Protein AF-A0A7H8TB05-F1 (afdb_monomer_lite)

Foldseek 3Di:
DPPDDQAQADEDADDPVQADDFFPLVLLVVCVVVVNPDDHGLCVQLFQQWKWKAQLNHNYIYIHGQPSSDDPPDPPSDVWDEDDLLCLLFDTRMYIEGQRESDPLHHDDDRVRSSVLSVVLSVLSSQLRVQWDDAPPDRTTGGDLQNSLSSVQSNCCSDSNNDHRPGRDLLEHEVVVVCVVVVPVDPPCLLQADPVVVSVVLSVQFVCFQDADPCVVVDDDPNSCVVSVHDPCNVPPVSRGYHNSRSVSSVSSCVVLVPFAEDEPVRVCVVVVVLAALPDDLVSLQCQLVVVQVVCVVVRHRYHNRHSVVSVVSSVVRVVVVVVVVVVVVVVVVVVVVVVVVLLVVLLVVLVVQCPDDPRRPDQLCRSCVVSVHHSVVSVVSCVVVVVVVVVVVVVVVD

Organism: Streptomyces chartreusis (NCBI:txid1969)

Radius of gyration: 39.1 Å; chains: 1; bounding box: 114×64×78 Å

Sequence (399 aa):
MTTREVPTVKVTEITEADVPPLPNVRANKEWIAANGAGPRPEGVDAGHYQHIVLNTRTGELAFHCSDYRRSNKEEGYYPGALYAPSHWQGVPEVMYWVIDSGVDERPYHDVAEGNAFAHEVAPLAQTLLDHLVPVPGTDDLDWSAVAASAGLDIGRACSRHRNSPEGRRPWLIDLGEVVAEFPQLVRSYVAALDDTALDGEAENLVRMGLRPLPEARGGWQPDLAQHFGISDKDAHRFHAGLIGTRAYLYQHRLDQAAGLPLVPAEQWLDQHPEAVTADTTDAELEAFPDTARAAAAAEGTVLLGATRQAAYERRTALRQQVLEELAALGTARADAEKTVKAARAGIYSRLYKAFAWEGRPELTDAELGRLAQMSRQAVNKLREPLDDAAAAEEETARA

Structure (mmCIF, N/CA/C/O backbone):
data_AF-A0A7H8TB05-F1
#
_entry.id   AF-A0A7H8TB05-F1
#
loop_
_atom_site.group_PDB
_atom_site.id
_atom_site.type_symbol
_atom_site.label_atom_id
_atom_site.label_alt_id
_atom_site.label_comp_id
_atom_site.label_asym_id
_atom_site.label_entity_id
_atom_site.label_seq_id
_atom_site.pdbx_PDB_ins_code
_atom_site.Cartn_x
_atom_site.Cartn_y
_atom_site.Cartn_z
_atom_site.occupancy
_atom_site.B_iso_or_equiv
_atom_site.auth_seq_id
_atom_site.auth_comp_id
_atom_site.auth_asym_id
_atom_site.auth_atom_id
_atom_site.pdbx_PDB_model_num
ATOM 1 N N . MET A 1 1 ? 2.792 -21.724 3.247 1.00 46.91 1 MET A N 1
ATOM 2 C CA . MET A 1 1 ? 3.263 -20.837 2.166 1.00 46.91 1 MET A CA 1
ATOM 3 C C . MET A 1 1 ? 2.969 -21.507 0.842 1.00 46.91 1 MET A C 1
ATOM 5 O O . MET A 1 1 ? 3.573 -22.526 0.535 1.00 46.91 1 MET A O 1
ATOM 9 N N . THR A 1 2 ? 1.996 -20.999 0.097 1.00 48.44 2 THR A N 1
ATOM 10 C CA . THR A 1 2 ? 1.861 -21.307 -1.326 1.00 48.44 2 THR A CA 1
ATOM 11 C C . THR A 1 2 ? 3.049 -20.662 -2.029 1.00 48.44 2 THR A C 1
ATOM 13 O O . THR A 1 2 ? 3.179 -19.442 -2.043 1.00 48.44 2 THR A O 1
ATOM 16 N N . THR A 1 3 ? 3.972 -21.470 -2.543 1.00 61.28 3 THR A N 1
ATOM 17 C CA . THR A 1 3 ? 5.031 -20.986 -3.432 1.00 61.28 3 THR A CA 1
ATOM 18 C C . THR A 1 3 ? 4.362 -20.424 -4.676 1.00 61.28 3 THR A C 1
ATOM 20 O O . THR A 1 3 ? 3.844 -21.183 -5.495 1.00 61.28 3 THR A O 1
ATOM 23 N N . ARG A 1 4 ? 4.308 -19.095 -4.776 1.00 74.38 4 ARG A N 1
ATOM 24 C CA . ARG A 1 4 ? 3.872 -18.411 -5.988 1.00 74.38 4 ARG A CA 1
ATOM 25 C C . ARG A 1 4 ? 4.854 -18.763 -7.102 1.00 74.38 4 ARG A C 1
ATOM 27 O O . ARG A 1 4 ? 6.060 -18.610 -6.929 1.00 74.38 4 ARG A O 1
ATOM 34 N N . GLU A 1 5 ? 4.334 -19.245 -8.222 1.00 85.69 5 GLU A N 1
ATOM 35 C CA . GLU A 1 5 ? 5.146 -19.487 -9.409 1.00 85.69 5 GLU A CA 1
ATOM 36 C C . GLU A 1 5 ? 5.602 -18.138 -9.980 1.00 85.69 5 GLU A C 1
ATOM 38 O O . GLU A 1 5 ? 4.790 -17.224 -10.163 1.00 85.69 5 GLU A O 1
ATOM 43 N N . VAL A 1 6 ? 6.909 -17.990 -10.200 1.00 91.44 6 VAL A N 1
ATOM 44 C CA . VAL A 1 6 ? 7.467 -16.789 -10.824 1.00 91.44 6 VAL A CA 1
ATOM 45 C C . VAL A 1 6 ? 7.038 -16.782 -12.294 1.00 91.44 6 VAL A C 1
ATOM 47 O O . VAL A 1 6 ? 7.314 -17.752 -13.005 1.00 91.44 6 VAL A O 1
ATOM 50 N N . PRO A 1 7 ? 6.364 -15.725 -12.779 1.00 94.81 7 PRO A N 1
ATOM 51 C CA . PRO A 1 7 ? 5.964 -15.660 -14.174 1.00 94.81 7 PRO A CA 1
ATOM 52 C C . PRO A 1 7 ? 7.187 -15.556 -15.097 1.00 94.81 7 PRO A C 1
ATOM 54 O O . PRO A 1 7 ? 8.121 -14.793 -14.851 1.00 94.81 7 PRO A O 1
ATOM 57 N N . THR A 1 8 ? 7.165 -16.305 -16.199 1.00 97.44 8 THR A N 1
ATOM 58 C CA . THR A 1 8 ? 8.121 -16.119 -17.298 1.00 97.44 8 THR A CA 1
ATOM 59 C C . THR A 1 8 ? 7.731 -14.891 -18.110 1.00 97.44 8 THR A C 1
ATOM 61 O O . THR A 1 8 ? 6.567 -14.751 -18.492 1.00 97.44 8 THR A O 1
ATOM 64 N N . VAL A 1 9 ? 8.705 -14.038 -18.418 1.00 98.25 9 VAL A N 1
ATOM 65 C CA . VAL A 1 9 ? 8.510 -12.863 -19.261 1.00 98.25 9 VAL A CA 1
ATOM 66 C C . VAL A 1 9 ? 8.053 -13.283 -20.648 1.00 98.25 9 VAL A C 1
ATOM 68 O O . VAL A 1 9 ? 8.671 -14.121 -21.308 1.00 98.25 9 VAL A O 1
ATOM 71 N N . LYS A 1 10 ? 6.971 -12.657 -21.103 1.00 98.19 10 LYS A N 1
ATOM 72 C CA . LYS A 1 10 ? 6.431 -12.807 -22.452 1.00 98.19 10 LYS A CA 1
ATOM 73 C C . LYS A 1 10 ? 6.346 -11.435 -23.086 1.00 98.19 10 LYS A C 1
ATOM 75 O O . LYS A 1 10 ? 5.663 -10.558 -22.564 1.00 98.19 10 LYS A O 1
ATOM 80 N N . VAL A 1 11 ? 7.038 -11.260 -24.207 1.00 98.19 11 VAL A N 1
ATOM 81 C CA . VAL A 1 11 ? 6.939 -10.024 -24.981 1.00 98.19 11 VAL A CA 1
ATOM 82 C C . VAL A 1 11 ? 5.633 -10.043 -25.767 1.00 98.19 11 VAL A C 1
ATOM 84 O O . VAL A 1 11 ? 5.427 -10.921 -26.607 1.00 98.19 11 VAL A O 1
ATOM 87 N N . THR A 1 12 ? 4.762 -9.083 -25.483 1.00 97.56 12 THR A N 1
ATOM 88 C CA . THR A 1 12 ? 3.530 -8.839 -26.230 1.00 97.56 12 THR A CA 1
ATOM 89 C C . THR A 1 12 ? 3.812 -7.755 -27.259 1.00 97.56 12 THR A C 1
ATOM 91 O O . THR A 1 12 ? 3.985 -6.586 -26.915 1.00 97.56 12 THR A O 1
ATOM 94 N N . GLU A 1 13 ? 3.898 -8.157 -28.523 1.00 97.19 13 GLU A N 1
ATOM 95 C CA . GLU A 1 13 ? 4.153 -7.239 -29.632 1.00 97.19 13 GLU A CA 1
ATOM 96 C C . GLU A 1 13 ? 2.919 -6.389 -29.938 1.00 97.19 13 GLU A C 1
ATOM 98 O O . GLU A 1 13 ? 1.793 -6.890 -29.951 1.00 97.19 13 GLU A O 1
ATOM 103 N N . ILE A 1 14 ? 3.147 -5.107 -30.215 1.00 96.19 14 ILE A N 1
ATOM 104 C CA . ILE A 1 14 ? 2.104 -4.179 -30.660 1.00 96.19 14 ILE A CA 1
ATOM 105 C C . ILE A 1 14 ? 2.152 -3.990 -32.177 1.00 96.19 14 ILE A C 1
ATOM 107 O O . ILE A 1 14 ? 3.132 -4.348 -32.838 1.00 96.19 14 ILE A O 1
ATOM 111 N N . THR A 1 15 ? 1.099 -3.402 -32.735 1.00 95.94 15 THR A N 1
ATOM 112 C CA . THR A 1 15 ? 0.966 -3.091 -34.160 1.00 95.94 15 THR A CA 1
ATOM 113 C C . THR A 1 15 ? 0.826 -1.586 -34.398 1.00 95.94 15 THR A C 1
ATOM 115 O O . THR A 1 15 ? 0.589 -0.808 -33.479 1.00 95.94 15 THR A O 1
ATOM 118 N N . GLU A 1 16 ? 0.913 -1.160 -35.661 1.00 93.50 16 GLU A N 1
ATOM 119 C CA . GLU A 1 16 ? 0.674 0.238 -36.068 1.00 93.50 16 GLU A CA 1
ATOM 120 C C . GLU A 1 16 ? -0.722 0.759 -35.682 1.00 93.50 16 GLU A C 1
ATOM 122 O O . GLU A 1 16 ? -0.930 1.965 -35.586 1.00 93.50 16 GLU A O 1
ATOM 127 N N . ALA A 1 17 ? -1.695 -0.130 -35.448 1.00 92.62 17 ALA A N 1
ATOM 128 C CA . ALA A 1 17 ? -3.029 0.262 -34.996 1.00 92.62 17 ALA A CA 1
ATOM 129 C C . ALA A 1 17 ? -3.063 0.685 -33.515 1.00 92.62 17 ALA A C 1
ATOM 131 O O . ALA A 1 17 ? -4.012 1.348 -33.096 1.00 92.62 17 ALA A O 1
ATOM 132 N N . ASP A 1 18 ? -2.041 0.312 -32.742 1.00 89.75 18 ASP A N 1
ATOM 133 C CA . ASP A 1 18 ? -1.990 0.476 -31.288 1.00 89.75 18 ASP A CA 1
ATOM 134 C C . ASP A 1 18 ? -1.230 1.740 -30.855 1.00 89.75 18 ASP A C 1
ATOM 136 O O . ASP A 1 18 ? -1.187 2.058 -29.665 1.00 89.75 18 ASP A O 1
ATOM 140 N N . VAL A 1 19 ? -0.622 2.472 -31.798 1.00 91.62 19 VAL A N 1
ATOM 141 C CA . VAL A 1 19 ? 0.237 3.628 -31.509 1.00 91.62 19 VAL A CA 1
ATOM 142 C C . VAL A 1 19 ? -0.256 4.914 -32.182 1.00 91.62 19 VAL A C 1
ATOM 144 O O . VAL A 1 19 ? -0.812 4.880 -33.282 1.00 91.62 19 VAL A O 1
ATOM 147 N N . PRO A 1 20 ? -0.052 6.090 -31.557 1.00 91.31 20 PRO A N 1
ATOM 148 C CA . PRO A 1 20 ? -0.198 7.363 -32.254 1.00 91.31 20 PRO A CA 1
ATOM 149 C C . PRO A 1 20 ? 0.853 7.489 -33.378 1.00 91.31 20 PRO A C 1
ATOM 151 O O . PRO A 1 20 ? 1.893 6.830 -33.332 1.00 91.31 20 PRO A O 1
ATOM 154 N N . PRO A 1 21 ? 0.627 8.365 -34.376 1.00 90.50 21 PRO A N 1
ATOM 155 C CA . PRO A 1 21 ? 1.611 8.615 -35.429 1.00 90.50 21 PRO A CA 1
ATOM 156 C C . PRO A 1 21 ? 2.937 9.126 -34.851 1.00 90.50 21 PRO A C 1
ATOM 158 O O . PRO A 1 21 ? 2.936 9.860 -33.871 1.00 90.50 21 PRO A O 1
ATOM 161 N N . LEU A 1 22 ? 4.072 8.805 -35.477 1.00 90.94 22 LEU A N 1
ATOM 162 C CA . LEU A 1 22 ? 5.374 9.282 -34.999 1.00 90.94 22 LEU A CA 1
ATOM 163 C C . LEU A 1 22 ? 5.474 10.823 -35.037 1.00 90.94 22 LEU A C 1
ATOM 165 O O . LEU A 1 22 ? 5.190 11.433 -36.076 1.00 90.94 22 LEU A O 1
ATOM 169 N N . PRO A 1 23 ? 5.953 11.476 -33.960 1.00 90.56 23 PRO A N 1
ATOM 170 C CA . PRO A 1 23 ? 6.196 12.913 -33.966 1.00 90.56 23 PRO A CA 1
ATOM 171 C C . PRO A 1 23 ? 7.240 13.326 -35.014 1.00 90.56 23 PRO A C 1
ATOM 173 O O . PRO A 1 23 ? 8.302 12.714 -35.147 1.00 90.56 23 PRO A O 1
ATOM 176 N N . ASN A 1 24 ? 6.994 14.438 -35.712 1.00 88.56 24 ASN A N 1
ATOM 177 C CA . ASN A 1 24 ? 7.957 14.992 -36.663 1.00 88.56 24 ASN A CA 1
ATOM 178 C C . ASN A 1 24 ? 9.080 15.751 -35.933 1.00 88.56 24 ASN A C 1
ATOM 180 O O . ASN A 1 24 ? 9.004 16.964 -35.724 1.00 88.56 24 ASN A O 1
ATOM 184 N N . VAL A 1 25 ? 10.145 15.028 -35.573 1.00 83.81 25 VAL A N 1
ATOM 185 C CA . VAL A 1 25 ? 11.307 15.557 -34.832 1.00 83.81 25 VAL A CA 1
ATOM 186 C C . VAL A 1 25 ? 11.922 16.779 -35.516 1.00 83.81 25 VAL A C 1
ATOM 188 O O . VAL A 1 25 ? 12.294 17.739 -34.841 1.00 83.81 25 VAL A O 1
ATOM 191 N N . ARG A 1 26 ? 12.005 16.783 -36.854 1.00 86.25 26 ARG A N 1
ATOM 192 C CA . ARG A 1 26 ? 12.591 17.904 -37.601 1.00 86.25 26 ARG A CA 1
ATOM 193 C C . ARG A 1 26 ? 11.740 19.163 -37.459 1.00 86.25 26 ARG A C 1
ATOM 195 O O . ARG A 1 26 ? 12.269 20.205 -37.087 1.00 86.25 26 ARG A O 1
ATOM 202 N N . ALA A 1 27 ? 10.431 19.045 -37.680 1.00 87.62 27 ALA A N 1
ATOM 203 C CA . ALA A 1 27 ? 9.497 20.159 -37.529 1.00 87.62 27 ALA A CA 1
ATOM 204 C C . ALA A 1 27 ? 9.470 20.688 -36.086 1.00 87.62 27 ALA A C 1
ATOM 206 O O . ALA A 1 27 ? 9.466 21.900 -35.875 1.00 87.62 27 ALA A O 1
ATOM 207 N N . ASN A 1 28 ? 9.520 19.795 -35.090 1.00 86.50 28 ASN A N 1
ATOM 208 C CA . ASN A 1 28 ? 9.602 20.175 -33.679 1.00 86.50 28 ASN A CA 1
ATOM 209 C C . ASN A 1 28 ? 10.861 21.007 -33.394 1.00 86.50 28 ASN A C 1
ATOM 211 O O . ASN A 1 28 ? 10.772 22.079 -32.799 1.00 86.50 28 ASN A O 1
ATOM 215 N N . LYS A 1 29 ? 12.033 20.539 -33.845 1.00 85.19 29 LYS A N 1
ATOM 216 C CA . LYS A 1 29 ? 13.310 21.246 -33.660 1.00 85.19 29 LYS A CA 1
ATOM 217 C C . LYS A 1 29 ? 13.334 22.590 -34.378 1.00 85.19 29 LYS A C 1
ATOM 219 O O . LYS A 1 29 ? 13.774 23.571 -33.789 1.00 85.19 29 LYS A O 1
ATOM 224 N N . GLU A 1 30 ? 12.842 22.643 -35.615 1.00 89.19 30 GLU A N 1
ATOM 225 C CA . GLU A 1 30 ? 12.723 23.882 -36.393 1.00 89.19 30 GLU A CA 1
ATOM 226 C C . GLU A 1 30 ? 11.835 24.909 -35.669 1.00 89.19 30 GLU A C 1
ATOM 228 O O . GLU A 1 30 ? 12.225 26.068 -35.530 1.00 89.19 30 GLU A O 1
ATOM 233 N N . TRP A 1 31 ? 10.686 24.485 -35.131 1.00 90.62 31 TRP A N 1
ATOM 234 C CA . TRP A 1 31 ? 9.773 25.357 -34.383 1.00 90.62 31 TRP A CA 1
ATOM 235 C C . TRP A 1 31 ? 10.376 25.854 -33.060 1.00 90.62 31 TRP A C 1
ATOM 237 O O . TRP A 1 31 ? 10.288 27.045 -32.752 1.00 90.62 31 TRP A O 1
ATOM 247 N N . ILE A 1 32 ? 11.045 24.976 -32.299 1.00 87.19 32 ILE A N 1
ATOM 248 C CA . ILE A 1 32 ? 11.750 25.350 -31.059 1.00 87.19 32 ILE A CA 1
ATOM 249 C C . ILE A 1 32 ? 12.880 26.343 -31.362 1.00 87.19 32 ILE A C 1
ATOM 251 O O . ILE A 1 32 ? 12.984 27.373 -30.699 1.00 87.19 32 ILE A O 1
ATOM 255 N N . ALA A 1 33 ? 13.697 26.081 -32.389 1.00 89.19 33 ALA A N 1
ATOM 256 C CA . ALA A 1 33 ? 14.783 26.971 -32.807 1.00 89.19 33 ALA A CA 1
ATOM 257 C C . ALA A 1 33 ? 14.272 28.344 -33.275 1.00 89.19 33 ALA A C 1
ATOM 259 O O . ALA A 1 33 ? 14.949 29.357 -33.100 1.00 89.19 33 ALA A O 1
ATOM 260 N N . ALA A 1 34 ? 13.055 28.393 -33.821 1.00 90.50 34 ALA A N 1
ATOM 261 C CA . ALA A 1 34 ? 12.365 29.624 -34.188 1.00 90.50 34 ALA A CA 1
ATOM 262 C C . ALA A 1 34 ? 11.679 30.334 -32.999 1.00 90.50 34 ALA A C 1
ATOM 264 O O . ALA A 1 34 ? 10.887 31.250 -33.220 1.00 90.50 34 ALA A O 1
ATOM 265 N N . ASN A 1 35 ? 11.945 29.934 -31.746 1.00 87.38 35 ASN A N 1
ATOM 266 C CA . ASN A 1 35 ? 11.284 30.441 -30.532 1.00 87.38 35 ASN A CA 1
ATOM 267 C C . ASN A 1 35 ? 9.748 30.371 -30.603 1.00 87.38 35 ASN A C 1
ATOM 269 O O . ASN A 1 35 ? 9.042 31.257 -30.120 1.00 87.38 35 ASN A O 1
ATOM 273 N N . GLY A 1 36 ? 9.231 29.326 -31.246 1.00 86.12 36 GLY A N 1
ATOM 274 C CA . GLY A 1 36 ? 7.803 29.109 -31.420 1.00 86.12 36 GLY A CA 1
ATOM 275 C C . GLY A 1 36 ? 7.131 29.993 -32.472 1.00 86.12 36 GLY A C 1
ATOM 276 O O . GLY A 1 36 ? 5.903 30.091 -32.495 1.00 86.12 36 GLY A O 1
ATOM 277 N N . ALA A 1 37 ? 7.901 30.643 -33.350 1.00 82.94 37 ALA A N 1
ATOM 278 C CA . ALA A 1 37 ? 7.339 31.400 -34.460 1.00 82.94 37 ALA A CA 1
ATOM 279 C C . ALA A 1 37 ? 6.672 30.463 -35.485 1.00 82.94 37 ALA A C 1
ATOM 281 O O . ALA A 1 37 ? 7.324 29.622 -36.101 1.00 82.94 37 ALA A O 1
ATOM 282 N N . GLY A 1 38 ? 5.367 30.651 -35.698 1.00 85.81 38 GLY A N 1
ATOM 283 C CA . GLY A 1 38 ? 4.572 29.902 -36.675 1.00 85.81 38 GLY A CA 1
ATOM 284 C C . GLY A 1 38 ? 3.681 28.813 -36.062 1.00 85.81 38 GLY A C 1
ATOM 285 O O . GLY A 1 38 ? 3.557 28.722 -34.837 1.00 85.81 38 GLY A O 1
ATOM 286 N N . PRO A 1 39 ? 3.013 28.004 -36.908 1.00 87.94 39 PRO A N 1
ATOM 287 C CA . PRO A 1 39 ? 2.132 26.935 -36.454 1.00 87.94 39 PRO A CA 1
ATOM 288 C C . PRO A 1 39 ? 2.901 25.931 -35.600 1.00 87.94 39 PRO A C 1
ATOM 290 O O . PRO A 1 39 ? 3.958 25.454 -36.008 1.00 87.94 39 PRO A O 1
ATOM 293 N N . ARG A 1 40 ? 2.359 25.608 -34.426 1.00 87.25 40 ARG A N 1
ATOM 294 C CA . ARG A 1 40 ? 2.943 24.618 -33.524 1.00 87.25 40 ARG A CA 1
ATOM 295 C C . ARG A 1 40 ? 2.776 23.210 -34.116 1.00 87.25 40 ARG A C 1
ATOM 297 O O . ARG A 1 40 ? 1.633 22.806 -34.328 1.00 87.25 40 ARG A O 1
ATOM 304 N N . PRO A 1 41 ? 3.861 22.456 -34.359 1.00 86.44 41 PRO A N 1
ATOM 305 C CA . PRO A 1 41 ? 3.758 21.051 -34.739 1.00 86.44 41 PRO A CA 1
ATOM 306 C C . PRO A 1 41 ? 3.088 20.219 -33.634 1.00 86.44 41 PRO A C 1
ATOM 308 O O . PRO A 1 41 ? 3.326 20.452 -32.449 1.00 86.44 41 PRO A O 1
ATOM 311 N N . GLU A 1 42 ? 2.294 19.215 -34.014 1.00 81.12 42 GLU A N 1
ATOM 312 C CA . GLU A 1 42 ? 1.533 18.372 -33.072 1.00 81.12 42 GLU A CA 1
ATOM 313 C C . GLU A 1 42 ? 2.420 17.613 -32.070 1.00 81.12 42 GLU A C 1
ATOM 315 O O . GLU A 1 42 ? 1.973 17.271 -30.982 1.00 81.12 42 GLU A O 1
ATOM 320 N N . GLY A 1 43 ? 3.686 17.367 -32.416 1.00 80.88 43 GLY A N 1
ATOM 321 C CA . GLY A 1 43 ? 4.606 16.545 -31.635 1.00 80.88 43 GLY A CA 1
ATOM 322 C C . GLY A 1 43 ? 5.522 17.296 -30.670 1.00 80.88 43 GLY A C 1
ATOM 323 O O . GLY A 1 43 ? 6.396 16.660 -30.090 1.00 80.88 43 GLY A O 1
ATOM 324 N N . VAL A 1 44 ? 5.405 18.622 -30.527 1.00 76.56 44 VAL A N 1
ATOM 325 C CA . VAL A 1 44 ? 6.365 19.436 -29.746 1.00 76.56 44 VAL A CA 1
ATOM 326 C C . VAL A 1 44 ? 6.456 19.010 -28.275 1.00 76.56 44 VAL A C 1
ATOM 328 O O . VAL A 1 44 ? 7.531 19.113 -27.693 1.00 76.56 44 VAL A O 1
ATOM 331 N N . ASP A 1 45 ? 5.369 18.479 -27.708 1.00 70.88 45 ASP A N 1
ATOM 332 C CA . ASP A 1 45 ? 5.320 17.977 -26.325 1.00 70.88 45 ASP A CA 1
ATOM 333 C C . ASP A 1 45 ? 5.317 16.446 -26.245 1.00 70.88 45 ASP A C 1
ATOM 335 O O . ASP A 1 45 ? 5.100 15.885 -25.175 1.00 70.88 45 ASP A O 1
ATOM 339 N N . ALA A 1 46 ? 5.606 15.745 -27.345 1.00 80.81 46 ALA A N 1
ATOM 340 C CA . ALA A 1 46 ? 5.696 14.286 -27.363 1.00 80.81 46 ALA A CA 1
ATOM 341 C C . ALA A 1 46 ? 6.955 13.758 -26.645 1.00 80.81 46 ALA A C 1
ATOM 343 O O . ALA A 1 46 ? 7.442 12.666 -26.926 1.00 80.81 46 ALA A O 1
ATOM 344 N N . GLY A 1 47 ? 7.547 14.528 -25.734 1.00 71.56 47 GLY A N 1
ATOM 345 C CA . GLY A 1 47 ? 8.578 14.008 -24.849 1.00 71.56 47 GLY A CA 1
ATOM 346 C C . GLY A 1 47 ? 7.979 12.906 -23.978 1.00 71.56 47 GLY A C 1
ATOM 347 O O . GLY A 1 47 ? 6.910 13.089 -23.402 1.00 71.56 47 GLY A O 1
ATOM 348 N N . HIS A 1 48 ? 8.677 11.774 -23.872 1.00 81.62 48 HIS A N 1
ATOM 349 C CA . HIS A 1 48 ? 8.350 10.703 -22.922 1.00 81.62 48 HIS A CA 1
ATOM 350 C C . HIS A 1 48 ? 7.028 9.948 -23.176 1.00 81.62 48 HIS A C 1
ATOM 352 O O . HIS A 1 48 ? 6.473 9.397 -22.235 1.00 81.62 48 HIS A O 1
ATOM 358 N N . TYR A 1 49 ? 6.505 9.904 -24.409 1.00 90.38 49 TYR A N 1
ATOM 359 C CA . TYR A 1 49 ? 5.296 9.110 -24.709 1.00 90.38 49 TYR A CA 1
ATOM 360 C C . TYR A 1 49 ? 5.578 7.619 -24.960 1.00 90.38 49 TYR A C 1
ATOM 362 O O . TYR A 1 49 ? 4.668 6.800 -24.846 1.00 90.38 49 TYR A O 1
ATOM 370 N N . GLN A 1 50 ? 6.820 7.273 -25.313 1.00 95.00 50 GLN A N 1
ATOM 371 C CA . GLN A 1 50 ? 7.253 5.898 -25.560 1.00 95.00 50 GLN A CA 1
ATOM 372 C C . GLN A 1 50 ? 7.739 5.252 -24.264 1.00 95.00 50 GLN A C 1
ATOM 374 O O . GLN A 1 50 ? 8.562 5.822 -23.541 1.00 95.00 50 GLN A O 1
ATOM 379 N N . HIS A 1 51 ? 7.263 4.042 -23.997 1.00 96.81 51 HIS A N 1
ATOM 380 C CA . HIS A 1 51 ? 7.467 3.332 -22.746 1.00 96.81 51 HIS A CA 1
ATOM 381 C C . HIS A 1 51 ? 7.804 1.857 -22.975 1.00 96.81 51 HIS A C 1
ATOM 383 O O . HIS A 1 51 ? 7.374 1.248 -23.954 1.00 96.81 51 HIS A O 1
ATOM 389 N N . ILE A 1 52 ? 8.518 1.272 -22.017 1.00 97.88 52 ILE A N 1
ATOM 390 C CA . ILE A 1 52 ? 8.480 -0.170 -21.755 1.00 97.88 52 ILE A CA 1
ATOM 391 C C . ILE A 1 52 ? 7.542 -0.397 -20.580 1.00 97.88 52 ILE A C 1
ATOM 393 O O . ILE A 1 52 ? 7.665 0.301 -19.577 1.00 97.88 52 ILE A O 1
ATOM 397 N N . VAL A 1 53 ? 6.629 -1.356 -20.691 1.00 98.12 53 VAL A N 1
ATOM 398 C CA . VAL A 1 53 ? 5.622 -1.670 -19.670 1.00 98.12 53 VAL A CA 1
ATOM 399 C C . VAL A 1 53 ? 5.745 -3.130 -19.280 1.00 98.12 53 VAL A C 1
ATOM 401 O O . VAL A 1 53 ? 5.793 -3.986 -20.156 1.00 98.12 53 VAL A O 1
ATOM 404 N N . LEU A 1 54 ? 5.782 -3.405 -17.979 1.00 98.44 54 LEU A N 1
ATOM 405 C CA . LEU A 1 54 ? 5.839 -4.745 -17.409 1.00 98.44 54 LEU A CA 1
ATOM 406 C C . LEU A 1 54 ? 4.671 -4.949 -16.444 1.00 98.44 54 LEU A C 1
ATOM 408 O O . LEU A 1 54 ? 4.517 -4.186 -15.488 1.00 98.44 54 LEU A O 1
ATOM 412 N N . ASN A 1 55 ? 3.896 -6.010 -16.656 1.00 97.81 55 ASN A N 1
ATOM 413 C CA . ASN A 1 55 ? 2.991 -6.540 -15.645 1.00 97.81 55 ASN A CA 1
ATOM 414 C C . ASN A 1 55 ? 3.752 -7.550 -14.771 1.00 97.81 55 ASN A C 1
ATOM 416 O O . ASN A 1 55 ? 4.130 -8.634 -15.219 1.00 97.81 55 ASN A O 1
ATOM 420 N N . THR A 1 56 ? 3.979 -7.203 -13.506 1.00 96.25 56 THR A N 1
ATOM 421 C CA . THR A 1 56 ? 4.760 -8.004 -12.552 1.00 96.25 56 THR A CA 1
ATOM 422 C C . THR A 1 56 ? 4.033 -9.262 -12.083 1.00 96.25 56 THR A C 1
ATOM 424 O O . THR A 1 56 ? 4.646 -10.169 -11.519 1.00 96.25 56 THR A O 1
ATOM 427 N N . ARG A 1 57 ? 2.721 -9.348 -12.327 1.00 94.75 57 ARG A N 1
ATOM 428 C CA . ARG A 1 57 ? 1.888 -10.493 -11.957 1.00 94.75 57 ARG A CA 1
ATOM 429 C C . ARG A 1 57 ? 1.819 -11.533 -13.068 1.00 94.75 57 ARG A C 1
ATOM 431 O O . ARG A 1 57 ? 1.858 -12.720 -12.749 1.00 94.75 57 ARG A O 1
ATOM 438 N N . THR A 1 58 ? 1.731 -11.100 -14.326 1.00 96.50 58 THR A N 1
ATOM 439 C CA . THR A 1 58 ? 1.582 -11.979 -15.502 1.00 96.50 58 THR A CA 1
ATOM 440 C C . THR A 1 58 ? 2.891 -12.229 -16.253 1.00 96.50 58 THR A C 1
ATOM 442 O O . THR A 1 58 ? 2.993 -13.224 -16.968 1.00 96.50 58 THR A O 1
ATOM 445 N N . GLY A 1 59 ? 3.894 -11.360 -16.087 1.00 97.56 59 GLY A N 1
ATOM 446 C CA . GLY A 1 59 ? 5.142 -11.380 -16.854 1.00 97.56 59 GLY A CA 1
ATOM 447 C C . GLY A 1 59 ? 5.021 -10.767 -18.252 1.00 97.56 59 GLY A C 1
ATOM 448 O O . GLY A 1 59 ? 5.955 -10.860 -19.045 1.00 97.56 59 GLY A O 1
ATOM 449 N N . GLU A 1 60 ? 3.890 -10.148 -18.588 1.00 98.38 60 GLU A N 1
ATOM 450 C CA . GLU A 1 60 ? 3.710 -9.497 -19.887 1.00 98.38 60 GLU A CA 1
ATOM 451 C C . GLU A 1 60 ? 4.563 -8.228 -19.973 1.00 98.38 60 GLU A C 1
ATOM 453 O O . GLU A 1 60 ? 4.438 -7.322 -19.147 1.00 98.38 60 GLU A O 1
ATOM 458 N N . LEU A 1 61 ? 5.431 -8.176 -20.982 1.00 98.56 61 LEU A N 1
ATOM 459 C CA . LEU A 1 61 ? 6.306 -7.051 -21.294 1.00 98.56 61 LEU A CA 1
ATOM 460 C C . LEU A 1 61 ? 5.927 -6.499 -22.667 1.00 98.56 61 LEU A C 1
ATOM 462 O O . LEU A 1 61 ? 5.862 -7.253 -23.632 1.00 98.56 61 LEU A O 1
ATOM 466 N N . ALA A 1 62 ? 5.718 -5.195 -22.785 1.00 98.06 62 ALA A N 1
ATOM 467 C CA . ALA A 1 62 ? 5.359 -4.580 -24.057 1.00 98.06 62 ALA A CA 1
ATOM 468 C C . ALA A 1 62 ? 6.058 -3.238 -24.258 1.00 98.06 62 ALA A C 1
ATOM 470 O O . ALA A 1 62 ? 6.327 -2.493 -23.310 1.00 98.06 62 ALA A O 1
ATOM 471 N N . PHE A 1 63 ? 6.304 -2.914 -25.524 1.00 97.94 63 PHE A N 1
ATOM 472 C CA . PHE A 1 63 ? 6.479 -1.533 -25.944 1.00 97.94 63 PHE A CA 1
ATOM 473 C C . PHE A 1 63 ? 5.110 -0.847 -25.937 1.00 97.94 63 PHE A C 1
ATOM 475 O O . PHE A 1 63 ? 4.108 -1.446 -26.321 1.00 97.94 63 PHE A O 1
ATOM 482 N N . HIS A 1 64 ? 5.044 0.393 -25.463 1.00 96.50 64 HIS A N 1
ATOM 483 C CA . HIS A 1 64 ? 3.794 1.139 -25.359 1.00 96.50 64 HIS A CA 1
ATOM 484 C C . HIS A 1 64 ? 4.005 2.602 -25.728 1.00 96.50 64 HIS A C 1
ATOM 486 O O . HIS A 1 64 ? 4.976 3.224 -25.301 1.00 96.50 64 HIS A O 1
ATOM 492 N N . CYS A 1 65 ? 3.052 3.174 -26.457 1.00 94.81 65 CYS A N 1
ATOM 493 C CA . CYS A 1 65 ? 3.052 4.582 -26.824 1.00 94.81 65 CYS A CA 1
ATOM 494 C C . CYS A 1 65 ? 1.781 5.253 -26.302 1.00 94.81 65 CYS A C 1
ATOM 496 O O . CYS A 1 65 ? 0.693 5.017 -26.825 1.00 94.81 65 CYS A O 1
ATOM 498 N N . SER A 1 66 ? 1.919 6.133 -25.312 1.00 92.94 66 SER A N 1
ATOM 499 C CA . SER A 1 66 ? 0.819 6.995 -24.876 1.00 92.94 66 SER A CA 1
ATOM 500 C C . SER A 1 66 ? 0.448 7.968 -25.997 1.00 92.94 66 SER A C 1
ATOM 502 O O . SER A 1 66 ? 1.322 8.478 -26.697 1.00 92.94 66 SER A O 1
ATOM 504 N N . ASP A 1 67 ? -0.836 8.276 -26.173 1.00 91.25 67 ASP A N 1
ATOM 505 C CA . ASP A 1 67 ? -1.244 9.256 -27.182 1.00 91.25 67 ASP A CA 1
ATOM 506 C C . ASP A 1 67 ? -0.839 10.676 -26.757 1.00 91.25 67 ASP A C 1
ATOM 508 O O . ASP A 1 67 ? -1.567 11.348 -26.027 1.00 91.25 67 ASP A O 1
ATOM 512 N N . TYR A 1 68 ? 0.314 11.148 -27.240 1.00 88.94 68 TYR A N 1
ATOM 513 C CA . TYR A 1 68 ? 0.871 12.466 -26.911 1.00 88.94 68 TYR A CA 1
ATOM 514 C C . TYR A 1 68 ? -0.010 13.647 -27.349 1.00 88.94 68 TYR A C 1
ATOM 516 O O . TYR A 1 68 ? 0.261 14.788 -26.976 1.00 88.94 68 TYR A O 1
ATOM 524 N N . ARG A 1 69 ? -1.050 13.407 -28.160 1.00 87.94 69 ARG A N 1
ATOM 525 C CA . ARG A 1 69 ? -2.031 14.433 -28.544 1.00 87.94 69 ARG A CA 1
ATOM 526 C C . ARG A 1 69 ? -3.034 14.706 -27.420 1.00 87.94 69 ARG A C 1
ATOM 528 O O . ARG A 1 69 ? -3.741 15.711 -27.466 1.00 87.94 69 ARG A O 1
ATOM 535 N N . ARG A 1 70 ? -3.111 13.817 -26.426 1.00 87.75 70 ARG A N 1
ATOM 536 C CA . ARG A 1 70 ? -3.931 13.953 -25.217 1.00 87.75 70 ARG A CA 1
ATOM 537 C C . ARG A 1 70 ? -3.129 14.593 -24.093 1.00 87.75 70 ARG A C 1
ATOM 539 O O . ARG A 1 70 ? -1.899 14.565 -24.088 1.00 87.75 70 ARG A O 1
ATOM 546 N N . SER A 1 71 ? -3.817 15.169 -23.110 1.00 83.94 71 SER A N 1
ATOM 547 C CA . SER A 1 71 ? -3.121 15.713 -21.947 1.00 83.94 71 SER A CA 1
ATOM 548 C C . SER A 1 71 ? -2.538 14.585 -21.096 1.00 83.94 71 SER A C 1
ATOM 550 O O . SER A 1 71 ? -3.246 13.657 -20.717 1.00 83.94 71 SER A O 1
ATOM 552 N N . ASN A 1 72 ? -1.274 14.717 -20.686 1.00 83.94 72 ASN A N 1
ATOM 553 C CA . ASN A 1 72 ? -0.630 13.778 -19.761 1.00 83.94 72 ASN A CA 1
ATOM 554 C C . ASN A 1 72 ? -1.190 13.797 -18.324 1.00 83.94 72 ASN A C 1
ATOM 556 O O . ASN A 1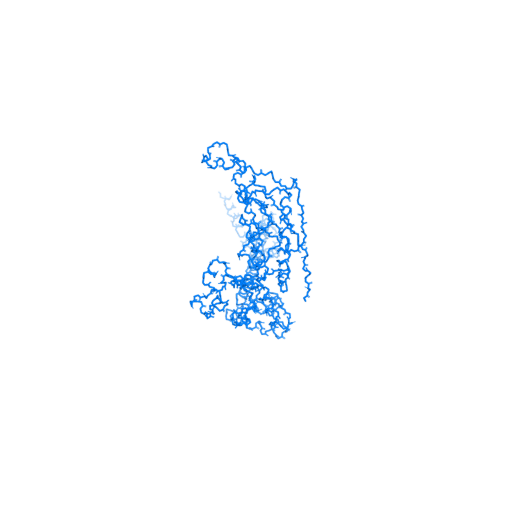 72 ? -0.715 13.057 -17.465 1.00 83.94 72 ASN A O 1
ATOM 560 N N . LYS A 1 73 ? -2.172 14.667 -18.058 1.00 85.38 73 LYS A N 1
ATOM 561 C CA . LYS A 1 73 ? -2.941 14.720 -16.809 1.00 85.38 73 LYS A CA 1
ATOM 562 C C . LYS A 1 73 ? -4.239 13.919 -16.881 1.00 85.38 73 LYS A C 1
ATOM 564 O O . LYS A 1 73 ? -4.913 13.792 -15.863 1.00 85.38 73 LYS A O 1
ATOM 569 N N . GLU A 1 74 ? -4.627 13.455 -18.066 1.00 85.75 74 GLU A N 1
ATOM 570 C CA . GLU A 1 74 ? -5.812 12.618 -18.221 1.00 85.75 74 GLU A CA 1
ATOM 571 C C . GLU A 1 74 ? -5.577 11.239 -17.602 1.00 85.75 74 GLU A C 1
ATOM 573 O O . GLU A 1 74 ? -4.494 10.657 -17.707 1.00 85.75 74 GLU A O 1
ATOM 578 N N . GLU A 1 75 ? -6.619 10.711 -16.963 1.00 86.38 75 GLU A N 1
ATOM 579 C CA . GLU A 1 75 ? -6.619 9.353 -16.434 1.00 86.38 75 GLU A CA 1
ATOM 580 C C . GLU A 1 75 ? -6.338 8.342 -17.557 1.00 86.38 75 GLU A C 1
ATOM 582 O O . GLU A 1 75 ? -6.849 8.462 -18.676 1.00 86.38 75 GLU A O 1
ATOM 587 N N . GLY A 1 76 ? -5.477 7.366 -17.263 1.00 83.50 76 GLY A N 1
ATOM 588 C CA . GLY A 1 76 ? -5.057 6.348 -18.225 1.00 83.50 76 GLY A CA 1
ATOM 589 C C . GLY A 1 76 ? -4.062 6.825 -19.286 1.00 83.50 76 GLY A C 1
ATOM 590 O O . GLY A 1 76 ? -3.791 6.072 -20.216 1.00 83.50 76 GLY A O 1
ATOM 591 N N . TYR A 1 77 ? -3.505 8.043 -19.186 1.00 86.81 77 TYR A N 1
ATOM 592 C CA . TYR A 1 77 ? -2.420 8.459 -20.085 1.00 86.81 77 TYR A CA 1
ATOM 593 C C . TYR A 1 77 ? -1.174 7.580 -19.913 1.00 86.81 77 TYR A C 1
ATOM 595 O O . TYR A 1 77 ? -0.580 7.144 -20.899 1.00 86.81 77 TYR A O 1
ATOM 603 N N . TYR A 1 78 ? -0.779 7.321 -18.664 1.00 90.12 78 TYR A N 1
ATOM 604 C CA . TYR A 1 78 ? 0.322 6.416 -18.352 1.00 90.12 78 TYR A CA 1
ATOM 605 C C . TYR A 1 78 ? -0.206 4.998 -18.107 1.00 90.12 78 TYR A C 1
ATOM 607 O O . TYR A 1 78 ? -1.240 4.841 -17.455 1.00 90.12 78 TYR A O 1
ATOM 615 N N . PRO A 1 79 ? 0.511 3.966 -18.576 1.00 90.44 79 PRO A N 1
ATOM 616 C CA . PRO A 1 79 ? 0.032 2.583 -18.555 1.00 90.44 79 PRO A CA 1
ATOM 617 C C . PRO A 1 79 ? 0.108 1.913 -17.171 1.00 90.44 79 PRO A C 1
ATOM 619 O O . PRO A 1 79 ? -0.312 0.771 -17.027 1.00 90.44 79 PRO A O 1
ATOM 622 N N . GLY A 1 80 ? 0.660 2.584 -16.156 1.00 92.94 80 GLY A N 1
ATOM 623 C CA . GLY A 1 80 ? 0.841 2.032 -14.814 1.00 92.94 80 GLY A CA 1
ATOM 624 C C . GLY A 1 80 ? 1.612 2.984 -13.904 1.00 92.94 80 GLY A C 1
ATOM 625 O O . GLY A 1 80 ? 1.542 4.201 -14.071 1.00 92.94 80 GLY A O 1
ATOM 626 N N . ALA A 1 81 ? 2.380 2.437 -12.962 1.00 93.69 81 ALA A N 1
ATOM 627 C CA . ALA A 1 81 ? 3.277 3.212 -12.108 1.00 93.69 81 ALA A CA 1
ATOM 628 C C . ALA A 1 81 ? 4.661 3.382 -12.758 1.00 93.69 81 ALA A C 1
ATOM 630 O O . ALA A 1 81 ? 5.272 2.415 -13.211 1.00 93.69 81 ALA A O 1
ATOM 631 N N . LEU A 1 82 ? 5.190 4.605 -12.786 1.00 93.31 82 LEU A N 1
ATOM 632 C CA . LEU A 1 82 ? 6.548 4.862 -13.279 1.00 93.31 82 LEU A CA 1
ATOM 633 C C . LEU A 1 82 ? 7.556 4.085 -12.429 1.00 93.31 82 LEU A C 1
ATOM 635 O O . LEU A 1 82 ? 7.483 4.156 -11.216 1.00 93.31 82 LEU A O 1
ATOM 639 N N . TYR A 1 83 ? 8.546 3.400 -12.982 1.00 92.12 83 TYR A N 1
ATOM 640 C CA . TYR A 1 83 ? 9.609 2.837 -12.150 1.00 92.12 83 TYR A CA 1
ATOM 641 C C . TYR A 1 83 ? 10.467 3.960 -11.538 1.00 92.12 83 TYR A C 1
ATOM 643 O O . TYR A 1 83 ? 11.092 4.739 -12.260 1.00 92.12 83 TYR A O 1
ATOM 651 N N . ALA A 1 84 ? 10.513 4.046 -10.204 1.00 84.81 84 ALA A N 1
ATOM 652 C CA . ALA A 1 84 ? 11.272 5.064 -9.479 1.00 84.81 84 ALA A CA 1
ATOM 653 C C . ALA A 1 84 ? 11.684 4.570 -8.078 1.00 84.81 84 ALA A C 1
ATOM 655 O O . ALA A 1 84 ? 10.955 3.774 -7.487 1.00 84.81 84 ALA A O 1
ATOM 656 N N . PRO A 1 85 ? 12.791 5.084 -7.500 1.00 73.69 85 PRO A N 1
ATOM 657 C CA . PRO A 1 85 ? 13.218 4.745 -6.137 1.00 73.69 85 PRO A CA 1
ATOM 658 C C . PRO A 1 85 ? 12.164 4.985 -5.046 1.00 73.69 85 PRO A C 1
ATOM 660 O O . PRO A 1 85 ? 12.168 4.318 -4.018 1.00 73.69 85 PRO A O 1
ATOM 663 N N . SER A 1 86 ? 11.220 5.908 -5.263 1.00 65.88 86 SER A N 1
ATOM 664 C CA . SER A 1 86 ? 10.089 6.129 -4.352 1.00 65.88 86 SER A CA 1
ATOM 665 C C . SER A 1 86 ? 9.146 4.927 -4.237 1.00 65.88 86 SER A C 1
ATOM 667 O O . SER A 1 86 ? 8.376 4.863 -3.286 1.00 65.88 86 SER A O 1
ATOM 669 N N . HIS A 1 87 ? 9.199 3.976 -5.174 1.00 66.12 87 HIS A N 1
ATOM 670 C CA . HIS A 1 87 ? 8.345 2.786 -5.192 1.00 66.12 87 HIS A CA 1
ATOM 671 C C . HIS A 1 87 ? 8.941 1.587 -4.466 1.00 66.12 87 HIS A C 1
ATOM 673 O O . HIS A 1 87 ? 8.351 0.517 -4.490 1.00 66.12 87 HIS A O 1
ATOM 679 N N . TRP A 1 88 ? 10.065 1.730 -3.767 1.00 78.75 88 TRP A N 1
ATOM 680 C CA . TRP A 1 88 ? 10.626 0.621 -2.988 1.00 78.75 88 TRP A CA 1
ATOM 681 C C . TRP A 1 88 ? 9.789 0.210 -1.764 1.00 78.75 88 TRP A C 1
ATOM 683 O O . TRP A 1 88 ? 10.181 -0.690 -1.038 1.00 78.75 88 TRP A O 1
ATOM 693 N N . GLN A 1 89 ? 8.632 0.842 -1.555 1.00 79.00 89 GLN A N 1
ATOM 694 C CA . GLN A 1 89 ? 7.647 0.500 -0.523 1.00 79.00 89 GLN A CA 1
ATOM 695 C C . GLN A 1 89 ? 6.801 -0.734 -0.888 1.00 79.00 89 GLN A C 1
ATOM 697 O O . GLN A 1 89 ? 6.269 -1.405 -0.008 1.00 79.00 89 GLN A O 1
ATOM 702 N N . GLY A 1 90 ? 6.659 -1.025 -2.183 1.00 87.75 90 GLY A N 1
ATOM 703 C CA . GLY A 1 90 ? 5.908 -2.169 -2.690 1.00 87.75 90 GLY A CA 1
ATOM 704 C C . GLY A 1 90 ? 5.985 -2.246 -4.210 1.00 87.75 90 GLY A C 1
ATOM 705 O O . GLY A 1 90 ? 6.257 -1.250 -4.879 1.00 87.75 90 GLY A O 1
ATOM 706 N N . VAL A 1 91 ? 5.779 -3.431 -4.774 1.00 94.00 91 VAL A N 1
ATOM 707 C CA . VAL A 1 91 ? 5.904 -3.637 -6.221 1.00 94.00 91 VAL A CA 1
ATOM 708 C C . VAL A 1 91 ? 4.552 -3.389 -6.900 1.00 94.00 91 VAL A C 1
ATOM 710 O O . VAL A 1 91 ? 3.603 -4.130 -6.634 1.00 94.00 91 VAL A O 1
ATOM 713 N N . PRO A 1 92 ? 4.434 -2.393 -7.799 1.00 94.12 92 PRO A N 1
ATOM 714 C CA . PRO A 1 92 ? 3.212 -2.191 -8.570 1.00 94.12 92 PRO A CA 1
ATOM 715 C C . PRO A 1 92 ? 2.906 -3.390 -9.472 1.00 94.12 92 PRO A C 1
ATOM 717 O O . PRO A 1 92 ? 3.816 -4.002 -10.037 1.00 94.12 92 PRO A O 1
ATOM 720 N N . GLU A 1 93 ? 1.619 -3.682 -9.668 1.00 95.19 93 GLU A N 1
ATOM 721 C CA . GLU A 1 93 ? 1.185 -4.713 -10.618 1.00 95.19 93 GLU A CA 1
ATOM 722 C C . GLU A 1 93 ? 1.608 -4.371 -12.050 1.00 95.19 93 GLU A C 1
ATOM 724 O O . GLU A 1 93 ? 2.199 -5.208 -12.722 1.00 95.19 93 GLU A O 1
ATOM 729 N N . VAL A 1 94 ? 1.363 -3.137 -12.497 1.00 96.62 94 VAL A N 1
ATOM 730 C CA . VAL A 1 94 ? 1.828 -2.646 -13.798 1.00 96.62 94 VAL A CA 1
ATOM 731 C C . VAL A 1 94 ? 2.801 -1.503 -13.581 1.00 96.62 94 VAL A C 1
ATOM 733 O O . VAL A 1 94 ? 2.469 -0.494 -12.951 1.00 96.62 94 VAL A O 1
ATOM 736 N N . MET A 1 95 ? 4.005 -1.653 -14.122 1.00 95.94 95 MET A N 1
ATOM 737 C CA . MET A 1 95 ? 5.054 -0.644 -14.059 1.00 95.94 95 MET A CA 1
ATOM 738 C C . MET A 1 95 ? 5.580 -0.287 -15.435 1.00 95.94 95 MET A C 1
ATOM 740 O O . MET A 1 95 ? 5.514 -1.095 -16.359 1.00 95.94 95 MET A O 1
ATOM 744 N N . TYR A 1 96 ? 6.120 0.919 -15.568 1.00 96.81 96 TYR A N 1
ATOM 745 C CA . TYR A 1 96 ? 6.677 1.365 -16.833 1.00 96.81 96 TYR A CA 1
ATOM 746 C C . TYR A 1 96 ? 7.967 2.170 -16.692 1.00 96.81 96 TYR A C 1
ATOM 748 O O . TYR A 1 96 ? 8.210 2.842 -15.691 1.00 96.81 96 TYR A O 1
ATOM 756 N N . TRP A 1 97 ? 8.773 2.143 -17.748 1.00 96.75 97 TRP A N 1
ATOM 757 C CA . TRP A 1 97 ? 9.960 2.969 -17.927 1.00 96.75 97 TRP A CA 1
ATOM 758 C C . TRP A 1 97 ? 9.758 3.879 -19.124 1.00 96.75 97 TRP A C 1
ATOM 760 O O . TRP A 1 97 ? 9.329 3.435 -20.185 1.00 96.75 97 TRP A O 1
ATOM 770 N N . VAL A 1 98 ? 10.101 5.151 -18.959 1.00 95.62 98 VAL A N 1
ATOM 771 C CA . VAL A 1 98 ? 10.126 6.117 -20.056 1.00 95.62 98 VAL A CA 1
ATOM 772 C C . VAL A 1 98 ? 11.341 5.861 -20.931 1.00 95.62 98 VAL A C 1
ATOM 774 O O . VAL A 1 98 ? 12.472 5.883 -20.445 1.00 95.62 98 VAL A O 1
ATOM 777 N N . ILE A 1 99 ? 11.110 5.681 -22.229 1.00 95.44 99 ILE A N 1
ATOM 778 C CA . ILE A 1 99 ? 12.168 5.651 -23.231 1.00 95.44 99 ILE A CA 1
ATOM 779 C C . ILE A 1 99 ? 12.515 7.095 -23.583 1.00 95.44 99 ILE A C 1
ATOM 781 O O . ILE A 1 99 ? 11.714 7.829 -24.165 1.00 95.44 99 ILE A O 1
ATOM 785 N N . ASP A 1 100 ? 13.737 7.488 -23.246 1.00 93.19 100 ASP A N 1
ATOM 786 C CA . ASP A 1 100 ? 14.304 8.812 -23.489 1.00 93.19 100 ASP A CA 1
ATOM 787 C C . ASP A 1 100 ? 14.671 8.967 -24.975 1.00 93.19 100 ASP A C 1
ATOM 789 O O . ASP A 1 100 ? 15.831 8.888 -25.382 1.00 93.19 100 ASP A O 1
ATOM 793 N N . SER A 1 101 ? 13.626 9.077 -25.791 1.00 89.62 101 SER A N 1
ATOM 794 C CA . SER A 1 101 ? 13.622 9.109 -27.253 1.00 89.62 101 SER A CA 1
ATOM 795 C C . SER A 1 101 ? 13.100 10.452 -27.779 1.00 89.62 101 SER A C 1
ATOM 797 O O . SER A 1 101 ? 12.559 11.265 -27.028 1.00 89.62 101 SER A O 1
ATOM 799 N N . GLY A 1 102 ? 13.275 10.703 -29.079 1.00 86.19 102 GLY A N 1
ATOM 800 C CA . GLY A 1 102 ? 12.920 11.978 -29.719 1.00 86.19 102 GLY A CA 1
ATOM 801 C C . GLY A 1 102 ? 14.068 12.988 -29.779 1.00 86.19 102 GLY A C 1
ATOM 802 O O . GLY A 1 102 ? 13.849 14.173 -30.041 1.00 86.19 102 GLY A O 1
ATOM 803 N N . VAL A 1 103 ? 15.297 12.524 -29.551 1.00 85.38 103 VAL A N 1
ATOM 804 C CA . VAL A 1 103 ? 16.542 13.309 -29.595 1.00 85.38 103 VAL A CA 1
ATOM 805 C C . VAL A 1 103 ? 17.502 12.732 -30.638 1.00 85.38 103 VAL A C 1
ATOM 807 O O . VAL A 1 103 ? 17.237 11.670 -31.194 1.00 85.38 103 VAL A O 1
ATOM 810 N N . ASP A 1 104 ? 18.599 13.426 -30.961 1.00 85.19 104 ASP A N 1
ATOM 811 C CA . ASP A 1 104 ? 19.514 12.952 -32.020 1.00 85.19 104 ASP A CA 1
ATOM 812 C C . ASP A 1 104 ? 20.215 11.644 -31.636 1.00 85.19 104 ASP A C 1
ATOM 814 O O . ASP A 1 104 ? 20.407 10.769 -32.475 1.00 85.19 104 ASP A O 1
ATOM 818 N N . GLU A 1 105 ? 20.552 11.485 -30.357 1.00 89.62 105 GLU A N 1
ATOM 819 C CA . GLU A 1 105 ? 21.192 10.282 -29.820 1.00 89.62 105 GLU A CA 1
ATOM 820 C C . GLU A 1 105 ? 20.248 9.072 -29.812 1.00 89.62 105 GLU A C 1
ATOM 822 O O . GLU A 1 105 ? 20.692 7.923 -29.858 1.00 89.62 105 GLU A O 1
ATOM 827 N N . ARG A 1 106 ? 18.938 9.332 -29.748 1.00 90.00 106 ARG A N 1
ATOM 828 C CA . ARG A 1 106 ? 17.888 8.317 -29.729 1.00 90.00 106 ARG A CA 1
ATOM 829 C C . ARG A 1 106 ? 16.614 8.865 -30.377 1.00 90.00 106 ARG A C 1
ATOM 831 O O . ARG A 1 106 ? 15.794 9.482 -29.688 1.00 90.00 106 ARG A O 1
ATOM 838 N N . PRO A 1 107 ? 16.436 8.653 -31.691 1.00 90.38 107 PRO A N 1
ATOM 839 C CA . PRO A 1 107 ? 15.179 8.944 -32.369 1.00 90.38 107 PRO A CA 1
ATOM 840 C C . PRO A 1 107 ? 14.006 8.187 -31.735 1.00 90.38 107 PRO A C 1
ATOM 842 O O . PRO A 1 107 ? 14.206 7.253 -30.956 1.00 90.38 107 PRO A O 1
ATOM 845 N N . TYR A 1 108 ? 12.780 8.610 -32.045 1.00 93.19 108 TYR A N 1
ATOM 846 C CA . TYR A 1 108 ? 11.603 7.808 -31.713 1.00 93.19 108 TYR A CA 1
ATOM 847 C C . TYR A 1 108 ? 11.662 6.478 -32.451 1.00 93.19 108 TYR A C 1
ATOM 849 O O . TYR A 1 108 ? 12.001 6.464 -33.632 1.00 93.19 108 TYR A O 1
ATOM 857 N N . HIS A 1 109 ? 11.310 5.406 -31.750 1.00 94.06 109 HIS A N 1
ATOM 858 C CA . HIS A 1 109 ? 11.195 4.083 -32.355 1.00 94.06 109 HIS A CA 1
ATOM 859 C C . HIS A 1 109 ? 9.896 3.978 -33.138 1.00 94.06 109 HIS A C 1
ATOM 861 O O . HIS A 1 109 ? 8.855 4.400 -32.628 1.00 94.06 109 HIS A O 1
ATOM 867 N N . ASP A 1 110 ? 9.935 3.387 -34.325 1.00 95.00 110 ASP A N 1
ATOM 868 C CA . ASP A 1 110 ? 8.724 2.834 -34.932 1.00 95.00 110 ASP A CA 1
ATOM 869 C C . ASP A 1 110 ? 8.245 1.569 -34.184 1.00 95.00 110 ASP A C 1
ATOM 871 O O . ASP A 1 110 ? 8.831 1.148 -33.180 1.00 95.00 110 ASP A O 1
ATOM 875 N N . VAL A 1 111 ? 7.143 0.962 -34.632 1.00 96.38 111 VAL A N 1
ATOM 876 C CA . VAL A 1 111 ? 6.580 -0.234 -33.983 1.00 96.38 111 VAL A CA 1
ATOM 877 C C . VAL A 1 111 ? 7.546 -1.419 -34.016 1.00 96.38 111 VAL A C 1
ATOM 879 O O . VAL A 1 111 ? 7.673 -2.139 -33.023 1.00 96.38 111 VAL A O 1
ATOM 882 N N . ALA A 1 112 ? 8.241 -1.633 -35.134 1.00 97.25 112 ALA A N 1
ATOM 883 C CA . ALA A 1 112 ? 9.161 -2.754 -35.281 1.00 97.25 112 ALA A CA 1
ATOM 884 C C . ALA A 1 112 ? 10.396 -2.573 -34.385 1.00 97.25 112 ALA A C 1
ATOM 886 O O . ALA A 1 112 ? 10.803 -3.510 -33.695 1.00 97.25 112 ALA A O 1
ATOM 887 N N . GLU A 1 113 ? 10.952 -1.363 -34.347 1.00 97.19 113 GLU A N 1
ATOM 888 C CA . GLU A 1 113 ? 12.054 -0.976 -33.467 1.00 97.19 113 GLU A CA 1
ATOM 889 C C . GLU A 1 113 ? 11.656 -1.067 -31.988 1.00 97.19 113 GLU A C 1
ATOM 891 O O . GLU A 1 113 ? 12.424 -1.573 -31.167 1.00 97.19 113 GLU A O 1
ATOM 896 N N . GLY A 1 114 ? 10.439 -0.640 -31.647 1.00 97.12 114 GLY A N 1
ATOM 897 C CA . GLY A 1 114 ? 9.895 -0.716 -30.295 1.00 97.12 114 GLY A CA 1
ATOM 898 C C . GLY A 1 114 ? 9.709 -2.155 -29.813 1.00 97.12 114 GLY A C 1
ATOM 899 O O . GLY A 1 114 ? 10.175 -2.505 -28.726 1.00 97.12 114 GLY A O 1
ATOM 900 N N . ASN A 1 115 ? 9.110 -3.020 -30.638 1.00 98.38 115 ASN A N 1
ATOM 901 C CA . ASN A 1 115 ? 8.979 -4.451 -30.341 1.00 98.38 115 ASN A CA 1
ATOM 902 C C . ASN A 1 115 ? 10.357 -5.122 -30.206 1.00 98.38 115 ASN A C 1
ATOM 904 O O . ASN A 1 115 ? 10.590 -5.868 -29.253 1.00 98.38 115 ASN A O 1
ATOM 908 N N . ALA A 1 116 ? 11.304 -4.818 -31.100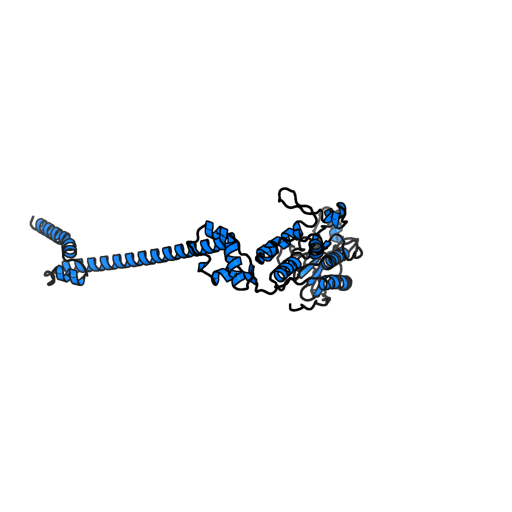 1.00 98.38 116 ALA A N 1
ATOM 909 C CA . ALA A 1 116 ? 12.673 -5.325 -31.002 1.00 98.38 116 ALA A CA 1
ATOM 910 C C . ALA A 1 116 ? 13.362 -4.876 -29.701 1.00 98.38 116 ALA A C 1
ATOM 912 O O . ALA A 1 116 ? 14.034 -5.677 -29.049 1.00 98.38 116 ALA A O 1
ATOM 913 N N . PHE A 1 117 ? 13.149 -3.627 -29.282 1.00 97.69 117 PHE A N 1
ATOM 914 C CA . PHE A 1 117 ? 13.664 -3.114 -28.015 1.00 97.69 117 PHE A CA 1
ATOM 915 C C . PHE A 1 117 ? 13.021 -3.804 -26.798 1.00 97.69 117 PHE A C 1
ATOM 917 O O . PHE A 1 117 ? 13.715 -4.096 -25.826 1.00 97.69 117 PHE A O 1
ATOM 924 N N . ALA A 1 118 ? 11.728 -4.142 -26.846 1.00 98.38 118 ALA A N 1
ATOM 925 C CA . ALA A 1 118 ? 11.087 -4.929 -25.790 1.00 98.38 118 ALA A CA 1
ATOM 926 C C . ALA A 1 118 ? 11.724 -6.328 -25.649 1.00 98.38 118 ALA A C 1
ATOM 928 O O . ALA A 1 118 ? 11.998 -6.762 -24.530 1.00 98.38 118 ALA A O 1
ATOM 929 N N . HIS A 1 119 ? 12.048 -6.997 -26.763 1.00 98.56 119 HIS A N 1
ATOM 930 C CA . HIS A 1 119 ? 12.805 -8.260 -26.752 1.00 98.56 119 HIS A CA 1
ATOM 931 C C . HIS A 1 119 ? 14.231 -8.098 -26.214 1.00 98.56 119 HIS A C 1
ATOM 933 O O . HIS A 1 119 ? 14.699 -8.955 -25.466 1.00 98.56 119 HIS A O 1
ATOM 939 N N . GLU A 1 120 ? 14.915 -6.997 -26.538 1.00 97.75 120 GLU A N 1
ATOM 940 C CA . GLU A 1 120 ? 16.249 -6.679 -26.001 1.00 97.75 120 GLU A CA 1
ATOM 941 C C . GLU A 1 120 ? 16.232 -6.539 -24.468 1.00 97.75 120 GLU A C 1
ATOM 943 O O . GLU A 1 120 ? 17.142 -7.006 -23.783 1.00 97.75 120 GLU A O 1
ATOM 948 N N . VAL A 1 121 ? 15.182 -5.922 -23.922 1.00 97.88 121 VAL A N 1
ATOM 949 C CA . VAL A 1 121 ? 15.021 -5.660 -22.483 1.00 97.88 121 VAL A CA 1
ATOM 950 C C . VAL A 1 121 ? 14.466 -6.870 -21.719 1.00 97.88 121 VAL A C 1
ATOM 952 O O . VAL A 1 121 ? 14.669 -6.971 -20.506 1.00 97.88 121 VAL A O 1
ATOM 955 N N . ALA A 1 122 ? 13.813 -7.818 -22.396 1.00 98.50 122 ALA A N 1
ATOM 956 C CA . ALA A 1 122 ? 13.164 -8.973 -21.775 1.00 98.50 122 ALA A CA 1
ATOM 957 C C . ALA A 1 122 ? 14.039 -9.764 -20.779 1.00 98.50 122 ALA A C 1
ATOM 959 O O . ALA A 1 122 ? 13.532 -10.098 -19.706 1.00 98.50 122 ALA A O 1
ATOM 960 N N . PRO A 1 123 ? 15.345 -10.010 -21.019 1.00 98.44 123 PRO A N 1
ATOM 961 C CA . PRO A 1 123 ? 16.202 -10.678 -20.035 1.00 98.44 123 PRO A CA 1
ATOM 962 C C . PRO A 1 123 ? 16.360 -9.897 -18.717 1.00 98.44 123 PRO A C 1
ATOM 964 O O . PRO A 1 123 ? 16.426 -10.495 -17.641 1.00 98.44 123 PRO A O 1
ATOM 967 N N . LEU A 1 124 ? 16.386 -8.560 -18.776 1.00 98.25 124 LEU A N 1
ATOM 968 C CA . LEU A 1 124 ? 16.446 -7.704 -17.585 1.00 98.25 124 LEU A CA 1
ATOM 969 C C . LEU A 1 124 ? 15.115 -7.726 -16.831 1.00 98.25 124 LEU A C 1
ATOM 971 O O . LEU A 1 124 ? 15.108 -7.812 -15.605 1.00 98.25 124 LEU A O 1
ATOM 975 N N . ALA A 1 125 ? 13.993 -7.706 -17.556 1.00 98.38 125 ALA A N 1
ATOM 976 C CA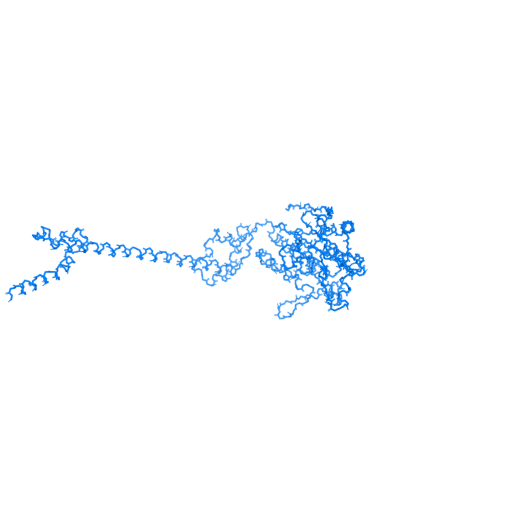 . ALA A 1 125 ? 12.670 -7.886 -16.963 1.00 98.38 125 ALA A CA 1
ATOM 977 C C . ALA A 1 125 ? 12.537 -9.263 -16.293 1.00 98.38 125 ALA A C 1
ATOM 979 O O . ALA A 1 125 ? 12.003 -9.345 -15.193 1.00 98.38 125 ALA A O 1
ATOM 980 N N . GLN A 1 126 ? 13.089 -10.325 -16.890 1.00 98.56 126 GLN A N 1
ATOM 981 C CA . GLN A 1 126 ? 13.081 -11.655 -16.278 1.00 98.56 126 GLN A CA 1
ATOM 982 C C . GLN A 1 126 ? 13.890 -11.658 -14.982 1.00 98.56 126 GLN A C 1
ATOM 984 O O . GLN A 1 126 ? 13.394 -12.110 -13.958 1.00 98.56 126 GLN A O 1
ATOM 989 N N . THR A 1 127 ? 15.080 -11.048 -14.999 1.00 98.31 127 THR A N 1
ATOM 990 C CA . THR A 1 127 ? 15.909 -10.890 -13.792 1.00 98.31 127 THR A CA 1
ATOM 991 C C . THR A 1 127 ? 15.167 -10.120 -12.701 1.00 98.31 127 THR A C 1
ATOM 993 O O . THR A 1 127 ? 15.289 -10.441 -11.524 1.00 98.31 127 THR A O 1
ATOM 996 N N . LEU A 1 128 ? 14.382 -9.103 -13.066 1.00 97.81 128 LEU A N 1
ATOM 997 C CA . LEU A 1 128 ? 13.542 -8.392 -12.110 1.00 97.81 128 LEU A CA 1
ATOM 998 C C . LEU A 1 128 ? 12.529 -9.347 -11.469 1.00 97.81 128 LEU A C 1
ATOM 1000 O O . LEU A 1 128 ? 12.502 -9.433 -10.245 1.00 97.81 128 LEU A O 1
ATOM 1004 N N . LEU A 1 129 ? 11.737 -10.071 -12.270 1.00 97.94 129 LEU A N 1
ATOM 1005 C CA . LEU A 1 129 ? 10.671 -10.955 -11.776 1.00 97.94 129 LEU A CA 1
ATOM 1006 C C . LEU A 1 129 ? 11.204 -12.125 -10.943 1.00 97.94 129 LEU A C 1
ATOM 1008 O O . LEU A 1 129 ? 10.633 -12.421 -9.896 1.00 97.94 129 LEU A O 1
ATOM 1012 N N . ASP A 1 130 ? 12.315 -12.731 -11.365 1.00 97.94 130 ASP A N 1
ATOM 1013 C CA . ASP A 1 130 ? 12.979 -13.847 -10.672 1.00 97.94 130 ASP A CA 1
ATOM 1014 C C . ASP A 1 130 ? 13.407 -13.494 -9.247 1.00 97.94 130 ASP A C 1
ATOM 1016 O O . ASP A 1 130 ? 13.548 -14.369 -8.393 1.00 97.94 130 ASP A O 1
ATOM 1020 N N . HIS A 1 131 ? 13.621 -12.205 -8.994 1.00 97.19 131 HIS A N 1
ATOM 1021 C CA . HIS A 1 131 ? 14.151 -11.696 -7.743 1.00 97.19 131 HIS A CA 1
ATOM 1022 C C . HIS A 1 131 ? 13.138 -10.867 -6.942 1.00 97.19 131 HIS A C 1
ATOM 1024 O O . HIS A 1 131 ? 13.509 -10.307 -5.907 1.00 97.19 131 HIS A O 1
ATOM 1030 N N . LEU A 1 132 ? 11.879 -10.769 -7.375 1.00 96.69 132 LEU A N 1
ATOM 1031 C CA . LEU A 1 132 ? 10.819 -10.230 -6.522 1.00 96.69 132 LEU A CA 1
ATOM 1032 C C . LEU A 1 132 ? 10.523 -11.205 -5.381 1.00 96.69 132 LEU A C 1
ATOM 1034 O O . LEU A 1 132 ? 10.522 -12.422 -5.564 1.00 96.69 132 LEU A O 1
ATOM 1038 N N . VAL A 1 133 ? 10.256 -10.666 -4.196 1.00 95.06 133 VAL A N 1
ATOM 1039 C CA . VAL A 1 133 ? 10.057 -11.458 -2.980 1.00 95.06 133 VAL A CA 1
ATOM 1040 C C . VAL A 1 133 ? 8.578 -11.419 -2.597 1.00 95.06 133 VAL A C 1
ATOM 1042 O O . VAL A 1 133 ? 8.015 -10.331 -2.505 1.00 95.06 133 VAL A O 1
ATOM 1045 N N . PRO A 1 134 ? 7.905 -12.559 -2.369 1.00 95.19 134 PRO A N 1
ATOM 1046 C CA . PRO A 1 134 ? 6.539 -12.545 -1.856 1.00 95.19 134 PRO A CA 1
ATOM 1047 C C . PRO A 1 134 ? 6.502 -11.975 -0.437 1.00 95.19 134 PRO A C 1
ATOM 1049 O O . PRO A 1 134 ? 7.338 -12.327 0.396 1.00 95.19 134 PRO A O 1
ATOM 1052 N N . VAL A 1 135 ? 5.507 -11.137 -0.149 1.00 95.38 135 VAL A N 1
ATOM 1053 C CA . VAL A 1 135 ? 5.242 -10.667 1.214 1.00 95.38 135 VAL A CA 1
ATOM 1054 C C . VAL A 1 135 ? 4.446 -11.753 1.951 1.00 95.38 135 VAL A C 1
ATOM 1056 O O . VAL A 1 135 ? 3.346 -12.107 1.523 1.00 95.38 135 VAL A O 1
ATOM 1059 N N . PRO A 1 136 ? 4.975 -12.339 3.039 1.00 93.44 136 PRO A N 1
ATOM 1060 C CA . PRO A 1 136 ? 4.288 -13.428 3.721 1.00 93.44 136 PRO A CA 1
ATOM 1061 C C . PRO A 1 136 ? 2.916 -13.019 4.267 1.00 93.44 136 PRO A C 1
ATOM 1063 O O . PRO A 1 136 ? 2.782 -11.996 4.927 1.00 93.44 136 PRO A O 1
ATOM 1066 N N . GLY A 1 137 ? 1.901 -13.855 4.036 1.00 88.50 137 GLY A N 1
ATOM 1067 C CA . GLY A 1 137 ? 0.536 -13.604 4.512 1.00 88.50 137 GLY A CA 1
ATOM 1068 C C . GLY A 1 137 ? -0.290 -12.663 3.630 1.00 88.50 137 GLY A C 1
ATOM 1069 O O . GLY A 1 137 ? -1.447 -12.420 3.958 1.00 88.50 137 GLY A O 1
ATOM 1070 N N . THR A 1 138 ? 0.256 -12.183 2.510 1.00 90.81 138 THR A N 1
ATOM 1071 C CA . THR A 1 138 ? -0.458 -11.346 1.537 1.00 90.81 138 THR A CA 1
ATOM 1072 C C . THR A 1 138 ? -0.251 -11.873 0.111 1.00 90.81 138 THR A C 1
ATOM 1074 O O . THR A 1 138 ? 0.540 -12.790 -0.121 1.00 90.81 138 THR A O 1
ATOM 1077 N N . ASP A 1 139 ? -0.959 -11.289 -0.857 1.00 90.75 139 ASP A N 1
ATOM 1078 C CA . ASP A 1 139 ? -0.729 -11.540 -2.285 1.00 90.75 139 ASP A CA 1
ATOM 1079 C C . ASP A 1 139 ? 0.306 -10.576 -2.890 1.00 90.75 139 ASP A C 1
ATOM 1081 O O . ASP A 1 139 ? 0.543 -10.586 -4.101 1.00 90.75 139 ASP A O 1
ATOM 1085 N N . ASP A 1 140 ? 0.939 -9.729 -2.077 1.00 93.25 140 ASP A N 1
ATOM 1086 C CA . ASP A 1 140 ? 1.847 -8.679 -2.529 1.00 93.25 140 ASP A CA 1
ATOM 1087 C C . ASP A 1 140 ? 3.273 -9.171 -2.782 1.00 93.25 140 ASP A C 1
ATOM 1089 O O . ASP A 1 140 ? 3.711 -10.230 -2.329 1.00 93.25 140 ASP A O 1
ATOM 1093 N N . LEU A 1 141 ? 3.993 -8.375 -3.570 1.00 94.50 141 LEU A N 1
ATOM 1094 C CA . LEU A 1 141 ? 5.413 -8.547 -3.838 1.00 94.50 141 LEU A CA 1
ATOM 1095 C C . LEU A 1 141 ? 6.172 -7.360 -3.253 1.00 94.50 141 LEU A C 1
ATOM 1097 O O . LEU A 1 141 ? 5.705 -6.218 -3.279 1.00 94.50 141 LEU A O 1
ATOM 1101 N N . ASP A 1 142 ? 7.367 -7.655 -2.774 1.00 95.56 142 ASP A N 1
ATOM 1102 C CA . ASP A 1 142 ? 8.359 -6.689 -2.360 1.00 95.56 142 ASP A CA 1
ATOM 1103 C C . ASP A 1 142 ? 9.615 -6.829 -3.220 1.00 95.56 142 ASP A C 1
ATOM 1105 O O . ASP A 1 142 ? 9.849 -7.813 -3.933 1.00 95.56 142 ASP A O 1
ATOM 1109 N N . TRP A 1 143 ? 10.421 -5.790 -3.165 1.00 95.50 143 TRP A N 1
ATOM 1110 C CA . TRP A 1 143 ? 11.669 -5.691 -3.877 1.00 95.50 143 TRP A CA 1
ATOM 1111 C C . TRP A 1 143 ? 12.754 -6.503 -3.174 1.00 95.50 143 TRP A C 1
ATOM 1113 O O . TRP A 1 143 ? 12.836 -6.523 -1.952 1.00 95.50 143 TRP A O 1
ATOM 1123 N N . SER A 1 144 ? 13.651 -7.095 -3.956 1.00 95.56 144 SER A N 1
ATOM 1124 C CA . SER A 1 144 ? 15.017 -7.351 -3.501 1.00 95.56 144 SER A CA 1
ATOM 1125 C C . SER A 1 144 ? 15.964 -6.343 -4.133 1.00 95.56 144 SER A C 1
ATOM 1127 O O . SER A 1 144 ? 15.656 -5.717 -5.157 1.00 95.56 144 SER A O 1
ATOM 1129 N N . ALA A 1 145 ? 17.167 -6.226 -3.590 1.00 94.38 145 ALA A N 1
ATOM 1130 C CA . ALA A 1 145 ? 18.192 -5.374 -4.157 1.00 94.38 145 ALA A CA 1
ATOM 1131 C C . ALA A 1 145 ? 18.625 -5.831 -5.566 1.00 94.38 145 ALA A C 1
ATOM 1133 O O . ALA A 1 145 ? 19.014 -4.990 -6.382 1.00 94.38 145 ALA A O 1
ATOM 1134 N N . VAL A 1 146 ? 18.514 -7.125 -5.904 1.00 96.38 146 VAL A N 1
ATOM 1135 C CA . VAL A 1 146 ? 18.727 -7.618 -7.281 1.00 96.38 146 VAL A CA 1
ATOM 1136 C C . VAL A 1 146 ? 17.596 -7.163 -8.203 1.00 96.38 146 VAL A C 1
ATOM 1138 O O . VAL A 1 146 ? 17.878 -6.603 -9.262 1.00 96.38 146 VAL A O 1
ATOM 1141 N N . ALA A 1 147 ? 16.334 -7.310 -7.792 1.00 96.62 147 ALA A N 1
ATOM 1142 C CA . ALA A 1 147 ? 15.191 -6.886 -8.602 1.00 96.62 147 ALA A CA 1
ATOM 1143 C C . ALA A 1 147 ? 15.178 -5.367 -8.844 1.00 96.62 147 ALA A C 1
ATOM 1145 O O . ALA A 1 147 ? 15.023 -4.909 -9.978 1.00 96.62 147 ALA A O 1
ATOM 1146 N N . ALA A 1 148 ? 15.430 -4.572 -7.801 1.00 94.94 148 ALA A N 1
ATOM 1147 C CA . ALA A 1 148 ? 15.559 -3.120 -7.917 1.00 94.94 148 ALA A CA 1
ATOM 1148 C C . ALA A 1 148 ? 16.760 -2.720 -8.799 1.00 94.94 148 ALA A C 1
ATOM 1150 O O . ALA A 1 148 ? 16.704 -1.754 -9.566 1.00 94.94 148 ALA A O 1
ATOM 1151 N N . SER A 1 149 ? 17.851 -3.488 -8.759 1.00 95.12 149 SER A N 1
ATOM 1152 C CA . SER A 1 149 ? 18.979 -3.283 -9.672 1.00 95.12 149 SER A CA 1
ATOM 1153 C C . SER A 1 149 ? 18.601 -3.552 -11.127 1.00 95.12 149 SER A C 1
ATOM 1155 O O . SER A 1 149 ? 18.882 -2.723 -11.991 1.00 95.12 149 SER A O 1
ATOM 1157 N N . ALA A 1 150 ? 17.904 -4.656 -11.400 1.00 96.88 150 ALA A N 1
ATOM 1158 C CA . ALA A 1 150 ? 17.421 -4.983 -12.738 1.00 96.88 150 ALA A CA 1
ATOM 1159 C C . ALA A 1 150 ? 16.472 -3.898 -13.278 1.00 96.88 150 ALA A C 1
ATOM 1161 O O . ALA A 1 150 ? 16.631 -3.453 -14.413 1.00 96.88 150 ALA A O 1
ATOM 1162 N N . GLY A 1 151 ? 15.567 -3.369 -12.446 1.00 95.62 151 GLY A N 1
ATOM 1163 C CA . GLY A 1 151 ? 14.713 -2.234 -12.817 1.00 95.62 151 GLY A CA 1
ATOM 1164 C C . GLY A 1 151 ? 15.501 -0.966 -13.171 1.00 95.62 151 GLY A C 1
ATOM 1165 O O . GLY A 1 151 ? 15.153 -0.250 -14.112 1.00 95.62 151 GLY A O 1
ATOM 1166 N N . LEU A 1 152 ? 16.613 -0.698 -12.481 1.00 94.56 152 LEU A N 1
ATOM 1167 C CA . LEU A 1 152 ? 17.523 0.390 -12.854 1.00 94.56 152 LEU A CA 1
ATOM 1168 C C . LEU A 1 152 ? 18.266 0.099 -14.169 1.00 94.56 152 LEU A C 1
ATOM 1170 O O . LEU A 1 152 ? 18.523 1.036 -14.924 1.00 94.56 152 LEU A O 1
ATOM 1174 N N . ASP A 1 153 ? 18.600 -1.158 -14.473 1.00 96.56 153 ASP A N 1
ATOM 1175 C CA . ASP A 1 153 ? 19.197 -1.543 -15.762 1.00 96.56 153 ASP A CA 1
ATOM 1176 C C . ASP A 1 153 ? 18.226 -1.373 -16.928 1.00 96.56 153 ASP A C 1
ATOM 1178 O O . ASP A 1 153 ? 18.632 -0.875 -17.977 1.00 96.56 153 ASP A O 1
ATOM 1182 N N . ILE A 1 154 ? 16.939 -1.668 -16.733 1.00 97.06 154 ILE A N 1
ATOM 1183 C CA . ILE A 1 154 ? 15.901 -1.344 -17.721 1.00 97.06 154 ILE A CA 1
ATOM 1184 C C . ILE A 1 154 ? 15.863 0.173 -17.960 1.00 97.06 154 ILE A C 1
ATOM 1186 O O . ILE A 1 154 ? 15.866 0.627 -19.105 1.00 97.06 154 ILE A O 1
ATOM 1190 N N . GLY A 1 155 ? 15.926 0.979 -16.895 1.00 95.38 155 GLY A N 1
ATOM 1191 C CA . GLY A 1 155 ? 16.017 2.439 -17.006 1.00 95.38 155 GLY A CA 1
ATOM 1192 C C . GLY A 1 155 ? 17.259 2.917 -17.772 1.00 95.38 155 GLY A C 1
ATOM 1193 O O . GLY A 1 155 ? 17.175 3.834 -18.590 1.00 95.38 155 GLY A O 1
ATOM 1194 N N . ARG A 1 156 ? 18.413 2.267 -17.576 1.00 94.44 156 ARG A N 1
ATOM 1195 C CA . ARG A 1 156 ? 19.644 2.543 -18.341 1.00 94.44 156 ARG A CA 1
ATOM 1196 C C . ARG A 1 156 ? 19.498 2.182 -19.815 1.00 94.44 156 ARG A C 1
ATOM 1198 O O . ARG A 1 156 ? 19.901 2.981 -20.662 1.00 94.44 156 ARG A O 1
ATOM 1205 N N . ALA A 1 157 ? 18.875 1.043 -20.113 1.00 96.00 157 ALA A N 1
ATOM 1206 C CA . ALA A 1 157 ? 18.549 0.631 -21.474 1.00 96.00 157 ALA A CA 1
ATOM 1207 C C . ALA A 1 157 ? 17.567 1.603 -22.143 1.00 96.00 157 ALA A C 1
ATOM 1209 O O . ALA A 1 157 ? 17.646 1.812 -23.351 1.00 96.00 157 ALA A O 1
ATOM 1210 N N . CYS A 1 158 ? 16.683 2.250 -21.377 1.00 95.50 158 CYS A N 1
ATOM 1211 C CA . CYS A 1 158 ? 15.741 3.268 -21.854 1.00 95.50 158 CYS A CA 1
ATOM 1212 C C . CYS A 1 158 ? 16.362 4.669 -22.035 1.00 95.50 158 CYS A C 1
ATOM 1214 O O . CYS A 1 158 ? 15.770 5.512 -22.704 1.00 95.50 158 CYS A O 1
ATOM 1216 N N . SER A 1 159 ? 17.561 4.926 -21.501 1.00 94.31 159 SER A N 1
ATOM 1217 C CA . SER A 1 159 ? 18.253 6.221 -21.613 1.00 94.31 159 SER A CA 1
ATOM 1218 C C . SER A 1 159 ? 18.722 6.527 -23.040 1.00 94.31 159 SER A C 1
ATOM 1220 O O . SER A 1 159 ? 19.149 5.623 -23.765 1.00 94.31 159 SER A O 1
ATOM 1222 N N . ARG A 1 160 ? 18.769 7.809 -23.436 1.00 91.44 160 ARG A N 1
ATOM 1223 C CA . ARG A 1 160 ? 19.340 8.234 -24.730 1.00 91.44 160 ARG A CA 1
ATOM 1224 C C . ARG A 1 160 ? 20.797 7.802 -24.936 1.00 91.44 160 ARG A C 1
ATOM 1226 O O . ARG A 1 160 ? 21.240 7.660 -26.068 1.00 91.44 160 ARG A O 1
ATOM 1233 N N . HIS A 1 161 ? 21.534 7.558 -23.850 1.00 91.12 161 HIS A N 1
ATOM 1234 C CA . HIS A 1 161 ? 22.947 7.169 -23.888 1.00 91.12 161 HIS A CA 1
ATOM 1235 C C . HIS A 1 161 ? 23.184 5.657 -24.007 1.00 91.12 161 HIS A C 1
ATOM 1237 O O . HIS A 1 161 ? 24.330 5.253 -24.181 1.00 91.12 161 HIS A O 1
ATOM 1243 N N . ARG A 1 162 ? 22.128 4.829 -23.918 1.00 80.06 162 ARG A N 1
ATOM 1244 C CA . ARG A 1 162 ? 22.200 3.355 -24.005 1.00 80.06 162 ARG A CA 1
ATOM 1245 C C . ARG A 1 162 ? 23.300 2.757 -23.118 1.00 80.06 162 ARG A C 1
ATOM 1247 O O . ARG A 1 162 ? 24.157 2.001 -23.569 1.00 80.06 162 ARG A O 1
ATOM 1254 N N . ASN A 1 163 ? 23.297 3.139 -21.845 1.00 88.69 163 ASN A N 1
ATOM 1255 C CA . ASN A 1 163 ? 24.311 2.674 -20.906 1.00 88.69 163 ASN A CA 1
ATOM 1256 C C . ASN A 1 163 ? 24.185 1.159 -20.693 1.00 88.69 163 ASN A C 1
ATOM 1258 O O . ASN A 1 163 ? 23.080 0.663 -20.475 1.00 88.69 163 ASN A O 1
ATOM 1262 N N . SER A 1 164 ? 25.314 0.445 -20.678 1.00 91.06 164 SER A N 1
ATOM 1263 C CA . SER A 1 164 ? 25.328 -0.990 -20.382 1.00 91.06 164 SER A CA 1
ATOM 1264 C C . SER A 1 164 ? 24.747 -1.293 -18.993 1.00 91.06 164 SER A C 1
ATOM 1266 O O . SER A 1 164 ? 24.889 -0.451 -18.086 1.00 91.06 164 SER A O 1
ATOM 1268 N N . PRO A 1 165 ? 24.143 -2.484 -18.805 1.00 94.19 165 PRO A N 1
ATOM 1269 C CA . PRO A 1 165 ? 23.711 -2.953 -17.496 1.00 94.19 165 PRO A CA 1
ATOM 1270 C C . PRO A 1 165 ? 24.863 -2.982 -16.485 1.00 94.19 165 PRO A C 1
ATOM 1272 O O . PRO A 1 165 ? 25.991 -3.335 -16.831 1.00 94.19 165 PRO A O 1
ATOM 1275 N N . GLU A 1 166 ? 24.577 -2.618 -15.239 1.00 92.94 166 GLU A N 1
ATOM 1276 C CA . GLU A 1 166 ? 25.526 -2.679 -14.118 1.00 92.94 166 GLU A CA 1
ATOM 1277 C C . GLU A 1 166 ? 25.330 -3.927 -13.245 1.00 92.94 166 GLU A C 1
ATOM 1279 O O . GLU A 1 166 ? 26.231 -4.279 -12.485 1.00 92.94 166 GLU A O 1
ATOM 1284 N N . GLY A 1 167 ? 24.189 -4.619 -13.348 1.00 93.25 167 GLY A N 1
ATOM 1285 C CA . GLY A 1 167 ? 23.869 -5.747 -12.473 1.00 93.25 167 GLY A CA 1
ATOM 1286 C C . GLY A 1 167 ? 23.606 -5.300 -11.031 1.00 93.25 167 GLY A C 1
ATOM 1287 O O . GLY A 1 167 ? 23.176 -4.179 -10.784 1.00 93.25 167 GLY A O 1
ATOM 1288 N N . ARG A 1 168 ? 23.824 -6.162 -10.035 1.00 93.06 168 ARG A N 1
ATOM 1289 C CA . ARG A 1 168 ? 23.537 -5.842 -8.623 1.00 93.06 168 ARG A CA 1
ATOM 1290 C C . ARG A 1 168 ? 24.294 -4.582 -8.161 1.00 93.06 168 ARG A C 1
ATOM 1292 O O . ARG A 1 168 ? 25.519 -4.588 -8.082 1.00 93.06 168 ARG A O 1
ATOM 1299 N N . ARG A 1 169 ? 23.565 -3.514 -7.805 1.00 90.19 169 ARG A N 1
ATOM 1300 C CA . ARG A 1 169 ? 24.143 -2.258 -7.289 1.00 90.19 169 ARG A CA 1
ATOM 1301 C C . ARG A 1 169 ? 24.515 -2.407 -5.821 1.00 90.19 169 ARG A C 1
ATOM 1303 O O . ARG A 1 169 ? 23.599 -2.654 -5.047 1.00 90.19 169 ARG A O 1
ATOM 1310 N N . PRO A 1 170 ? 25.763 -2.168 -5.391 1.00 87.94 170 PRO A N 1
ATOM 1311 C CA . PRO A 1 170 ? 26.164 -2.348 -3.992 1.00 87.94 170 PRO A CA 1
ATOM 1312 C C . PRO A 1 170 ? 25.481 -1.378 -3.012 1.00 87.94 170 PRO A C 1
ATOM 1314 O O . PRO A 1 170 ? 25.423 -1.656 -1.824 1.00 87.94 170 PRO A O 1
ATOM 1317 N N . TRP A 1 171 ? 24.928 -0.261 -3.495 1.00 86.31 171 TRP A N 1
ATOM 1318 C CA . TRP A 1 171 ? 24.230 0.737 -2.673 1.00 86.31 171 TRP A CA 1
ATOM 1319 C C . TRP A 1 171 ? 22.733 0.463 -2.453 1.00 86.31 171 TRP A C 1
ATOM 1321 O O . TRP A 1 171 ? 22.038 1.281 -1.852 1.00 86.31 171 TRP A O 1
ATOM 1331 N N . LEU A 1 172 ? 22.222 -0.660 -2.956 1.00 90.38 172 LEU A N 1
ATOM 1332 C CA . LEU A 1 172 ? 20.914 -1.194 -2.582 1.00 90.38 172 LEU A CA 1
ATOM 1333 C C . LEU A 1 172 ? 21.159 -2.353 -1.625 1.00 90.38 172 LEU A C 1
ATOM 1335 O O . LEU A 1 172 ? 21.969 -3.219 -1.940 1.00 90.38 172 LEU A O 1
ATOM 1339 N N . ILE A 1 173 ? 20.516 -2.376 -0.468 1.00 91.25 173 ILE A N 1
ATOM 1340 C CA . ILE A 1 173 ? 20.772 -3.407 0.543 1.00 91.25 173 ILE A CA 1
ATOM 1341 C C . ILE A 1 173 ? 19.442 -3.992 0.983 1.00 91.25 173 ILE A C 1
ATOM 1343 O O . ILE A 1 173 ? 18.504 -3.248 1.266 1.00 91.25 173 ILE A O 1
ATOM 1347 N N . ASP A 1 174 ? 19.356 -5.316 1.023 1.00 94.12 174 ASP A N 1
ATOM 1348 C CA . ASP A 1 174 ? 18.173 -6.001 1.526 1.00 94.12 174 ASP A CA 1
ATOM 1349 C C . ASP A 1 174 ? 18.109 -5.863 3.054 1.00 94.12 174 ASP A C 1
ATOM 1351 O O . ASP A 1 174 ? 19.113 -6.046 3.745 1.00 94.12 174 ASP A O 1
ATOM 1355 N N . LEU A 1 175 ? 16.930 -5.565 3.612 1.00 93.06 175 LEU A N 1
ATOM 1356 C CA . LEU A 1 175 ? 16.772 -5.369 5.058 1.00 93.06 175 LEU A CA 1
ATOM 1357 C C . LEU A 1 175 ? 17.281 -6.575 5.856 1.00 93.06 175 LEU A C 1
ATOM 1359 O O . LEU A 1 175 ? 17.910 -6.399 6.897 1.00 93.06 175 LEU A O 1
ATOM 1363 N N . GLY A 1 176 ? 17.073 -7.790 5.348 1.00 93.62 176 GLY A N 1
ATOM 1364 C CA . GLY A 1 176 ? 17.566 -9.008 5.990 1.00 93.62 176 GLY A CA 1
ATOM 1365 C C . GLY A 1 176 ? 19.088 -9.061 6.149 1.00 93.62 176 GLY A C 1
ATOM 1366 O O . GLY A 1 176 ? 19.558 -9.537 7.180 1.00 93.62 176 GLY A O 1
ATOM 1367 N N . GLU A 1 177 ? 19.852 -8.529 5.187 1.00 93.06 177 GLU A N 1
ATOM 1368 C CA . GLU A 1 177 ? 21.317 -8.435 5.282 1.00 93.06 177 GLU A CA 1
ATOM 1369 C C . GLU A 1 177 ? 21.715 -7.491 6.423 1.00 93.06 177 GLU A C 1
ATOM 1371 O O . GLU A 1 177 ? 22.570 -7.818 7.244 1.00 93.06 177 GLU A O 1
ATOM 1376 N N . VAL A 1 178 ? 21.025 -6.353 6.538 1.00 90.25 178 VAL A N 1
ATOM 1377 C CA . VAL A 1 178 ? 21.285 -5.374 7.599 1.00 90.25 178 VAL A CA 1
ATOM 1378 C C . VAL A 1 178 ? 20.925 -5.922 8.975 1.00 90.25 178 VAL A C 1
ATOM 1380 O O . VAL A 1 178 ? 21.701 -5.775 9.916 1.00 90.25 178 VAL A O 1
ATOM 1383 N N . VAL A 1 179 ? 19.762 -6.558 9.119 1.00 90.94 179 VAL A N 1
ATOM 1384 C CA . VAL A 1 179 ? 19.283 -7.043 10.423 1.00 90.94 179 VAL A CA 1
ATOM 1385 C C . VAL A 1 179 ? 20.092 -8.246 10.917 1.00 90.94 179 VAL A C 1
ATOM 1387 O O . VAL A 1 179 ? 20.225 -8.426 12.126 1.00 90.94 179 VAL A O 1
ATOM 1390 N N . ALA A 1 180 ? 20.700 -9.029 10.020 1.00 91.69 180 ALA A N 1
ATOM 1391 C CA . ALA A 1 180 ? 21.633 -10.088 10.407 1.00 91.69 180 ALA A CA 1
ATOM 1392 C C . ALA A 1 180 ? 22.851 -9.547 11.184 1.00 91.69 180 ALA A C 1
ATOM 1394 O O . ALA A 1 180 ? 23.332 -10.206 12.107 1.00 91.69 180 ALA A O 1
ATOM 1395 N N . GLU A 1 181 ? 23.322 -8.344 10.847 1.00 89.69 181 GLU A N 1
ATOM 1396 C CA . GLU A 1 181 ? 24.439 -7.676 11.531 1.00 89.69 181 GLU A CA 1
ATOM 1397 C C . GLU A 1 181 ? 23.974 -6.731 12.651 1.00 89.69 181 GLU A C 1
ATOM 1399 O O . GLU A 1 181 ? 24.644 -6.575 13.675 1.00 89.69 181 GLU A O 1
ATOM 1404 N N . PHE A 1 182 ? 22.798 -6.125 12.482 1.00 87.75 182 PHE A N 1
ATOM 1405 C CA . PHE A 1 182 ? 22.219 -5.130 13.379 1.00 87.75 182 PHE A CA 1
ATOM 1406 C C . PHE A 1 182 ? 20.788 -5.510 13.794 1.00 87.75 182 PHE A C 1
ATOM 1408 O O . PHE A 1 182 ? 19.834 -4.817 13.425 1.00 87.75 182 PHE A O 1
ATOM 1415 N N . PRO A 1 183 ? 20.601 -6.574 14.599 1.00 86.69 183 PRO A N 1
ATOM 1416 C CA . PRO A 1 183 ? 19.276 -7.089 14.954 1.00 86.69 183 PRO A CA 1
ATOM 1417 C C . PRO A 1 183 ? 18.382 -6.052 15.647 1.00 86.69 183 PRO A C 1
ATOM 1419 O O . PRO A 1 183 ? 17.171 -6.045 15.465 1.00 86.69 183 PRO A O 1
ATOM 1422 N N . GLN A 1 184 ? 18.975 -5.120 16.394 1.00 82.62 184 GLN A N 1
ATOM 1423 C CA . GLN A 1 184 ? 18.285 -4.015 17.066 1.00 82.62 184 GLN A CA 1
ATOM 1424 C C . GLN A 1 184 ? 17.638 -2.989 16.121 1.00 82.62 184 GLN A C 1
ATOM 1426 O O . GLN A 1 184 ? 16.893 -2.130 16.599 1.00 82.62 184 GLN A O 1
ATOM 1431 N N . LEU A 1 185 ? 17.938 -3.033 14.816 1.00 82.81 185 LEU A N 1
ATOM 1432 C CA . LEU A 1 185 ? 17.313 -2.150 13.830 1.00 82.81 185 LEU A CA 1
ATOM 1433 C C . LEU A 1 185 ? 15.806 -2.413 13.737 1.00 82.81 185 LEU A C 1
ATOM 1435 O O . LEU A 1 185 ? 15.027 -1.465 13.667 1.00 82.81 185 LEU A O 1
ATOM 1439 N N . VAL A 1 186 ? 15.402 -3.685 13.804 1.00 87.19 186 VAL A N 1
ATOM 1440 C CA . VAL A 1 186 ? 13.997 -4.094 13.870 1.00 87.19 186 VAL A CA 1
ATOM 1441 C C . VAL A 1 186 ? 13.674 -4.451 15.314 1.00 87.19 186 VAL A C 1
ATOM 1443 O O . VAL A 1 186 ? 14.130 -5.450 15.865 1.00 87.19 186 VAL A O 1
ATOM 1446 N N . ARG A 1 187 ? 12.904 -3.584 15.966 1.00 84.38 187 ARG A N 1
ATOM 1447 C CA . ARG A 1 187 ? 12.538 -3.751 17.375 1.00 84.38 187 ARG A CA 1
ATOM 1448 C C . ARG A 1 187 ? 11.459 -4.823 17.521 1.00 84.38 187 ARG A C 1
ATOM 1450 O O . ARG A 1 187 ? 10.574 -4.934 16.683 1.00 84.38 187 ARG A O 1
ATOM 1457 N N . SER A 1 188 ? 11.462 -5.539 18.644 1.00 80.44 188 SER A N 1
ATOM 1458 C CA . SER A 1 188 ? 10.516 -6.638 18.895 1.00 80.44 188 SER A CA 1
ATOM 1459 C C . SER A 1 188 ? 9.041 -6.234 18.826 1.00 80.44 188 SER A C 1
ATOM 1461 O O . SER A 1 188 ? 8.207 -7.045 18.435 1.00 80.44 188 SER A O 1
ATOM 1463 N N . TYR A 1 189 ? 8.698 -4.980 19.154 1.00 85.25 189 TYR A N 1
ATOM 1464 C CA . TYR A 1 189 ? 7.308 -4.515 19.072 1.00 85.25 189 TYR A CA 1
ATOM 1465 C C . TYR A 1 189 ? 6.763 -4.520 17.638 1.00 85.25 189 TYR A C 1
ATOM 1467 O O . TYR A 1 189 ? 5.548 -4.566 17.467 1.00 85.25 189 TYR A O 1
ATOM 1475 N N . VAL A 1 190 ? 7.637 -4.463 16.624 1.00 89.75 190 VAL A N 1
ATOM 1476 C CA . VAL A 1 190 ? 7.249 -4.389 15.210 1.00 89.75 190 VAL A CA 1
ATOM 1477 C C . VAL A 1 190 ? 6.424 -5.613 14.811 1.00 89.75 190 VAL A C 1
ATOM 1479 O O . VAL A 1 190 ? 5.429 -5.481 14.106 1.00 89.75 190 VAL A O 1
ATOM 1482 N N . ALA A 1 191 ? 6.746 -6.788 15.358 1.00 91.75 191 ALA A N 1
ATOM 1483 C CA . ALA A 1 191 ? 5.969 -8.004 15.136 1.00 91.75 191 ALA A CA 1
ATOM 1484 C C . ALA A 1 191 ? 4.518 -7.909 15.653 1.00 91.75 191 ALA A C 1
ATOM 1486 O O . ALA A 1 191 ? 3.637 -8.569 15.114 1.00 91.75 191 ALA A O 1
ATOM 1487 N N . ALA A 1 192 ? 4.246 -7.076 16.662 1.00 91.81 192 ALA A N 1
ATOM 1488 C CA . ALA A 1 192 ? 2.917 -6.918 17.255 1.00 91.81 192 ALA A CA 1
ATOM 1489 C C . ALA A 1 192 ? 2.078 -5.795 16.615 1.00 91.81 192 ALA A C 1
ATOM 1491 O O . ALA A 1 192 ? 0.960 -5.536 17.066 1.00 91.81 192 ALA A O 1
ATOM 1492 N N . LEU A 1 193 ? 2.600 -5.093 15.606 1.00 94.38 193 LEU A N 1
ATOM 1493 C CA . LEU A 1 193 ? 1.840 -4.092 14.853 1.00 94.38 193 LEU A CA 1
ATOM 1494 C C . LEU A 1 193 ? 0.725 -4.763 14.041 1.00 94.38 193 LEU A C 1
ATOM 1496 O O . LEU A 1 193 ? 0.851 -5.934 13.689 1.00 94.38 193 LEU A O 1
ATOM 1500 N N . ASP A 1 194 ? -0.343 -4.033 13.723 1.00 93.94 194 ASP A N 1
ATOM 1501 C CA . ASP A 1 194 ? -1.279 -4.433 12.662 1.00 93.94 194 ASP A CA 1
ATOM 1502 C C . ASP A 1 194 ? -0.664 -4.215 11.266 1.00 93.94 194 ASP A C 1
ATOM 1504 O O . ASP A 1 194 ? 0.458 -3.723 11.140 1.00 93.94 194 ASP A O 1
ATOM 1508 N N . ASP A 1 195 ? -1.359 -4.634 10.210 1.00 93.75 195 ASP A N 1
ATOM 1509 C CA . ASP A 1 195 ? -0.848 -4.565 8.833 1.00 93.75 195 ASP A CA 1
ATOM 1510 C C . ASP A 1 195 ? -0.600 -3.127 8.365 1.00 93.75 195 ASP A C 1
ATOM 1512 O O . ASP A 1 195 ? 0.426 -2.850 7.749 1.00 93.75 195 ASP A O 1
ATOM 1516 N N . THR A 1 196 ? -1.478 -2.186 8.729 1.00 93.25 196 THR A N 1
ATOM 1517 C CA . THR A 1 196 ? -1.340 -0.777 8.327 1.00 93.25 196 THR A CA 1
ATOM 1518 C C . THR A 1 196 ? -0.128 -0.131 8.994 1.00 93.25 196 THR A C 1
ATOM 1520 O O . THR A 1 196 ? 0.675 0.536 8.340 1.00 93.25 196 THR A O 1
ATOM 1523 N N . ALA A 1 197 ? 0.039 -0.341 10.299 1.00 93.25 197 ALA A N 1
ATOM 1524 C CA . ALA A 1 197 ? 1.181 0.166 11.044 1.00 93.25 197 ALA A CA 1
ATOM 1525 C C . ALA A 1 197 ? 2.491 -0.518 10.622 1.00 93.25 197 ALA A C 1
ATOM 1527 O O . ALA A 1 197 ? 3.538 0.132 10.611 1.00 93.25 197 ALA A O 1
ATOM 1528 N N . LEU A 1 198 ? 2.447 -1.801 10.247 1.00 94.31 198 LEU A N 1
ATOM 1529 C CA . LEU A 1 198 ? 3.618 -2.518 9.747 1.00 94.31 198 LEU A CA 1
ATOM 1530 C C . LEU A 1 198 ? 4.056 -2.020 8.367 1.00 94.31 198 LEU A C 1
ATOM 1532 O O . LEU A 1 198 ? 5.249 -1.807 8.158 1.00 94.31 198 LEU A O 1
ATOM 1536 N N . ASP A 1 199 ? 3.110 -1.773 7.460 1.00 94.19 199 ASP A N 1
ATOM 1537 C CA . ASP A 1 199 ? 3.383 -1.162 6.155 1.00 94.19 199 ASP A CA 1
ATOM 1538 C C . ASP A 1 199 ? 3.969 0.252 6.322 1.00 94.19 199 ASP A C 1
ATOM 1540 O O . ASP A 1 199 ? 4.951 0.604 5.664 1.00 94.19 199 ASP A O 1
ATOM 1544 N N . 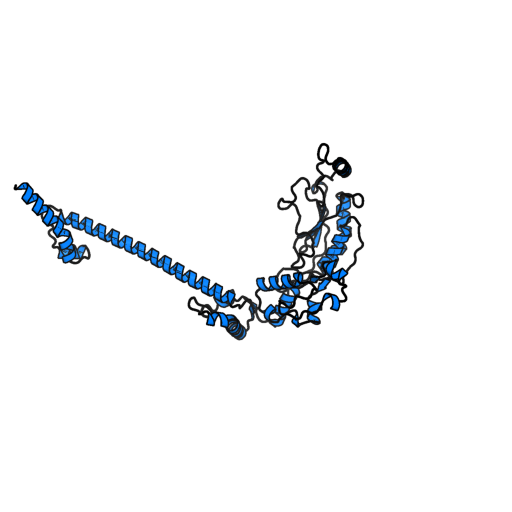GLY A 1 200 ? 3.446 1.036 7.272 1.00 91.94 200 GLY A N 1
ATOM 1545 C CA . GLY A 1 200 ? 3.999 2.347 7.622 1.00 91.94 200 GLY A CA 1
ATOM 1546 C C . GLY A 1 200 ? 5.436 2.283 8.157 1.00 91.94 200 GLY A C 1
ATOM 1547 O O . GLY A 1 200 ? 6.266 3.128 7.814 1.00 91.94 200 GLY A O 1
ATOM 1548 N N . GLU A 1 201 ? 5.768 1.267 8.958 1.00 90.75 201 GLU A N 1
ATOM 1549 C CA . GLU A 1 201 ? 7.138 1.057 9.443 1.00 90.75 201 GLU A CA 1
ATOM 1550 C C . GLU A 1 201 ? 8.076 0.577 8.323 1.00 90.75 201 GLU A C 1
ATOM 1552 O O . GLU A 1 201 ? 9.213 1.048 8.225 1.00 90.75 201 GLU A O 1
ATOM 1557 N N . ALA A 1 202 ? 7.597 -0.292 7.428 1.00 92.00 202 ALA A N 1
ATOM 1558 C CA . ALA A 1 202 ? 8.336 -0.710 6.238 1.00 92.00 202 ALA A CA 1
ATOM 1559 C C . ALA A 1 202 ? 8.683 0.496 5.346 1.00 92.00 202 ALA A C 1
ATOM 1561 O O . ALA A 1 202 ? 9.834 0.640 4.919 1.00 92.00 202 ALA A O 1
ATOM 1562 N N . GLU A 1 203 ? 7.722 1.395 5.116 1.00 89.12 203 GLU A N 1
ATOM 1563 C CA . GLU A 1 203 ? 7.928 2.653 4.394 1.00 89.12 203 GLU A CA 1
ATOM 1564 C C . GLU A 1 203 ? 8.929 3.570 5.111 1.00 89.12 203 GLU A C 1
ATOM 1566 O O . GLU A 1 203 ? 9.804 4.162 4.469 1.00 89.12 203 GLU A O 1
ATOM 1571 N N . ASN A 1 204 ? 8.823 3.696 6.435 1.00 85.81 204 ASN A N 1
ATOM 1572 C CA . ASN A 1 204 ? 9.739 4.504 7.232 1.00 85.81 204 ASN A CA 1
ATOM 1573 C C . ASN A 1 204 ? 11.188 4.007 7.081 1.00 85.81 204 ASN A C 1
ATOM 1575 O O . ASN A 1 204 ? 12.084 4.809 6.816 1.00 85.81 204 ASN A O 1
ATOM 1579 N N . LEU A 1 205 ? 11.415 2.691 7.139 1.00 86.62 205 LEU A N 1
ATOM 1580 C CA . LEU A 1 205 ? 12.728 2.076 6.908 1.00 86.62 205 LEU A CA 1
ATOM 1581 C C . LEU A 1 205 ? 13.279 2.376 5.504 1.00 86.62 205 LEU A C 1
ATOM 1583 O O . LEU A 1 205 ? 14.432 2.793 5.383 1.00 86.62 205 LEU A O 1
ATOM 1587 N N . VAL A 1 206 ? 12.455 2.262 4.457 1.00 86.44 206 VAL A N 1
ATOM 1588 C CA . VAL A 1 206 ? 12.850 2.621 3.078 1.00 86.44 206 VAL A CA 1
ATOM 1589 C C . VAL A 1 206 ? 13.242 4.099 2.983 1.00 86.44 206 VAL A C 1
ATOM 1591 O O . VAL A 1 206 ? 14.267 4.437 2.391 1.00 86.44 206 VAL A O 1
ATOM 1594 N N . ARG A 1 207 ? 12.449 5.000 3.582 1.00 80.56 207 ARG A N 1
ATOM 1595 C CA . ARG A 1 207 ? 12.670 6.458 3.530 1.00 80.56 207 ARG A CA 1
ATOM 1596 C C . ARG A 1 207 ? 13.895 6.913 4.315 1.00 80.56 207 ARG A C 1
ATOM 1598 O O . ARG A 1 207 ? 14.574 7.844 3.883 1.00 80.56 207 ARG A O 1
ATOM 1605 N N . MET A 1 208 ? 14.158 6.303 5.468 1.00 76.06 208 MET A N 1
ATOM 1606 C CA . MET A 1 208 ? 15.390 6.550 6.224 1.00 76.06 208 MET A CA 1
ATOM 1607 C C . MET A 1 208 ? 16.615 6.095 5.424 1.00 76.06 208 MET A C 1
ATOM 1609 O O . MET A 1 208 ? 17.662 6.749 5.462 1.00 76.06 208 MET A O 1
ATOM 1613 N N . GLY A 1 209 ? 16.454 5.025 4.639 1.00 77.69 209 GLY A N 1
ATOM 1614 C CA . GLY A 1 209 ? 17.493 4.477 3.784 1.00 77.69 209 GLY A CA 1
ATOM 1615 C C . GLY A 1 209 ? 18.684 4.012 4.615 1.00 77.69 209 GLY A C 1
ATOM 1616 O O . GLY A 1 209 ? 18.523 3.348 5.633 1.00 77.69 209 GLY A O 1
ATOM 1617 N N . LEU A 1 210 ? 19.888 4.384 4.183 1.00 74.69 210 LEU A N 1
ATOM 1618 C CA . LEU A 1 210 ? 21.144 3.983 4.830 1.00 74.69 210 LEU A CA 1
ATOM 1619 C C . LEU A 1 210 ? 21.741 5.069 5.741 1.00 74.69 210 LEU A C 1
ATOM 1621 O O . LEU A 1 210 ? 22.911 4.984 6.111 1.00 74.69 210 LEU A O 1
ATOM 1625 N N . ARG A 1 211 ? 20.982 6.129 6.049 1.00 68.12 211 ARG A N 1
ATOM 1626 C CA . ARG A 1 211 ? 21.501 7.298 6.774 1.00 68.12 211 ARG A CA 1
ATOM 1627 C C . ARG A 1 211 ? 21.323 7.152 8.286 1.00 68.12 211 ARG A C 1
ATOM 1629 O O . ARG A 1 211 ? 20.266 6.695 8.716 1.00 68.12 211 ARG A O 1
ATOM 1636 N N . PRO A 1 212 ? 22.275 7.647 9.095 1.00 60.06 212 PRO A N 1
ATOM 1637 C CA . PRO A 1 212 ? 22.068 7.763 10.531 1.00 60.06 212 PRO A CA 1
ATOM 1638 C C . PRO A 1 212 ? 20.942 8.765 10.833 1.00 60.06 212 PRO A C 1
ATOM 1640 O O . PRO A 1 212 ? 20.883 9.860 10.263 1.00 60.06 212 PRO A O 1
ATOM 1643 N N . LEU A 1 213 ? 20.038 8.405 11.745 1.00 55.53 213 LEU A N 1
ATOM 1644 C CA . LEU A 1 213 ? 19.033 9.334 12.260 1.00 55.53 213 LEU A CA 1
ATOM 1645 C C . LEU A 1 213 ? 19.669 10.393 13.181 1.00 55.53 213 LEU A C 1
ATOM 1647 O O . LEU A 1 213 ? 20.591 10.079 13.934 1.00 55.53 213 LEU A O 1
ATOM 1651 N N . PRO A 1 214 ? 19.139 11.631 13.209 1.00 51.75 214 PRO A N 1
ATOM 1652 C CA . PRO A 1 214 ? 19.540 12.620 14.203 1.00 51.75 214 PRO A CA 1
ATOM 1653 C C . PRO A 1 214 ? 19.280 12.120 15.632 1.00 51.75 214 PRO A C 1
ATOM 1655 O O . PRO A 1 214 ? 18.201 11.595 15.923 1.00 51.75 214 PRO A O 1
ATOM 1658 N N . GLU A 1 215 ? 20.223 12.380 16.543 1.00 46.50 215 GLU A N 1
ATOM 1659 C CA . GLU A 1 215 ? 20.183 11.994 17.968 1.00 46.50 215 GLU A CA 1
ATOM 1660 C C . GLU A 1 215 ? 18.871 12.378 18.684 1.00 46.50 215 GLU A C 1
ATOM 1662 O O . GLU A 1 215 ? 18.437 11.696 19.611 1.00 46.50 215 GLU A O 1
ATOM 1667 N N . ALA A 1 216 ? 18.178 13.420 18.208 1.00 40.59 216 ALA A N 1
ATOM 1668 C CA . ALA A 1 216 ? 16.891 13.890 18.727 1.00 40.59 216 ALA A CA 1
ATOM 1669 C C . ALA A 1 216 ? 15.745 12.854 18.659 1.00 40.59 216 ALA A C 1
ATOM 1671 O O . ALA A 1 216 ? 14.717 13.051 19.305 1.00 40.59 216 ALA A O 1
ATOM 1672 N N . ARG A 1 217 ? 15.898 11.754 17.903 1.00 48.03 217 ARG A N 1
ATOM 1673 C CA . ARG A 1 217 ? 14.943 10.626 17.874 1.00 48.03 217 ARG A CA 1
ATOM 1674 C C . ARG A 1 217 ? 15.342 9.444 18.771 1.00 48.03 217 ARG A C 1
ATOM 1676 O O . ARG A 1 217 ? 14.702 8.398 18.710 1.00 48.03 217 ARG A O 1
ATOM 1683 N N . GLY A 1 218 ? 16.362 9.601 19.621 1.00 44.31 218 GLY A N 1
ATOM 1684 C CA . GLY A 1 218 ? 16.661 8.666 20.713 1.00 44.31 218 GLY A CA 1
ATOM 1685 C C . GLY A 1 218 ? 17.106 7.264 20.281 1.00 44.31 218 GLY A C 1
ATOM 1686 O O . GLY A 1 218 ? 16.917 6.311 21.034 1.00 44.31 218 GLY A O 1
ATOM 1687 N N . GLY A 1 219 ? 17.671 7.107 19.082 1.00 49.28 219 GLY A N 1
ATOM 1688 C CA . GLY A 1 219 ? 18.165 5.823 18.583 1.00 49.28 219 GLY A CA 1
ATOM 1689 C C . GLY A 1 219 ? 19.618 5.910 18.138 1.00 49.28 219 GLY A C 1
ATOM 1690 O O . GLY A 1 219 ? 19.953 6.729 17.290 1.00 49.28 219 GLY A O 1
ATOM 1691 N N . TRP A 1 220 ? 20.466 5.037 18.685 1.00 49.19 220 TRP A N 1
ATOM 1692 C CA . TRP A 1 220 ? 21.736 4.673 18.063 1.00 49.19 220 TRP A CA 1
ATOM 1693 C C . TRP A 1 220 ? 21.409 3.934 16.760 1.00 49.19 220 TRP A C 1
ATOM 1695 O O . TRP A 1 220 ? 20.848 2.839 16.805 1.00 49.19 220 TRP A O 1
ATOM 1705 N N . GLN A 1 221 ? 21.696 4.545 15.611 1.00 60.97 221 GLN A N 1
ATOM 1706 C CA . GLN A 1 221 ? 21.759 3.829 14.341 1.00 60.97 221 GLN A CA 1
ATOM 1707 C C . GLN A 1 221 ? 23.204 3.855 13.840 1.00 60.97 221 GLN A C 1
ATOM 1709 O O . GLN A 1 221 ? 23.814 4.928 13.833 1.00 60.97 221 GLN A O 1
ATOM 1714 N N . PRO A 1 222 ? 23.764 2.697 13.452 1.00 61.47 222 PRO A N 1
ATOM 1715 C CA . PRO A 1 222 ? 25.058 2.655 12.789 1.00 61.47 222 PRO A CA 1
ATOM 1716 C C . PRO A 1 222 ? 24.980 3.435 11.472 1.00 61.47 222 PRO A C 1
ATOM 1718 O O . PRO A 1 222 ? 23.929 3.486 10.832 1.00 61.47 222 PRO A O 1
ATOM 1721 N N . ASP A 1 223 ? 26.095 4.031 11.057 1.00 77.19 223 ASP A N 1
ATOM 1722 C CA . ASP A 1 223 ? 26.226 4.546 9.696 1.00 77.19 223 ASP A CA 1
ATOM 1723 C C . ASP A 1 223 ? 26.266 3.349 8.735 1.00 77.19 223 ASP A C 1
ATOM 1725 O O . ASP A 1 223 ? 27.318 2.759 8.483 1.00 77.19 223 ASP A O 1
ATOM 1729 N N . LEU A 1 224 ? 25.082 2.929 8.279 1.00 79.19 224 LEU A N 1
ATOM 1730 C CA . LEU A 1 224 ? 24.918 1.755 7.428 1.00 79.19 224 LEU A CA 1
ATOM 1731 C C . LEU A 1 224 ? 25.657 1.940 6.104 1.00 79.19 224 LEU A C 1
ATOM 1733 O O . LEU A 1 224 ? 26.274 0.998 5.617 1.00 79.19 224 LEU A O 1
ATOM 1737 N N . ALA A 1 225 ? 25.648 3.151 5.541 1.00 80.88 225 ALA A N 1
ATOM 1738 C CA . ALA A 1 225 ? 26.383 3.434 4.317 1.00 80.88 225 ALA A CA 1
ATOM 1739 C C . ALA A 1 225 ? 27.883 3.167 4.508 1.00 80.88 225 ALA A C 1
ATOM 1741 O O . ALA A 1 225 ? 28.461 2.385 3.751 1.00 80.88 225 ALA A O 1
ATOM 1742 N N . GLN A 1 226 ? 28.494 3.725 5.558 1.00 82.62 226 GLN A N 1
ATOM 1743 C CA . GLN A 1 226 ? 29.907 3.484 5.853 1.00 82.62 226 GLN A CA 1
ATOM 1744 C C . GLN A 1 226 ? 30.196 2.005 6.141 1.00 82.62 226 GLN A C 1
ATOM 1746 O O . GLN A 1 226 ? 31.192 1.468 5.649 1.00 82.62 226 GLN A O 1
ATOM 1751 N N . HIS A 1 227 ? 29.336 1.346 6.921 1.00 84.06 227 HIS A N 1
ATOM 1752 C CA . HIS A 1 227 ? 29.497 -0.060 7.302 1.00 84.06 227 HIS A CA 1
ATOM 1753 C C . HIS A 1 227 ? 29.526 -0.987 6.085 1.00 84.06 227 HIS A C 1
ATOM 1755 O O . HIS A 1 227 ? 30.411 -1.832 5.966 1.00 84.06 227 HIS A O 1
ATOM 1761 N N . PHE A 1 228 ? 28.622 -0.764 5.133 1.00 84.94 228 PHE A N 1
ATOM 1762 C CA . PHE A 1 228 ? 28.564 -1.520 3.882 1.00 84.94 228 PHE A CA 1
ATOM 1763 C C . PHE A 1 228 ? 29.516 -0.983 2.797 1.00 84.94 228 PHE A C 1
ATOM 1765 O O . PHE A 1 228 ? 29.425 -1.373 1.633 1.00 84.94 228 PHE A O 1
ATOM 1772 N N . GLY A 1 229 ? 30.458 -0.104 3.161 1.00 85.19 229 GLY A N 1
ATOM 1773 C CA . GLY A 1 229 ? 31.495 0.404 2.260 1.00 85.19 229 GLY A CA 1
ATOM 1774 C C . GLY A 1 229 ? 30.974 1.321 1.150 1.00 85.19 229 GLY A C 1
ATOM 1775 O O . GLY A 1 229 ? 31.638 1.492 0.126 1.00 85.19 229 GLY A O 1
ATOM 1776 N N . ILE A 1 230 ? 29.793 1.912 1.329 1.00 83.88 230 ILE A N 1
ATOM 1777 C CA . ILE A 1 230 ? 29.177 2.841 0.384 1.00 83.88 230 ILE A CA 1
ATOM 1778 C C . ILE A 1 230 ? 29.747 4.230 0.648 1.00 83.88 230 ILE A C 1
ATOM 1780 O O . ILE A 1 230 ? 29.648 4.762 1.751 1.00 83.88 230 ILE A O 1
ATOM 1784 N N . SER A 1 231 ? 30.355 4.833 -0.374 1.00 76.62 231 SER A N 1
ATOM 1785 C CA . SER A 1 231 ? 30.898 6.184 -0.234 1.00 76.62 231 SER A CA 1
ATOM 1786 C C . SER A 1 231 ? 29.777 7.209 -0.032 1.00 76.62 231 SER A C 1
ATOM 1788 O O . SER A 1 231 ? 28.704 7.071 -0.620 1.00 76.62 231 SER A O 1
ATOM 1790 N N . ASP A 1 232 ? 30.035 8.295 0.707 1.00 69.69 232 ASP A N 1
ATOM 1791 C CA . ASP A 1 232 ? 29.070 9.399 0.876 1.00 69.69 232 ASP A CA 1
ATOM 1792 C C . ASP A 1 232 ? 28.542 9.912 -0.468 1.00 69.69 232 ASP A C 1
ATOM 1794 O O . ASP A 1 232 ? 27.360 10.214 -0.639 1.00 69.69 232 ASP A O 1
ATOM 1798 N N . LYS A 1 233 ? 29.428 9.976 -1.468 1.00 70.12 233 LYS A N 1
ATOM 1799 C CA . LYS A 1 233 ? 29.069 10.381 -2.824 1.00 70.12 233 LYS A CA 1
ATOM 1800 C C . LYS A 1 233 ? 28.028 9.440 -3.422 1.00 70.12 233 LYS A C 1
ATOM 1802 O O . LYS A 1 233 ? 27.078 9.922 -4.030 1.00 70.12 233 LYS A O 1
ATOM 1807 N N . ASP A 1 234 ? 28.188 8.135 -3.251 1.00 67.75 234 ASP A N 1
ATOM 1808 C CA . ASP A 1 234 ? 27.282 7.129 -3.801 1.00 67.75 234 ASP A CA 1
ATOM 1809 C C . ASP A 1 234 ? 25.973 7.069 -3.000 1.00 67.75 234 ASP A C 1
ATOM 1811 O O . ASP A 1 234 ? 24.891 7.010 -3.591 1.00 67.75 234 ASP A O 1
ATOM 1815 N N . ALA A 1 235 ? 26.060 7.234 -1.675 1.00 67.44 235 ALA A N 1
ATOM 1816 C CA . ALA A 1 235 ? 24.919 7.355 -0.772 1.00 67.44 235 ALA A CA 1
ATOM 1817 C C . ALA A 1 235 ? 24.011 8.546 -1.128 1.00 67.44 235 ALA A C 1
ATOM 1819 O O . ALA A 1 235 ? 22.782 8.450 -1.082 1.00 67.44 235 ALA A O 1
ATOM 1820 N N . HIS A 1 236 ? 24.606 9.674 -1.528 1.00 66.69 236 HIS A N 1
ATOM 1821 C CA . HIS A 1 236 ? 23.871 10.873 -1.931 1.00 66.69 236 HIS A CA 1
ATOM 1822 C C . HIS A 1 236 ? 23.439 10.878 -3.401 1.00 66.69 236 HIS A C 1
ATOM 1824 O O . HIS A 1 236 ? 22.398 11.453 -3.719 1.00 66.69 236 HIS A O 1
ATOM 1830 N N . ARG A 1 237 ? 24.217 10.271 -4.304 1.00 59.69 237 ARG A N 1
ATOM 1831 C CA . ARG A 1 237 ? 24.007 10.367 -5.758 1.00 59.69 237 ARG A CA 1
ATOM 1832 C C . ARG A 1 237 ? 23.056 9.316 -6.319 1.00 59.69 237 ARG A C 1
ATOM 1834 O O . ARG A 1 237 ? 22.381 9.607 -7.302 1.00 59.69 237 ARG A O 1
ATOM 1841 N N . PHE A 1 238 ? 23.018 8.115 -5.744 1.00 56.62 238 PHE A N 1
ATOM 1842 C CA . PHE A 1 238 ? 22.362 6.963 -6.379 1.00 56.62 238 PHE A CA 1
ATOM 1843 C C . PHE A 1 238 ? 21.077 6.499 -5.701 1.00 56.62 238 PHE A C 1
ATOM 1845 O O . PHE A 1 238 ? 20.606 5.402 -5.991 1.00 56.62 238 PHE A O 1
ATOM 1852 N N . HIS A 1 239 ? 20.502 7.328 -4.825 1.00 68.69 239 HIS A N 1
ATOM 1853 C CA . HIS A 1 239 ? 19.373 6.927 -3.986 1.00 68.69 239 HIS A CA 1
ATOM 1854 C C . HIS A 1 239 ? 19.698 5.645 -3.210 1.00 68.69 239 HIS A C 1
ATOM 1856 O O . HIS A 1 239 ? 18.918 4.705 -3.238 1.00 68.69 239 HIS A O 1
ATOM 1862 N N . ALA A 1 240 ? 20.870 5.565 -2.570 1.00 79.00 240 ALA A N 1
ATOM 1863 C CA . ALA A 1 240 ? 21.212 4.383 -1.786 1.00 79.00 240 ALA A CA 1
ATOM 1864 C C . ALA A 1 240 ? 20.094 4.069 -0.782 1.00 79.00 240 ALA A C 1
ATOM 1866 O O . ALA A 1 240 ? 19.572 4.977 -0.125 1.00 79.00 240 ALA A O 1
ATOM 1867 N N . GLY A 1 241 ? 19.691 2.804 -0.723 1.00 85.56 241 GLY A N 1
ATOM 1868 C CA . GLY A 1 241 ? 18.380 2.442 -0.208 1.00 85.56 241 GLY A CA 1
ATOM 1869 C C . GLY A 1 241 ? 18.352 1.084 0.459 1.00 85.56 241 GLY A C 1
ATOM 1870 O O . GLY A 1 241 ? 19.065 0.159 0.068 1.00 85.56 241 GLY A O 1
ATOM 1871 N N . LEU A 1 242 ? 17.490 1.002 1.464 1.00 88.81 242 LEU A N 1
ATOM 1872 C CA . LEU A 1 242 ? 17.117 -0.225 2.141 1.00 88.81 242 LEU A CA 1
ATOM 1873 C C . LEU A 1 242 ? 15.875 -0.788 1.448 1.00 88.81 242 LEU A C 1
ATOM 1875 O O . LEU A 1 242 ? 14.910 -0.054 1.239 1.00 88.81 242 LEU A O 1
ATOM 1879 N N . ILE A 1 243 ? 15.928 -2.055 1.055 1.00 92.50 243 ILE A N 1
ATOM 1880 C CA . ILE A 1 243 ? 14.958 -2.711 0.171 1.00 92.50 243 ILE A CA 1
ATOM 1881 C C . ILE A 1 243 ? 14.441 -3.992 0.841 1.00 92.50 243 ILE A C 1
ATOM 1883 O O . ILE A 1 243 ? 15.076 -4.512 1.759 1.00 92.50 243 ILE A O 1
ATOM 1887 N N . GLY A 1 244 ? 13.280 -4.499 0.423 1.00 94.06 244 GLY A N 1
ATOM 1888 C CA . GLY A 1 244 ? 12.724 -5.741 0.967 1.00 94.06 244 GLY A CA 1
ATOM 1889 C C . GLY A 1 244 ? 12.209 -5.592 2.397 1.00 94.06 244 GLY A C 1
ATOM 1890 O O . GLY A 1 244 ? 12.165 -6.567 3.151 1.00 94.06 244 GLY A O 1
ATOM 1891 N N . THR A 1 245 ? 11.894 -4.359 2.810 1.00 93.94 245 THR A N 1
ATOM 1892 C CA . THR A 1 245 ? 11.506 -4.057 4.188 1.00 93.94 245 THR A CA 1
ATOM 1893 C C . THR A 1 245 ? 10.170 -4.698 4.534 1.00 93.94 245 THR A C 1
ATOM 1895 O O . THR A 1 245 ? 10.033 -5.266 5.613 1.00 93.94 245 THR A O 1
ATOM 1898 N N . ARG A 1 246 ? 9.202 -4.685 3.616 1.00 95.19 246 ARG A N 1
ATOM 1899 C CA . ARG A 1 246 ? 7.860 -5.224 3.834 1.00 95.19 246 ARG A CA 1
ATOM 1900 C C . ARG A 1 246 ? 7.908 -6.745 3.933 1.00 95.19 246 ARG A C 1
ATOM 1902 O O . ARG A 1 246 ? 7.468 -7.301 4.935 1.00 95.19 246 ARG A O 1
ATOM 1909 N N . ALA A 1 247 ? 8.532 -7.426 2.972 1.00 95.69 247 ALA A N 1
ATOM 1910 C CA . ALA A 1 247 ? 8.676 -8.882 3.014 1.00 95.69 247 ALA A CA 1
ATOM 1911 C C . ALA A 1 247 ? 9.412 -9.347 4.280 1.00 95.69 247 ALA A C 1
ATOM 1913 O O . ALA A 1 247 ? 8.965 -10.288 4.941 1.00 95.69 247 ALA A O 1
ATOM 1914 N N . TYR A 1 248 ? 10.489 -8.655 4.667 1.00 96.19 248 TYR A N 1
ATOM 1915 C CA . TYR A 1 248 ? 11.228 -8.980 5.883 1.00 96.19 248 TYR A CA 1
ATOM 1916 C C . TYR A 1 248 ? 10.393 -8.770 7.151 1.00 96.19 248 TYR A C 1
ATOM 1918 O O . TYR A 1 248 ? 10.349 -9.657 7.999 1.00 96.19 248 TYR A O 1
ATOM 1926 N N . LEU A 1 249 ? 9.717 -7.626 7.300 1.00 95.88 249 LEU A N 1
ATOM 1927 C CA . LEU A 1 249 ? 8.937 -7.326 8.503 1.00 95.88 249 LEU A CA 1
ATOM 1928 C C . LEU A 1 249 ? 7.751 -8.287 8.688 1.00 95.88 249 LEU A C 1
ATOM 1930 O O . LEU A 1 249 ? 7.487 -8.726 9.810 1.00 95.88 249 LEU A O 1
ATOM 1934 N N . TYR A 1 250 ? 7.077 -8.672 7.602 1.00 96.19 250 TYR A N 1
ATOM 1935 C CA . TYR A 1 250 ? 6.007 -9.674 7.653 1.00 96.19 250 TYR A CA 1
ATOM 1936 C C . TYR A 1 250 ? 6.552 -11.071 7.976 1.00 96.19 250 TYR A C 1
ATOM 1938 O O . TYR A 1 250 ? 5.962 -11.779 8.794 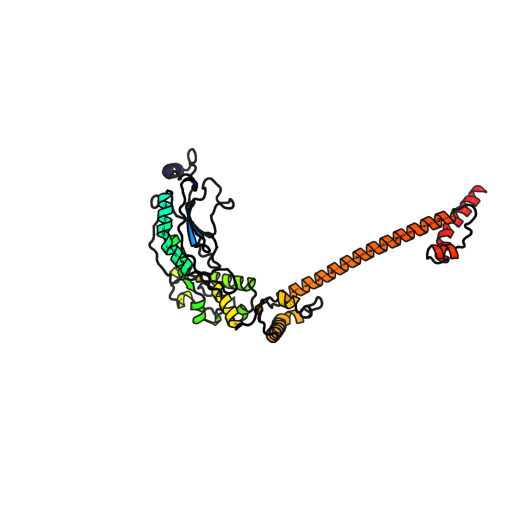1.00 96.19 250 TYR A O 1
ATOM 1946 N N . GLN A 1 251 ? 7.706 -11.458 7.417 1.00 95.69 251 GLN A N 1
ATOM 1947 C CA . GLN A 1 251 ? 8.365 -12.709 7.803 1.00 95.69 251 GLN A CA 1
ATOM 1948 C C . GLN A 1 251 ? 8.764 -12.694 9.282 1.00 95.69 251 GLN A C 1
ATOM 1950 O O . GLN A 1 251 ? 8.470 -13.639 10.008 1.00 95.69 251 GLN A O 1
ATOM 1955 N N . HIS A 1 252 ? 9.348 -11.591 9.754 1.00 95.25 252 HIS A N 1
ATOM 1956 C CA . HIS A 1 252 ? 9.735 -11.409 11.148 1.00 95.25 252 HIS A CA 1
ATOM 1957 C C . HIS A 1 252 ? 8.537 -11.562 12.094 1.00 95.25 252 HIS A C 1
ATOM 1959 O O . HIS A 1 252 ? 8.647 -12.241 13.114 1.00 95.25 252 HIS A O 1
ATOM 1965 N N . ARG A 1 253 ? 7.372 -10.997 11.744 1.00 95.38 253 ARG A N 1
ATOM 1966 C CA . ARG A 1 253 ? 6.124 -11.208 12.493 1.00 95.38 253 ARG A CA 1
ATOM 1967 C C . ARG A 1 253 ? 5.760 -12.691 12.581 1.00 95.38 253 ARG A C 1
ATOM 1969 O O . ARG A 1 253 ? 5.451 -13.168 13.671 1.00 95.38 253 ARG A O 1
ATOM 1976 N N . LEU A 1 254 ? 5.786 -13.417 11.464 1.00 94.62 254 LEU A N 1
ATOM 1977 C CA . LEU A 1 254 ? 5.456 -14.846 11.445 1.00 94.62 254 LEU A CA 1
ATOM 1978 C C . LEU A 1 254 ? 6.442 -15.679 12.271 1.00 94.62 254 LEU A C 1
ATOM 1980 O O . LEU A 1 254 ? 6.023 -16.575 13.003 1.00 94.62 254 LEU A O 1
ATOM 1984 N N . ASP A 1 255 ? 7.731 -15.353 12.194 1.00 94.00 255 ASP A N 1
ATOM 1985 C CA . ASP A 1 255 ? 8.775 -16.022 12.967 1.00 94.00 255 ASP A CA 1
ATOM 1986 C C . ASP A 1 255 ? 8.577 -15.792 14.472 1.00 94.00 255 ASP A C 1
ATOM 1988 O O . ASP A 1 255 ? 8.653 -16.737 15.258 1.00 94.00 255 ASP A O 1
ATOM 1992 N N . GLN A 1 256 ? 8.249 -14.558 14.881 1.00 93.12 256 GLN A N 1
ATOM 1993 C CA . GLN A 1 256 ? 7.922 -14.228 16.275 1.00 93.12 256 GLN A CA 1
ATOM 1994 C C . GLN A 1 256 ? 6.631 -14.898 16.753 1.00 93.12 256 GLN A C 1
ATOM 1996 O O . GLN A 1 256 ? 6.524 -15.259 17.924 1.00 93.12 256 GLN A O 1
ATOM 2001 N N . ALA A 1 257 ? 5.662 -15.096 15.859 1.00 93.06 257 ALA A N 1
ATOM 2002 C CA . ALA A 1 257 ? 4.436 -15.804 16.190 1.00 93.06 257 ALA A CA 1
ATOM 2003 C C . ALA A 1 257 ? 4.647 -17.309 16.389 1.00 93.06 257 ALA A C 1
ATOM 2005 O O . ALA A 1 257 ? 3.787 -17.964 16.973 1.00 93.06 257 ALA A O 1
ATOM 2006 N N . ALA A 1 258 ? 5.769 -17.870 15.921 1.00 94.06 258 ALA A N 1
ATOM 2007 C CA . ALA A 1 258 ? 6.133 -19.276 16.096 1.00 94.06 258 ALA A CA 1
ATOM 2008 C C . ALA A 1 258 ? 5.006 -20.261 15.704 1.00 94.06 258 ALA A C 1
ATOM 2010 O O . ALA A 1 258 ? 4.820 -21.306 16.328 1.00 94.06 258 ALA A O 1
ATOM 2011 N N . GLY A 1 259 ? 4.241 -19.917 14.660 1.00 92.69 259 GLY A N 1
ATOM 2012 C CA . GLY A 1 259 ? 3.118 -20.713 14.153 1.00 92.69 259 GLY A CA 1
ATOM 2013 C C . GLY A 1 259 ? 1.784 -20.516 14.882 1.00 92.69 259 GLY A C 1
ATOM 2014 O O . GLY A 1 259 ? 0.800 -21.149 14.496 1.00 92.69 259 GLY A O 1
ATOM 2015 N N . LEU A 1 260 ? 1.720 -19.650 15.897 1.00 94.19 260 LEU A N 1
ATOM 2016 C CA . LEU A 1 260 ? 0.459 -19.267 16.529 1.00 94.19 260 LEU A CA 1
ATOM 2017 C C . LEU A 1 260 ? -0.396 -18.414 15.574 1.00 94.19 260 LEU A C 1
ATOM 2019 O O . LEU A 1 260 ? 0.152 -17.635 14.786 1.00 94.19 260 LEU A O 1
ATOM 2023 N N . PRO A 1 261 ? -1.735 -18.521 15.642 1.00 95.00 261 PRO A N 1
ATOM 2024 C CA . PRO A 1 261 ? -2.628 -17.663 14.876 1.00 95.00 261 PRO A CA 1
ATOM 2025 C C . PRO A 1 261 ? -2.415 -16.185 15.208 1.00 95.00 261 PRO A C 1
ATOM 2027 O O . PRO A 1 261 ? -2.390 -15.793 16.376 1.00 95.00 261 PRO A O 1
ATOM 2030 N N . LEU A 1 262 ? -2.303 -15.371 14.161 1.00 95.12 262 LEU A N 1
ATOM 2031 C CA . LEU A 1 262 ? -2.285 -13.917 14.250 1.00 95.12 262 LEU A CA 1
ATOM 2032 C C . LEU A 1 262 ? -3.726 -13.399 14.241 1.00 95.12 262 LEU A C 1
ATOM 2034 O O . LEU A 1 262 ? -4.473 -13.707 13.313 1.00 95.12 262 LEU A O 1
ATOM 2038 N N . VAL A 1 263 ? -4.113 -12.615 15.247 1.00 96.06 263 VAL A N 1
ATOM 2039 C CA . VAL A 1 263 ? -5.471 -12.065 15.366 1.00 96.06 263 VAL A CA 1
ATOM 2040 C C . VAL A 1 263 ? -5.393 -10.542 15.510 1.00 96.06 263 VAL A C 1
ATOM 2042 O O . VAL A 1 263 ? -4.719 -10.061 16.422 1.00 96.06 263 VAL A O 1
ATOM 2045 N N . PRO A 1 264 ? -6.056 -9.755 14.643 1.00 95.75 264 PRO A N 1
ATOM 2046 C CA . PRO A 1 264 ? -6.180 -8.310 14.822 1.00 95.75 264 PRO A CA 1
ATOM 2047 C C . PRO A 1 264 ? -6.920 -7.948 16.116 1.00 95.75 264 PRO A C 1
ATOM 2049 O O . PRO A 1 264 ? -7.901 -8.596 16.482 1.00 95.75 264 PRO A O 1
ATOM 2052 N N . ALA A 1 265 ? -6.496 -6.872 16.782 1.00 94.88 265 ALA A N 1
ATOM 2053 C CA . ALA A 1 265 ? -7.089 -6.418 18.039 1.00 94.88 265 ALA A CA 1
ATOM 2054 C C . ALA A 1 265 ? -8.594 -6.147 17.934 1.00 94.88 265 ALA A C 1
ATOM 2056 O O . ALA A 1 265 ? -9.328 -6.489 18.854 1.00 94.88 265 ALA A O 1
ATOM 2057 N N . GLU A 1 266 ? -9.064 -5.586 16.818 1.00 93.75 266 GLU A N 1
ATOM 2058 C CA . GLU A 1 266 ? -10.493 -5.353 16.577 1.00 93.75 266 GLU A CA 1
ATOM 2059 C C . GLU A 1 266 ? -11.290 -6.665 16.580 1.00 93.75 266 GLU A C 1
ATOM 2061 O O . GLU A 1 266 ? -12.262 -6.799 17.320 1.00 93.75 266 GLU A O 1
ATOM 2066 N N . GLN A 1 267 ? -10.819 -7.670 15.836 1.00 95.12 267 GLN A N 1
ATOM 2067 C CA . GLN A 1 267 ? -11.460 -8.983 15.779 1.00 95.12 267 GLN A CA 1
ATOM 2068 C C . GLN A 1 267 ? -11.478 -9.668 17.152 1.00 95.12 267 GLN A C 1
ATOM 2070 O O . GLN A 1 267 ? -12.469 -10.298 17.522 1.00 95.12 267 GLN A O 1
ATOM 2075 N N . TRP A 1 268 ? -10.388 -9.557 17.911 1.00 96.31 268 TRP A N 1
ATOM 2076 C CA . TRP A 1 268 ? -10.317 -10.114 19.260 1.00 96.31 268 TRP A CA 1
ATOM 2077 C C . TRP A 1 268 ? -11.262 -9.387 20.230 1.00 96.31 268 TRP A C 1
ATOM 2079 O O . TRP A 1 268 ? -11.936 -10.041 21.022 1.00 96.31 268 TRP A O 1
ATOM 2089 N N . LEU A 1 269 ? -11.376 -8.057 20.132 1.00 95.50 269 LEU A N 1
ATOM 2090 C CA . LEU A 1 269 ? -12.301 -7.235 20.926 1.00 95.50 269 LEU A CA 1
ATOM 2091 C C . LEU A 1 269 ? -13.777 -7.525 20.624 1.00 95.50 269 LEU A C 1
ATOM 2093 O O . LEU A 1 269 ? -14.622 -7.366 21.503 1.00 95.50 269 LEU A O 1
ATOM 2097 N N . ASP A 1 270 ? -14.107 -7.949 19.406 1.00 94.25 270 ASP A N 1
ATOM 2098 C CA . ASP A 1 270 ? -15.463 -8.400 19.080 1.00 94.25 270 ASP A CA 1
ATOM 2099 C C . ASP A 1 270 ? -15.797 -9.757 19.716 1.00 94.25 270 ASP A C 1
ATOM 2101 O O . ASP A 1 270 ? -16.956 -10.019 20.039 1.00 94.25 270 ASP A O 1
ATOM 2105 N N . GLN A 1 271 ? -14.790 -10.606 19.937 1.00 95.50 271 GLN A N 1
ATOM 2106 C CA . GLN A 1 271 ? -14.937 -11.878 20.654 1.00 95.50 271 GLN A CA 1
ATOM 2107 C C . GLN A 1 271 ? -14.920 -11.696 22.179 1.00 95.50 271 GLN A C 1
ATOM 2109 O O . GLN A 1 271 ? -15.521 -12.503 22.886 1.00 95.50 271 GLN A O 1
ATOM 2114 N N . HIS A 1 272 ? -14.295 -10.616 22.658 1.00 95.81 272 HIS A N 1
ATOM 2115 C CA . HIS A 1 272 ? -14.132 -10.267 24.073 1.00 95.81 272 HIS A CA 1
ATOM 2116 C C . HIS A 1 272 ? -14.676 -8.858 24.363 1.00 95.81 272 HIS A C 1
ATOM 2118 O O . HIS A 1 272 ? -13.915 -7.946 24.713 1.00 95.81 272 HIS A O 1
ATOM 2124 N N . PRO A 1 273 ? -15.994 -8.630 24.203 1.00 94.25 273 PRO A N 1
ATOM 2125 C CA . PRO A 1 273 ? -16.594 -7.306 24.369 1.00 94.25 273 PRO A CA 1
ATOM 2126 C C . PRO A 1 273 ? -16.431 -6.735 25.787 1.00 94.25 273 PRO A C 1
ATOM 2128 O O . PRO A 1 273 ? -16.514 -5.524 25.978 1.00 94.25 273 PRO A O 1
ATOM 2131 N N . GLU A 1 274 ? -16.189 -7.575 26.792 1.00 94.44 274 GLU A N 1
ATOM 2132 C CA . GLU A 1 274 ? -15.911 -7.168 28.170 1.00 94.44 274 GLU A CA 1
ATOM 2133 C C . GLU A 1 274 ? -14.527 -6.536 28.363 1.00 94.44 274 GLU A C 1
ATOM 2135 O O . GLU A 1 274 ? -14.323 -5.825 29.349 1.00 94.44 274 GLU A O 1
ATOM 2140 N N . ALA A 1 275 ? -13.585 -6.756 27.439 1.00 95.06 275 ALA A N 1
ATOM 2141 C CA . ALA A 1 275 ? -12.228 -6.222 27.547 1.00 95.06 275 ALA A CA 1
ATOM 2142 C C . ALA A 1 275 ? -12.196 -4.688 27.447 1.00 95.06 275 ALA A C 1
ATOM 2144 O O . ALA A 1 275 ? -11.380 -4.036 28.102 1.00 95.06 275 ALA A O 1
ATOM 2145 N N . VAL A 1 276 ? -13.093 -4.102 26.646 1.00 96.69 276 VAL A N 1
ATOM 2146 C CA . VAL A 1 276 ? -13.286 -2.650 26.534 1.00 96.69 276 VAL A CA 1
ATOM 2147 C C . VAL A 1 276 ? -14.775 -2.347 26.411 1.00 96.69 276 VAL A C 1
ATOM 2149 O O . VAL A 1 276 ? -15.411 -2.693 25.420 1.00 96.69 276 VAL A O 1
ATOM 2152 N N . THR A 1 277 ? -15.311 -1.621 27.388 1.00 96.81 277 THR A N 1
ATOM 2153 C CA . THR A 1 277 ? -16.710 -1.181 27.449 1.00 96.81 277 THR A CA 1
ATOM 2154 C C . THR A 1 277 ? -16.806 0.347 27.385 1.00 96.81 277 THR A C 1
ATOM 2156 O O . THR A 1 277 ? -15.798 1.051 27.477 1.00 96.81 277 THR A O 1
ATOM 2159 N N . ALA A 1 278 ? -18.020 0.898 27.267 1.00 96.12 278 ALA A N 1
ATOM 2160 C CA . ALA A 1 278 ? -18.240 2.349 27.322 1.00 96.12 278 ALA A CA 1
ATOM 2161 C C . ALA A 1 278 ? -17.764 2.980 28.651 1.00 96.12 278 ALA A C 1
ATOM 2163 O O . ALA A 1 278 ? -17.366 4.153 28.679 1.00 96.12 278 ALA A O 1
ATOM 2164 N N . ASP A 1 279 ? -17.754 2.195 29.729 1.00 96.81 279 ASP A N 1
ATOM 2165 C CA . ASP A 1 279 ? -17.401 2.635 31.079 1.00 96.81 279 ASP A CA 1
ATOM 2166 C C . ASP A 1 279 ? -15.912 2.464 31.405 1.00 96.81 279 ASP A C 1
ATOM 2168 O O . ASP A 1 279 ? -15.450 2.982 32.421 1.00 96.81 279 ASP A O 1
ATOM 2172 N N . THR A 1 280 ? -15.137 1.812 30.528 1.00 96.94 280 THR A N 1
ATOM 2173 C CA . THR A 1 280 ? -13.698 1.605 30.725 1.00 96.94 280 THR A CA 1
ATOM 2174 C C . THR A 1 280 ? -12.975 2.938 30.942 1.00 96.94 280 THR A C 1
ATOM 2176 O O . THR A 1 280 ? -13.090 3.893 30.161 1.00 96.94 280 THR A O 1
ATOM 2179 N N . THR A 1 281 ? -12.222 3.020 32.030 1.00 96.56 281 THR A N 1
ATOM 2180 C CA . THR A 1 281 ? -11.490 4.208 32.474 1.00 96.56 281 THR A CA 1
ATOM 2181 C C . THR A 1 281 ? -10.218 4.424 31.660 1.00 96.56 281 THR A C 1
ATOM 2183 O O . THR A 1 281 ? -9.689 3.507 31.044 1.00 96.56 281 THR A O 1
ATOM 2186 N N . ASP A 1 282 ? -9.679 5.645 31.673 1.00 96.06 282 ASP A N 1
ATOM 2187 C CA . ASP A 1 282 ? -8.416 5.928 30.980 1.00 96.06 282 ASP A CA 1
ATOM 2188 C C . ASP A 1 282 ? -7.254 5.083 31.522 1.00 96.06 282 ASP A C 1
ATOM 2190 O O . ASP A 1 282 ? -6.446 4.603 30.737 1.00 96.06 282 ASP A O 1
ATOM 2194 N N . ALA A 1 283 ? -7.204 4.826 32.833 1.00 95.50 283 ALA A N 1
ATOM 2195 C CA . ALA A 1 283 ? -6.176 3.975 33.434 1.00 95.50 283 ALA A CA 1
ATOM 2196 C C . ALA A 1 283 ? -6.252 2.518 32.939 1.00 95.50 283 ALA A C 1
ATOM 2198 O O . ALA A 1 283 ? -5.220 1.893 32.705 1.00 95.50 283 ALA A O 1
ATOM 2199 N N . GLU A 1 284 ? -7.459 1.985 32.739 1.00 95.56 284 GLU A N 1
ATOM 2200 C CA . GLU A 1 284 ? -7.653 0.651 32.159 1.00 95.56 284 GLU A CA 1
ATOM 2201 C C . GLU A 1 284 ? -7.253 0.615 30.677 1.00 95.56 284 GLU A C 1
ATOM 2203 O O . GLU A 1 284 ? -6.648 -0.358 30.234 1.00 95.56 284 GLU A O 1
ATOM 2208 N N . LEU A 1 285 ? -7.500 1.691 29.920 1.00 95.81 285 LEU A N 1
ATOM 2209 C CA . LEU A 1 285 ? -7.058 1.796 28.523 1.00 95.81 285 LEU A CA 1
ATOM 2210 C C . LEU A 1 285 ? -5.535 1.904 28.376 1.00 95.81 285 LEU A C 1
ATOM 2212 O O . LEU A 1 285 ? -4.988 1.436 27.381 1.00 95.81 285 LEU A O 1
ATOM 2216 N N . GLU A 1 286 ? -4.842 2.512 29.341 1.00 95.62 286 GLU A N 1
ATOM 2217 C CA . GLU A 1 286 ? -3.370 2.527 29.372 1.00 95.62 286 GLU A CA 1
ATOM 2218 C C . GLU A 1 286 ? -2.802 1.121 29.584 1.00 95.62 286 GLU A C 1
ATOM 2220 O O . GLU A 1 286 ? -1.806 0.759 28.964 1.00 95.62 286 GLU A O 1
ATOM 2225 N N . ALA A 1 287 ? -3.450 0.317 30.432 1.00 94.94 287 ALA A N 1
ATOM 2226 C CA . ALA A 1 287 ? -3.043 -1.058 30.712 1.00 94.94 287 ALA A CA 1
ATOM 2227 C C . ALA A 1 287 ? -3.476 -2.060 29.623 1.00 94.94 287 ALA A C 1
ATOM 2229 O O . ALA A 1 287 ? -2.941 -3.168 29.571 1.00 94.94 287 ALA A O 1
ATOM 2230 N N . PHE A 1 288 ? -4.418 -1.678 28.753 1.00 96.06 288 PHE A N 1
ATOM 2231 C CA . PHE A 1 288 ? -5.021 -2.554 27.747 1.00 96.06 288 PHE A CA 1
ATOM 2232 C C . PHE A 1 288 ? -4.015 -3.323 26.875 1.00 96.06 288 PHE A C 1
ATOM 2234 O O . PHE A 1 288 ? -4.190 -4.531 26.728 1.00 96.06 288 PHE A O 1
ATOM 2241 N N . PRO A 1 289 ? -2.963 -2.705 26.295 1.00 94.75 289 PRO A N 1
ATOM 2242 C CA . PRO A 1 289 ? -2.028 -3.433 25.436 1.00 94.75 289 PRO A CA 1
ATOM 2243 C C . PRO A 1 289 ? -1.405 -4.647 26.123 1.00 94.75 289 PRO A C 1
ATOM 2245 O O . PRO A 1 289 ? -1.263 -5.700 25.506 1.00 94.75 289 PRO A O 1
ATOM 2248 N N . ASP A 1 290 ? -1.046 -4.507 27.398 1.00 94.38 290 ASP A N 1
ATOM 2249 C CA . ASP A 1 290 ? -0.380 -5.564 28.150 1.00 94.38 290 ASP A CA 1
ATOM 2250 C C . ASP A 1 290 ? -1.383 -6.624 28.614 1.00 94.38 290 ASP A C 1
ATOM 2252 O O . ASP A 1 290 ? -1.116 -7.821 28.486 1.00 94.38 290 ASP A O 1
ATOM 2256 N N . THR A 1 291 ? -2.562 -6.211 29.092 1.00 95.44 291 THR A N 1
ATOM 2257 C CA . THR A 1 291 ? -3.603 -7.145 29.548 1.00 95.44 291 THR A CA 1
ATOM 2258 C C . THR A 1 291 ? -4.203 -7.947 28.395 1.00 95.44 291 THR A C 1
ATOM 2260 O O . THR A 1 291 ? -4.330 -9.166 28.512 1.00 95.44 291 THR A O 1
ATOM 2263 N N . ALA A 1 292 ? -4.503 -7.306 27.264 1.00 96.06 292 ALA A N 1
ATOM 2264 C CA . ALA A 1 292 ? -5.065 -7.962 26.086 1.00 96.06 292 ALA A CA 1
ATOM 2265 C C . ALA A 1 292 ? -4.066 -8.933 25.444 1.00 96.06 292 ALA A C 1
ATOM 2267 O O . ALA A 1 292 ? -4.432 -10.054 25.104 1.00 96.06 292 ALA A O 1
ATOM 2268 N N . ARG A 1 293 ? -2.781 -8.558 25.341 1.00 94.69 293 ARG A N 1
ATOM 2269 C CA . ARG A 1 293 ? -1.741 -9.480 24.853 1.00 94.69 293 ARG A CA 1
ATOM 2270 C C . ARG A 1 293 ? -1.566 -10.683 25.772 1.00 94.69 293 ARG A C 1
ATOM 2272 O O . ARG A 1 293 ? -1.402 -11.791 25.274 1.00 94.69 293 ARG A O 1
ATOM 2279 N N . ALA A 1 294 ? -1.600 -10.486 27.090 1.00 94.94 294 ALA A N 1
ATOM 2280 C CA . ALA A 1 294 ? -1.507 -11.591 28.042 1.00 94.94 294 ALA A CA 1
ATOM 2281 C C . ALA A 1 294 ? -2.711 -12.545 27.936 1.00 94.94 294 ALA A C 1
ATOM 2283 O O . ALA A 1 294 ? -2.521 -13.760 27.977 1.00 94.94 294 ALA A O 1
ATOM 2284 N N . ALA A 1 295 ? -3.923 -12.010 27.760 1.00 96.25 295 ALA A N 1
ATOM 2285 C CA . ALA A 1 295 ? -5.135 -12.801 27.549 1.00 96.25 295 ALA A CA 1
ATOM 2286 C C . ALA A 1 295 ? -5.082 -13.587 26.226 1.00 96.25 295 ALA A C 1
ATOM 2288 O O . ALA A 1 295 ? -5.181 -14.813 26.238 1.00 96.25 295 ALA A O 1
ATOM 2289 N N . ALA A 1 296 ? -4.780 -12.915 25.113 1.00 95.88 296 ALA A N 1
ATOM 2290 C CA . ALA A 1 296 ? -4.628 -13.550 23.804 1.00 95.88 296 ALA A CA 1
ATOM 2291 C C . ALA A 1 296 ? -3.538 -14.640 23.799 1.00 95.88 296 ALA A C 1
ATOM 2293 O O . ALA A 1 296 ? -3.733 -15.724 23.245 1.00 95.88 296 ALA A O 1
ATOM 2294 N N . ALA A 1 297 ? -2.414 -14.403 24.485 1.00 94.44 297 ALA A N 1
ATOM 2295 C CA . ALA A 1 297 ? -1.360 -15.401 24.643 1.00 94.44 297 ALA A CA 1
ATOM 2296 C C . ALA A 1 297 ? -1.830 -16.627 25.447 1.00 94.44 297 ALA A C 1
ATOM 2298 O O . ALA A 1 297 ? -1.451 -17.751 25.118 1.00 94.44 297 ALA A O 1
ATOM 2299 N N . ALA A 1 298 ? -2.676 -16.441 26.468 1.00 96.06 298 ALA A N 1
ATOM 2300 C CA . ALA A 1 298 ? -3.283 -17.545 27.217 1.00 96.06 298 ALA A CA 1
ATOM 2301 C C . ALA A 1 298 ? -4.261 -18.375 26.360 1.00 96.06 298 ALA A C 1
ATOM 2303 O O . ALA A 1 298 ? -4.411 -19.575 26.590 1.00 96.06 298 ALA A O 1
ATOM 2304 N N . GLU A 1 299 ? -4.865 -17.762 25.341 1.00 95.75 299 GLU A N 1
ATOM 2305 C CA . GLU A 1 299 ? -5.691 -18.420 24.317 1.00 95.75 299 GLU A CA 1
ATOM 2306 C C . GLU A 1 299 ? -4.859 -19.068 23.193 1.00 95.75 299 GLU A C 1
ATOM 2308 O O . GLU A 1 299 ? -5.409 -19.713 22.300 1.00 95.75 299 GLU A O 1
ATOM 2313 N N . GLY A 1 300 ? -3.530 -18.927 23.226 1.00 95.94 300 GLY A N 1
ATOM 2314 C CA . GLY A 1 300 ? -2.639 -19.455 22.194 1.00 95.94 300 GLY A CA 1
ATOM 2315 C C . GLY A 1 300 ? -2.682 -18.658 20.890 1.00 95.94 300 GLY A C 1
ATOM 2316 O O . GLY A 1 300 ? -2.501 -19.235 19.821 1.00 95.94 300 GLY A O 1
ATOM 2317 N N . THR A 1 301 ? -2.923 -17.348 20.960 1.00 96.06 301 THR A N 1
ATOM 2318 C CA . THR A 1 301 ? -2.936 -16.443 19.803 1.00 96.06 301 THR A CA 1
ATOM 2319 C C . THR A 1 301 ? -1.969 -15.276 19.995 1.00 96.06 301 THR A C 1
ATOM 2321 O O . THR A 1 301 ? -1.581 -14.934 21.113 1.00 96.06 301 THR A O 1
ATOM 2324 N N . VAL A 1 302 ? -1.556 -14.661 18.888 1.00 95.25 302 VAL A N 1
ATOM 2325 C CA . VAL A 1 302 ? -0.740 -13.443 18.888 1.00 95.25 302 VAL A CA 1
ATOM 2326 C C . VAL A 1 302 ? -1.611 -12.277 18.457 1.00 95.25 302 VAL A C 1
ATOM 2328 O O . VAL A 1 302 ? -2.103 -12.231 17.330 1.00 95.25 302 VAL A O 1
ATOM 2331 N N . LEU A 1 303 ? -1.783 -11.324 19.370 1.00 95.94 303 LEU A N 1
ATOM 2332 C CA . LEU A 1 303 ? -2.624 -10.157 19.158 1.00 95.94 303 LEU A CA 1
ATOM 2333 C C . LEU A 1 303 ? -1.864 -9.052 18.414 1.00 95.94 303 LEU A C 1
ATOM 2335 O O . LEU A 1 303 ? -0.870 -8.523 18.922 1.00 95.94 303 LEU A O 1
ATOM 2339 N N . LEU A 1 304 ? -2.355 -8.682 17.233 1.00 96.31 304 LEU A N 1
ATOM 2340 C CA . LEU A 1 304 ? -1.812 -7.611 16.398 1.00 96.31 304 LEU A CA 1
ATOM 2341 C C . LEU A 1 304 ? -2.544 -6.293 16.649 1.00 96.31 304 LEU A C 1
ATOM 2343 O O . LEU A 1 304 ? -3.760 -6.275 16.807 1.00 96.31 304 LEU A O 1
ATOM 2347 N N . GLY A 1 305 ? -1.823 -5.174 16.667 1.00 94.81 305 GLY A N 1
ATOM 2348 C CA . GLY A 1 305 ? -2.431 -3.842 16.787 1.00 94.81 305 GLY A CA 1
ATOM 2349 C C . GLY A 1 305 ? -3.038 -3.548 18.163 1.00 94.81 305 GLY A C 1
ATOM 2350 O O . GLY A 1 305 ? -3.794 -2.590 18.315 1.00 94.81 305 GLY A O 1
ATOM 2351 N N . ALA A 1 306 ? -2.701 -4.337 19.192 1.00 94.31 306 ALA A N 1
ATOM 2352 C CA . ALA A 1 306 ? -3.122 -4.090 20.570 1.00 94.31 306 ALA A CA 1
ATOM 2353 C C . ALA A 1 306 ? -2.445 -2.827 21.114 1.00 94.31 306 ALA A C 1
ATOM 2355 O O . ALA A 1 306 ? -1.368 -2.878 21.714 1.00 94.31 306 ALA A O 1
ATOM 2356 N N . THR A 1 307 ? -3.052 -1.677 20.850 1.00 93.25 307 THR A N 1
ATOM 2357 C CA . THR A 1 307 ? -2.565 -0.366 21.268 1.00 93.25 307 THR A CA 1
ATOM 2358 C C . THR A 1 307 ? -3.576 0.301 22.183 1.00 93.25 307 THR A C 1
ATOM 2360 O O . THR A 1 307 ? -4.775 0.020 22.142 1.00 93.25 307 THR A O 1
ATOM 2363 N N . ARG A 1 308 ? -3.089 1.247 22.991 1.00 94.19 308 ARG A N 1
ATOM 2364 C CA . ARG A 1 308 ? -3.952 2.153 23.748 1.00 94.19 308 ARG A CA 1
ATOM 2365 C C . ARG A 1 308 ? -4.968 2.818 22.814 1.00 94.19 308 ARG A C 1
ATOM 2367 O O . ARG A 1 308 ? -6.146 2.878 23.138 1.00 94.19 308 ARG A O 1
ATOM 2374 N N . GLN A 1 309 ? -4.511 3.303 21.659 1.00 92.88 309 GLN A N 1
ATOM 2375 C CA . GLN A 1 309 ? -5.351 4.023 20.704 1.00 92.88 309 GLN A CA 1
ATOM 2376 C C . GLN A 1 309 ? -6.522 3.165 20.205 1.00 92.88 309 GLN A C 1
ATOM 2378 O O . GLN A 1 309 ? -7.656 3.633 20.252 1.00 92.88 309 GLN A O 1
ATOM 2383 N N . ALA A 1 310 ? -6.278 1.901 19.848 1.00 92.88 310 ALA A N 1
ATOM 2384 C CA . ALA A 1 310 ? -7.333 0.973 19.431 1.00 92.88 310 ALA A CA 1
ATOM 2385 C C . ALA A 1 310 ? -8.412 0.793 20.519 1.00 92.88 310 ALA A C 1
ATOM 2387 O O . ALA A 1 310 ? -9.611 0.831 20.241 1.00 92.88 310 ALA A O 1
ATOM 2388 N N . ALA A 1 311 ? -8.006 0.683 21.788 1.00 95.31 311 ALA A N 1
ATOM 2389 C CA . ALA A 1 311 ? -8.947 0.600 22.905 1.00 95.31 311 ALA A CA 1
ATOM 2390 C C . ALA A 1 311 ? -9.724 1.912 23.123 1.00 95.31 311 ALA A C 1
ATOM 2392 O O . ALA A 1 311 ? -10.926 1.892 23.403 1.00 95.31 311 ALA A O 1
ATOM 2393 N N . TYR A 1 312 ? -9.069 3.066 22.955 1.00 96.19 312 TYR A N 1
ATOM 2394 C CA . TYR A 1 312 ? -9.730 4.375 22.993 1.00 96.19 312 TYR A CA 1
ATOM 2395 C C . TYR A 1 312 ? -10.779 4.521 21.889 1.00 96.19 312 TYR A C 1
ATOM 2397 O O . TYR A 1 312 ? -11.880 5.010 22.160 1.00 96.19 312 TYR A O 1
ATOM 2405 N N . GLU A 1 313 ? -10.462 4.098 20.669 1.00 94.94 313 GLU A N 1
ATOM 2406 C CA . GLU A 1 313 ? -11.373 4.126 19.523 1.00 94.94 313 GLU A CA 1
ATOM 2407 C C . GLU A 1 313 ? -12.578 3.218 19.760 1.00 94.94 313 GLU A C 1
ATOM 2409 O O . GLU A 1 313 ? -13.716 3.682 19.645 1.00 94.94 313 GLU A O 1
ATOM 2414 N N . ARG A 1 314 ? -12.355 1.983 20.234 1.00 96.00 314 ARG A N 1
ATOM 2415 C CA . ARG A 1 314 ? -13.440 1.064 20.607 1.00 96.00 314 ARG A CA 1
ATOM 2416 C C . ARG A 1 314 ? -14.352 1.657 21.678 1.00 96.00 314 ARG A C 1
ATOM 2418 O O . ARG A 1 314 ? -15.566 1.696 21.491 1.00 96.00 314 ARG A O 1
ATOM 2425 N N . ARG A 1 315 ? -13.794 2.179 22.777 1.00 97.19 315 ARG A N 1
ATOM 2426 C CA . ARG A 1 315 ? -14.590 2.834 23.832 1.00 97.19 315 ARG A CA 1
ATOM 2427 C C . ARG A 1 315 ? -15.382 4.021 23.287 1.00 97.19 315 ARG A C 1
ATOM 2429 O O . ARG A 1 315 ? -16.530 4.226 23.673 1.00 97.19 315 ARG A O 1
ATOM 2436 N N . THR A 1 316 ? -14.770 4.823 22.419 1.00 97.38 316 THR A N 1
ATOM 2437 C CA . THR A 1 316 ? -15.419 5.997 21.820 1.00 97.38 316 THR A CA 1
ATOM 2438 C C . THR A 1 316 ? -16.607 5.580 20.959 1.00 97.38 316 THR A C 1
ATOM 2440 O O . THR A 1 316 ? -17.685 6.151 21.115 1.00 97.38 316 THR A O 1
ATOM 2443 N N . ALA A 1 317 ? -16.451 4.541 20.136 1.00 96.44 317 ALA A N 1
ATOM 2444 C CA . ALA A 1 317 ? -17.541 3.969 19.353 1.00 96.44 317 ALA A CA 1
ATOM 2445 C C . ALA A 1 317 ? -18.682 3.446 20.247 1.00 96.44 317 ALA A C 1
ATOM 2447 O O . ALA A 1 317 ? -19.843 3.766 20.007 1.00 96.44 317 ALA A O 1
ATOM 2448 N N . LEU A 1 318 ? -18.365 2.730 21.331 1.00 96.81 318 LEU A N 1
ATOM 2449 C CA . LEU A 1 318 ? -19.368 2.237 22.286 1.00 96.81 318 LEU A CA 1
ATOM 2450 C C . LEU A 1 318 ? -20.113 3.377 22.998 1.00 96.81 318 LEU A C 1
ATOM 2452 O O . LEU A 1 318 ? -21.330 3.333 23.152 1.00 96.81 318 LEU A O 1
ATOM 2456 N N . ARG A 1 319 ? -19.414 4.444 23.399 1.00 97.88 319 ARG A N 1
ATOM 2457 C CA . ARG A 1 319 ? -20.057 5.636 23.980 1.00 97.88 319 ARG A CA 1
ATOM 2458 C C . ARG A 1 319 ? -20.963 6.341 22.979 1.00 97.88 319 ARG A C 1
ATOM 2460 O O . ARG A 1 319 ? -22.030 6.814 23.359 1.00 97.88 319 ARG A O 1
ATOM 2467 N N . GLN A 1 320 ? -20.552 6.401 21.717 1.00 97.88 320 GLN A N 1
ATOM 2468 C CA . GLN A 1 320 ? -21.365 6.975 20.655 1.00 97.88 320 GLN A CA 1
ATOM 2469 C C . GLN A 1 320 ? -22.659 6.172 20.445 1.00 97.88 320 GLN A C 1
ATOM 2471 O O . GLN A 1 320 ? -23.726 6.776 20.363 1.00 97.88 320 GLN A O 1
ATOM 2476 N N . GLN A 1 321 ? -22.600 4.837 20.489 1.00 96.38 321 GLN A N 1
ATOM 2477 C CA . GLN A 1 321 ? -23.795 3.980 20.453 1.00 96.38 321 GLN A CA 1
ATOM 2478 C C . GLN A 1 321 ? -24.757 4.281 21.613 1.00 96.38 321 GLN A C 1
ATOM 2480 O O . GLN A 1 321 ? -25.952 4.454 21.392 1.00 96.38 321 GLN A O 1
ATOM 2485 N N . VAL A 1 322 ? -24.247 4.455 22.839 1.00 97.00 322 VAL A N 1
ATOM 2486 C CA . VAL A 1 322 ? -25.078 4.837 24.000 1.00 97.00 322 VAL A CA 1
ATOM 2487 C C . VAL A 1 322 ? -25.772 6.191 23.784 1.00 97.00 322 VAL A C 1
ATOM 2489 O O . VAL A 1 322 ? -26.937 6.3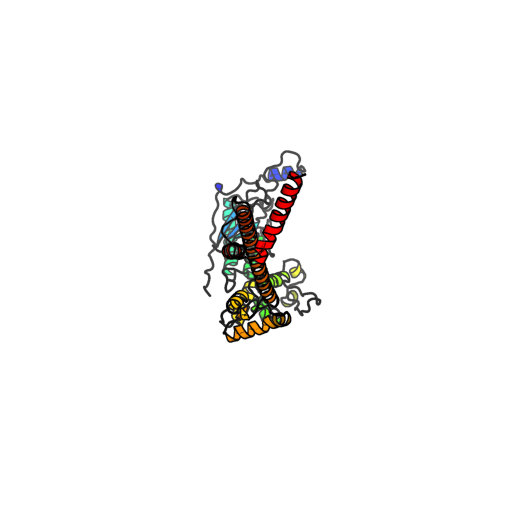65 24.150 1.00 97.00 322 VAL A O 1
ATOM 2492 N N . LEU A 1 323 ? -25.088 7.166 23.176 1.00 97.50 323 LEU A N 1
ATOM 2493 C CA . LEU A 1 323 ? -25.688 8.466 22.847 1.00 97.50 323 LEU A CA 1
ATOM 2494 C C . LEU A 1 323 ? -26.780 8.344 21.775 1.00 97.50 323 LEU A C 1
ATOM 2496 O O . LEU A 1 323 ? -27.806 9.024 21.864 1.00 97.50 323 LEU A O 1
ATOM 2500 N N . GLU A 1 324 ? -26.587 7.474 20.786 1.00 97.69 324 GLU A N 1
ATOM 2501 C CA . GLU A 1 324 ? -27.574 7.189 19.739 1.00 97.69 324 GLU A CA 1
ATOM 2502 C C . GLU A 1 324 ? -28.818 6.494 20.303 1.00 97.69 324 GLU A C 1
ATOM 2504 O O . GLU A 1 324 ? -29.944 6.907 20.010 1.00 97.69 324 GLU A O 1
ATOM 2509 N N . GLU A 1 325 ? -28.638 5.515 21.190 1.00 96.44 325 GLU A N 1
ATOM 2510 C CA . GLU A 1 325 ? -29.734 4.870 21.920 1.00 96.44 325 GLU A CA 1
ATOM 2511 C C . GLU A 1 325 ? -30.518 5.879 22.768 1.00 96.44 325 GLU A C 1
ATOM 2513 O O . GLU A 1 325 ? -31.753 5.900 22.745 1.00 96.44 325 GLU A O 1
ATOM 2518 N N . LEU A 1 326 ? -29.821 6.779 23.469 1.00 97.00 326 LEU A N 1
ATOM 2519 C CA . LEU A 1 326 ? -30.456 7.840 24.250 1.00 97.00 326 LEU A CA 1
ATOM 2520 C C . LEU A 1 326 ? -31.280 8.786 23.362 1.00 97.00 326 LEU A C 1
ATOM 2522 O O . LEU A 1 326 ? -32.396 9.165 23.731 1.00 97.00 326 LEU A O 1
ATOM 2526 N N . ALA A 1 327 ? -30.766 9.153 22.187 1.00 96.94 327 ALA A N 1
ATOM 2527 C CA . ALA A 1 327 ? -31.483 9.988 21.225 1.00 96.94 327 ALA A CA 1
ATOM 2528 C C . ALA A 1 327 ? -32.739 9.286 20.674 1.00 96.94 327 ALA A C 1
ATOM 2530 O O . ALA A 1 327 ? -33.806 9.907 20.561 1.00 96.94 327 ALA A O 1
ATOM 2531 N N . ALA A 1 328 ? -32.647 7.984 20.394 1.00 96.88 328 ALA A N 1
ATOM 2532 C CA . ALA A 1 328 ? -33.781 7.170 19.966 1.00 96.88 328 ALA A CA 1
ATOM 2533 C C . ALA A 1 328 ? -34.866 7.094 21.055 1.00 96.88 328 ALA A C 1
ATOM 2535 O O . ALA A 1 328 ? -36.042 7.351 20.781 1.00 96.88 328 ALA A O 1
ATOM 2536 N N . LEU A 1 329 ? -34.477 6.841 22.310 1.00 96.56 329 LEU A N 1
ATOM 2537 C CA . LEU A 1 329 ? -35.390 6.849 23.459 1.00 96.56 329 LEU A CA 1
ATOM 2538 C C . LEU A 1 329 ? -36.031 8.227 23.677 1.00 96.56 329 LEU A C 1
ATOM 2540 O O . LEU A 1 329 ? -37.227 8.317 23.963 1.00 96.56 329 LEU A O 1
ATOM 2544 N N . GLY A 1 330 ? -35.265 9.307 23.502 1.00 96.56 330 GLY A N 1
ATOM 2545 C CA . GLY A 1 330 ? -35.770 10.679 23.565 1.00 96.56 330 GLY A CA 1
ATOM 2546 C C . GLY A 1 330 ? -36.845 10.961 22.512 1.00 96.56 330 GLY A C 1
ATOM 2547 O O . GLY A 1 330 ? -37.885 11.543 22.830 1.00 96.56 330 GLY A O 1
ATOM 2548 N N . THR A 1 331 ? -36.637 10.484 21.284 1.00 96.19 331 THR A N 1
ATOM 2549 C CA . THR A 1 331 ? -37.604 10.604 20.180 1.00 96.19 331 THR A CA 1
ATOM 2550 C C . THR A 1 331 ? -38.873 9.804 20.469 1.00 96.19 331 THR A C 1
ATOM 2552 O O . THR A 1 331 ? -39.973 10.358 20.443 1.00 96.19 331 THR A O 1
ATOM 2555 N N . ALA A 1 332 ? -38.728 8.535 20.861 1.00 95.12 332 ALA A N 1
ATOM 2556 C CA . ALA A 1 332 ? -39.853 7.674 21.224 1.00 95.12 332 ALA A CA 1
ATOM 2557 C C . ALA A 1 332 ? -40.689 8.271 22.370 1.00 95.12 332 ALA A C 1
ATOM 2559 O O . ALA A 1 332 ? -41.923 8.247 22.340 1.00 95.12 332 ALA A O 1
ATOM 2560 N N . ARG A 1 333 ? -40.027 8.877 23.365 1.00 96.00 333 ARG A N 1
ATOM 2561 C CA . ARG A 1 333 ? -40.699 9.604 24.445 1.00 96.00 333 ARG A CA 1
ATOM 2562 C C . ARG A 1 333 ? -41.479 10.813 23.922 1.00 96.00 333 ARG A C 1
ATOM 2564 O O . ARG A 1 333 ? -42.626 11.000 24.325 1.00 96.00 333 ARG A O 1
ATOM 2571 N N . ALA A 1 334 ? -40.889 11.632 23.052 1.00 95.50 334 ALA A N 1
ATOM 2572 C CA . ALA A 1 334 ? -41.556 12.811 22.498 1.00 95.50 334 ALA A CA 1
ATOM 2573 C C . ALA A 1 334 ? -42.818 12.436 21.697 1.00 95.50 334 ALA A C 1
ATOM 2575 O O . ALA A 1 334 ? -43.864 13.079 21.842 1.00 95.50 334 ALA A O 1
ATOM 2576 N N . ASP A 1 335 ? -42.756 11.357 20.917 1.00 95.62 335 ASP A N 1
ATOM 2577 C CA . ASP A 1 335 ? -43.897 10.838 20.157 1.00 95.62 335 ASP A CA 1
ATOM 2578 C C . ASP A 1 335 ? -45.001 10.279 21.065 1.00 95.62 335 ASP A C 1
ATOM 2580 O O . ASP A 1 335 ? -46.195 10.539 20.848 1.00 95.62 335 ASP A O 1
ATOM 2584 N N . ALA A 1 336 ? -44.622 9.579 22.138 1.00 94.75 336 ALA A N 1
ATOM 2585 C CA . ALA A 1 336 ? -45.563 9.133 23.161 1.00 94.75 336 ALA A CA 1
ATOM 2586 C C . ALA A 1 336 ? -46.249 10.329 23.848 1.00 94.75 336 ALA A C 1
ATOM 2588 O O . ALA A 1 336 ? -47.477 10.356 23.971 1.00 94.75 336 ALA A O 1
ATOM 2589 N N . GLU A 1 337 ? -45.497 11.368 24.223 1.00 95.69 337 GLU A N 1
ATOM 2590 C CA . GLU A 1 337 ? -46.047 12.593 24.817 1.00 95.69 337 GLU A CA 1
ATOM 2591 C C . GLU A 1 337 ? -46.996 13.330 23.856 1.00 95.69 337 GLU A C 1
ATOM 2593 O O . GLU A 1 337 ? -48.050 13.820 24.278 1.00 95.69 337 GLU A O 1
ATOM 2598 N N . LYS A 1 338 ? -46.674 13.386 22.557 1.00 94.81 338 LYS A N 1
ATOM 2599 C CA . LYS A 1 338 ? -47.554 13.956 21.522 1.00 94.81 338 LYS A CA 1
ATOM 2600 C C . LYS A 1 338 ? -48.862 13.175 21.415 1.00 94.81 338 LYS A C 1
ATOM 2602 O O . LYS A 1 338 ? -49.934 13.783 21.372 1.00 94.81 338 LYS A O 1
ATOM 2607 N N . THR A 1 339 ? -48.782 11.848 21.435 1.00 94.44 339 THR A N 1
ATOM 2608 C CA . THR A 1 339 ? -49.949 10.957 21.400 1.00 94.44 339 THR A CA 1
ATOM 2609 C C . THR A 1 339 ? -50.836 11.161 22.628 1.00 94.44 339 THR A C 1
ATOM 2611 O O . THR A 1 339 ? -52.046 11.349 22.488 1.00 94.44 339 THR A O 1
ATOM 2614 N N . VAL A 1 340 ? -50.246 11.235 23.826 1.00 93.81 340 VAL A N 1
ATOM 2615 C CA . VAL A 1 340 ? -50.973 11.519 25.077 1.00 93.81 340 VAL A CA 1
ATOM 2616 C C . VAL A 1 340 ? -51.646 12.894 25.031 1.00 93.81 340 VAL A C 1
ATOM 2618 O O . VAL A 1 340 ? -52.821 13.016 25.386 1.00 93.81 340 VAL A O 1
ATOM 2621 N N . LYS A 1 341 ? -50.951 13.937 24.555 1.00 93.75 341 LYS A N 1
ATOM 2622 C CA . LYS A 1 341 ? -51.528 15.285 24.393 1.00 93.75 341 LYS A CA 1
ATOM 2623 C C . LYS A 1 341 ? -52.707 15.288 23.416 1.00 93.75 341 LYS A C 1
ATOM 2625 O O . LYS A 1 341 ? -53.743 15.875 23.728 1.00 93.75 341 LYS A O 1
ATOM 2630 N N . ALA A 1 342 ? -52.581 14.611 22.274 1.00 92.44 342 ALA A N 1
ATOM 2631 C CA . ALA A 1 342 ? -53.649 14.498 21.282 1.00 92.44 342 ALA A CA 1
ATOM 2632 C C . ALA A 1 342 ? -54.868 13.736 21.831 1.00 92.44 342 ALA A C 1
ATOM 2634 O O . ALA A 1 342 ? -56.001 14.199 21.683 1.00 92.44 342 ALA A O 1
ATOM 2635 N N . ALA A 1 343 ? -54.646 12.617 22.529 1.00 91.00 343 ALA A N 1
ATOM 2636 C CA . ALA A 1 343 ? -55.706 11.858 23.188 1.00 91.00 343 ALA A CA 1
ATOM 2637 C C . ALA A 1 343 ? -56.434 12.709 24.240 1.00 91.00 343 ALA A C 1
ATOM 2639 O O . ALA A 1 343 ? -57.664 12.772 24.240 1.00 91.00 343 ALA A O 1
ATOM 2640 N N . ARG A 1 344 ? -55.688 13.445 25.076 1.00 91.69 344 ARG A N 1
ATOM 2641 C CA . ARG A 1 344 ? -56.249 14.359 26.082 1.00 91.69 344 ARG A CA 1
ATOM 2642 C C . ARG A 1 344 ? -57.098 15.462 25.451 1.00 91.69 344 ARG A C 1
ATOM 2644 O O . ARG A 1 344 ? -58.220 15.686 25.895 1.00 91.69 344 ARG A O 1
ATOM 2651 N N . ALA A 1 345 ? -56.610 16.109 24.392 1.00 91.06 345 ALA A N 1
ATOM 2652 C CA . ALA A 1 345 ? -57.383 17.109 23.654 1.00 91.06 345 ALA A CA 1
ATOM 2653 C C . ALA A 1 345 ? -58.667 16.509 23.047 1.00 91.06 345 ALA A C 1
ATOM 2655 O O . ALA A 1 345 ? -59.737 17.117 23.111 1.00 91.06 345 ALA A O 1
ATOM 2656 N N . GLY A 1 346 ? -58.586 15.284 22.516 1.00 91.19 346 GLY A N 1
ATOM 2657 C CA . GLY A 1 346 ? -59.732 14.544 21.991 1.00 91.19 346 GLY A CA 1
ATOM 2658 C C . GLY A 1 346 ? -60.779 14.193 23.053 1.00 91.19 346 GLY A C 1
ATOM 2659 O O . GLY A 1 346 ? -61.975 14.300 22.769 1.00 91.19 346 GLY A O 1
ATOM 2660 N N . ILE A 1 347 ? -60.345 13.807 24.257 1.00 90.69 347 ILE A N 1
ATOM 2661 C CA . ILE A 1 347 ? -61.212 13.577 25.424 1.00 90.69 347 ILE A CA 1
ATOM 2662 C C . ILE A 1 347 ? -61.895 14.885 25.823 1.00 90.69 347 ILE A C 1
ATOM 2664 O O . ILE A 1 347 ? -63.116 14.922 25.940 1.00 90.69 347 ILE A O 1
ATOM 2668 N N . TYR A 1 348 ? -61.134 15.972 25.956 1.00 91.19 348 TYR A N 1
ATOM 2669 C CA . TYR A 1 348 ? -61.664 17.272 26.375 1.00 91.19 348 TYR A CA 1
ATOM 2670 C C . TYR A 1 348 ? -62.711 17.792 25.395 1.00 91.19 348 TYR A C 1
ATOM 2672 O O . TYR A 1 348 ? -63.804 18.160 25.803 1.00 91.19 348 TYR A O 1
ATOM 2680 N N . SER A 1 349 ? -62.426 17.738 24.092 1.00 90.00 349 SER A N 1
ATOM 2681 C CA . SER A 1 349 ? -63.385 18.132 23.055 1.00 90.00 349 SER A CA 1
ATOM 2682 C C . SER A 1 349 ? -64.701 17.345 23.141 1.00 90.00 349 SER A C 1
ATOM 2684 O O . SER A 1 349 ? -65.775 17.916 22.964 1.00 90.00 349 SER A O 1
ATOM 2686 N N . ARG A 1 350 ? -64.642 16.040 23.440 1.00 90.44 350 ARG A N 1
ATOM 2687 C CA . ARG A 1 350 ? -65.835 15.190 23.598 1.00 90.44 350 ARG A CA 1
ATOM 2688 C C . ARG A 1 350 ? -66.590 15.488 24.891 1.00 90.44 350 ARG A C 1
ATOM 2690 O O . ARG A 1 350 ? -67.813 15.534 24.850 1.00 90.44 350 ARG A O 1
ATOM 2697 N N . LEU A 1 351 ? -65.882 15.740 25.994 1.00 88.25 351 LEU A N 1
ATOM 2698 C CA . LEU A 1 351 ? -66.488 16.181 27.254 1.00 88.25 351 LEU A CA 1
ATOM 2699 C C . LEU A 1 351 ? -67.208 17.522 27.079 1.00 88.25 351 LEU A C 1
ATOM 2701 O O . LEU A 1 351 ? -68.371 17.624 27.445 1.00 88.25 351 LEU A O 1
ATOM 2705 N N . TYR A 1 352 ? -66.580 18.505 26.426 1.00 87.00 352 TYR A N 1
ATOM 2706 C CA . TYR A 1 352 ? -67.215 19.792 26.127 1.00 87.00 352 TYR A CA 1
ATOM 2707 C C . TYR A 1 352 ? -68.474 19.646 25.266 1.00 87.00 352 TYR A C 1
ATOM 2709 O O . TYR A 1 352 ? -69.487 20.274 25.554 1.00 87.00 352 TYR A O 1
ATOM 2717 N N . LYS A 1 353 ? -68.451 18.770 24.250 1.00 85.25 353 LYS A N 1
ATOM 2718 C CA . LYS A 1 353 ? -69.659 18.447 23.473 1.00 85.25 353 LYS A CA 1
ATOM 2719 C C . LYS A 1 353 ? -70.751 17.815 24.334 1.00 85.25 353 LYS A C 1
ATOM 2721 O O . LYS A 1 353 ? -71.905 18.181 24.172 1.00 85.25 353 LYS A O 1
ATOM 2726 N N . ALA A 1 354 ? -70.393 16.891 25.227 1.00 85.44 354 ALA A N 1
ATOM 2727 C CA . ALA A 1 354 ? -71.344 16.241 26.127 1.00 85.44 354 ALA A CA 1
ATOM 2728 C C . ALA A 1 354 ? -71.954 17.221 27.144 1.00 85.44 354 ALA A C 1
ATOM 2730 O O . ALA A 1 354 ? -73.125 17.092 27.486 1.00 85.44 354 ALA A O 1
ATOM 2731 N N . PHE A 1 355 ? -71.190 18.218 27.604 1.00 84.31 355 PHE A N 1
ATOM 2732 C CA . PHE A 1 355 ? -71.702 19.282 28.472 1.00 84.31 355 PHE A CA 1
ATOM 2733 C C . PHE A 1 355 ? -72.712 20.194 27.762 1.00 84.31 355 PHE A C 1
ATOM 2735 O O . PHE A 1 355 ? -73.608 20.714 28.415 1.00 84.31 355 PHE A O 1
ATOM 2742 N N . ALA A 1 356 ? -72.592 20.359 26.442 1.00 78.94 356 ALA A N 1
ATOM 2743 C CA . ALA A 1 356 ? -73.449 21.229 25.635 1.00 78.94 356 ALA A CA 1
ATOM 2744 C C . ALA A 1 356 ? -74.754 20.568 25.137 1.00 78.94 356 ALA A C 1
ATOM 2746 O O . ALA A 1 356 ? -75.480 21.178 24.355 1.00 78.94 356 ALA A O 1
ATOM 2747 N N . TRP A 1 357 ? -75.048 19.318 25.512 1.00 81.06 357 TRP A N 1
ATOM 2748 C CA . TRP A 1 357 ? -76.291 18.649 25.110 1.00 81.06 357 TRP A CA 1
ATOM 2749 C C . TRP A 1 357 ? -77.518 19.257 25.815 1.00 81.06 357 TRP A C 1
ATOM 2751 O O . TRP A 1 357 ? -77.505 19.466 27.028 1.00 81.06 357 TRP A O 1
ATOM 2761 N N . GLU A 1 358 ? -78.586 19.528 25.052 1.00 60.19 358 GLU A N 1
ATOM 2762 C CA . GLU A 1 358 ? -79.877 19.969 25.597 1.00 60.19 358 GLU A CA 1
ATOM 2763 C C . GLU A 1 358 ? -80.547 18.843 26.390 1.00 60.19 358 GLU A C 1
ATOM 2765 O O . GLU A 1 358 ? -80.675 17.717 25.910 1.00 60.19 358 GLU A O 1
ATOM 2770 N N . GLY A 1 359 ? -80.989 19.168 27.609 1.00 62.44 359 GLY A N 1
ATOM 2771 C CA . GLY A 1 359 ? -81.307 18.165 28.622 1.00 62.44 359 GLY A CA 1
ATOM 2772 C C . GLY A 1 359 ? -80.005 17.572 29.152 1.00 62.44 359 GLY A C 1
ATOM 2773 O O . GLY A 1 359 ? -79.379 16.760 28.478 1.00 62.44 359 GLY A O 1
ATOM 2774 N N . ARG A 1 360 ? -79.575 18.032 30.341 1.00 57.88 360 ARG A N 1
ATOM 2775 C CA . ARG A 1 360 ? -78.300 17.652 30.983 1.00 57.88 360 ARG A CA 1
ATOM 2776 C C . ARG A 1 360 ? -77.973 16.173 30.731 1.00 57.88 360 ARG A C 1
ATOM 2778 O O . ARG A 1 360 ? -78.881 15.354 30.878 1.00 57.88 360 ARG A O 1
ATOM 2785 N N . PRO A 1 361 ? -76.712 15.810 30.422 1.00 58.88 361 PRO A N 1
ATOM 2786 C CA . PRO A 1 361 ? -76.364 14.409 30.229 1.00 58.88 361 PRO A CA 1
ATOM 2787 C C . PRO A 1 361 ? -76.831 13.595 31.442 1.00 58.88 361 PRO A C 1
ATOM 2789 O O . PRO A 1 361 ? -76.572 13.984 32.580 1.00 58.88 361 PRO A O 1
ATOM 2792 N N . GLU A 1 362 ? -77.504 12.464 31.207 1.00 64.06 362 GLU A N 1
ATOM 2793 C CA . GLU A 1 362 ? -77.981 11.564 32.276 1.00 64.06 362 GLU A CA 1
ATOM 2794 C C . GLU A 1 362 ? -76.830 11.044 33.164 1.00 64.06 362 GLU A C 1
ATOM 2796 O O . GLU A 1 362 ? -77.056 10.557 34.269 1.00 64.06 362 GLU A O 1
ATOM 2801 N N . LEU A 1 363 ? -75.586 11.174 32.690 1.00 74.88 363 LEU A N 1
ATOM 2802 C CA . LEU A 1 363 ? -74.368 10.737 33.361 1.00 74.88 363 LEU A CA 1
ATOM 2803 C C . LEU A 1 363 ? -73.799 11.809 34.303 1.00 74.88 363 LEU A C 1
ATOM 2805 O O . LEU A 1 363 ? -73.563 12.959 33.929 1.00 74.88 363 LEU A O 1
ATOM 2809 N N . THR A 1 364 ? -73.469 11.384 35.520 1.00 81.94 364 THR A N 1
ATOM 2810 C CA . THR A 1 364 ? -72.776 12.186 36.536 1.00 81.94 364 THR A CA 1
ATOM 2811 C C . THR A 1 364 ? -71.306 12.446 36.169 1.00 81.94 364 THR A C 1
ATOM 2813 O O . THR A 1 364 ? -70.688 11.702 35.408 1.00 81.94 364 THR A O 1
ATOM 2816 N N . ASP A 1 365 ? -70.666 13.448 36.784 1.00 83.38 365 ASP A N 1
ATOM 2817 C CA . ASP A 1 365 ? -69.229 13.727 36.568 1.00 83.38 365 ASP A CA 1
ATOM 2818 C C . ASP A 1 365 ? -68.307 12.570 36.957 1.00 83.38 365 ASP A C 1
ATOM 2820 O O . ASP A 1 365 ? -67.205 12.433 36.427 1.00 83.38 365 ASP A O 1
ATOM 2824 N N . ALA A 1 366 ? -68.753 11.716 37.879 1.00 85.50 366 ALA A N 1
ATOM 2825 C CA . ALA A 1 366 ? -68.038 10.497 38.226 1.00 85.50 366 ALA A CA 1
ATOM 2826 C C . ALA A 1 366 ? -68.091 9.463 37.089 1.00 85.50 366 ALA A C 1
ATOM 2828 O O . ALA A 1 366 ? -67.125 8.737 36.869 1.00 85.50 366 ALA A O 1
ATOM 2829 N N . GLU A 1 367 ? -69.200 9.385 36.355 1.00 87.75 367 GLU A N 1
ATOM 2830 C CA . GLU A 1 367 ? -69.371 8.490 35.204 1.00 87.75 367 GLU A CA 1
ATOM 2831 C C . GLU A 1 367 ? -68.634 8.998 33.974 1.00 87.75 367 GLU A C 1
ATOM 2833 O O . GLU A 1 367 ? -67.894 8.234 33.353 1.00 87.75 367 GLU A O 1
ATOM 2838 N N . LEU A 1 368 ? -68.739 10.297 33.687 1.00 86.88 368 LEU A N 1
ATOM 2839 C CA . LEU A 1 368 ? -67.946 10.941 32.641 1.00 86.88 368 LEU A CA 1
ATOM 2840 C C . LEU A 1 368 ? -66.445 10.832 32.939 1.00 86.88 368 LEU A C 1
ATOM 2842 O O . LEU A 1 368 ? -65.664 10.532 32.040 1.00 86.88 368 LEU A O 1
ATOM 2846 N N . GLY A 1 369 ? -66.046 10.974 34.207 1.00 87.56 369 GLY A N 1
ATOM 2847 C CA . GLY A 1 369 ? -64.674 10.740 34.654 1.00 87.56 369 GLY A CA 1
ATOM 2848 C C . GLY A 1 369 ? -64.217 9.304 34.409 1.00 87.56 369 GLY A C 1
ATOM 2849 O O . GLY A 1 369 ? -63.152 9.093 33.838 1.00 87.56 369 GLY A O 1
ATOM 2850 N N . ARG A 1 370 ? -65.041 8.301 34.740 1.00 89.94 370 ARG A N 1
ATOM 2851 C CA . ARG A 1 370 ? -64.723 6.888 34.460 1.00 89.94 370 ARG A CA 1
ATOM 2852 C C . ARG A 1 370 ? -64.547 6.610 32.963 1.00 89.94 370 ARG A C 1
ATOM 2854 O O . ARG A 1 370 ? -63.584 5.945 32.591 1.00 89.94 370 ARG A O 1
ATOM 2861 N N . LEU A 1 371 ? -65.424 7.136 32.105 1.00 89.12 371 LEU A N 1
ATOM 2862 C CA . LEU A 1 371 ? -65.321 6.966 30.647 1.00 89.12 371 LEU A CA 1
ATOM 2863 C C . LEU A 1 371 ? -64.088 7.670 30.066 1.00 89.12 371 LEU A C 1
ATOM 2865 O O . LEU A 1 371 ? -63.404 7.120 29.209 1.00 89.12 371 LEU A O 1
ATOM 2869 N N . ALA A 1 372 ? -63.782 8.867 30.564 1.00 88.25 372 ALA A N 1
ATOM 2870 C CA . ALA A 1 372 ? -62.626 9.657 30.154 1.00 88.25 372 ALA A CA 1
ATOM 2871 C C . ALA A 1 372 ? -61.305 9.208 30.806 1.00 88.25 372 ALA A C 1
ATOM 2873 O O . ALA A 1 372 ? -60.261 9.769 30.481 1.00 88.25 372 ALA A O 1
ATOM 2874 N N . GLN A 1 373 ? -61.341 8.239 31.732 1.00 90.44 373 GLN A N 1
ATOM 2875 C CA . GLN A 1 373 ? -60.211 7.857 32.592 1.00 90.44 373 GLN A CA 1
ATOM 2876 C C . GLN A 1 373 ? -59.608 9.063 33.343 1.00 90.44 373 GLN A C 1
ATOM 2878 O O . GLN A 1 373 ? -58.396 9.238 33.446 1.00 90.44 373 GLN A O 1
ATOM 2883 N N . MET A 1 374 ? -60.481 9.921 33.874 1.00 91.00 374 MET A N 1
ATOM 2884 C CA . MET A 1 374 ? -60.157 11.128 34.633 1.00 91.00 374 MET A CA 1
ATOM 2885 C C . MET A 1 374 ? -60.849 11.123 35.999 1.00 91.00 374 MET A C 1
ATOM 2887 O O . MET A 1 374 ? -61.887 10.492 36.199 1.00 91.00 374 MET A O 1
ATOM 2891 N N . SER A 1 375 ? -60.299 11.864 36.964 1.00 89.31 375 SER A N 1
ATOM 2892 C CA . SER A 1 375 ? -60.965 12.030 38.258 1.00 89.31 375 SER A CA 1
ATOM 2893 C C . SER A 1 375 ? -62.244 12.864 38.116 1.00 89.31 375 SER A C 1
ATOM 2895 O O . SER A 1 375 ? -62.305 13.796 37.312 1.00 89.31 375 SER A O 1
ATOM 2897 N N . ARG A 1 376 ? -63.251 12.589 38.957 1.00 90.31 376 ARG A N 1
ATOM 2898 C CA . ARG A 1 376 ? -64.484 13.399 39.046 1.00 90.31 376 ARG A CA 1
ATOM 2899 C C . ARG A 1 376 ? -64.178 14.894 39.201 1.00 90.31 376 ARG A C 1
ATOM 2901 O O . ARG A 1 376 ? -64.822 15.724 38.573 1.00 90.31 376 ARG A O 1
ATOM 2908 N N . GLN A 1 377 ? -63.186 15.235 40.027 1.00 89.62 377 GLN A N 1
ATOM 2909 C CA . GLN A 1 377 ? -62.771 16.622 40.259 1.00 89.62 377 GLN A CA 1
ATOM 2910 C C . GLN A 1 377 ? -62.204 17.281 38.995 1.00 89.62 377 GLN A C 1
ATOM 2912 O O . GLN A 1 377 ? -62.447 18.460 38.766 1.00 89.62 377 GLN A O 1
ATOM 2917 N N . ALA A 1 378 ? -61.463 16.538 38.166 1.00 87.75 378 ALA A N 1
ATOM 2918 C CA . ALA A 1 378 ? -60.934 17.063 36.911 1.00 87.75 378 ALA A CA 1
ATOM 2919 C C . ALA A 1 378 ? -62.046 17.326 35.884 1.00 87.75 378 ALA A C 1
ATOM 2921 O O . ALA A 1 378 ? -61.969 18.311 35.159 1.00 87.75 378 ALA A O 1
ATOM 2922 N N . VAL A 1 379 ? -63.089 16.489 35.856 1.00 87.00 379 VAL A N 1
ATOM 2923 C CA . VAL A 1 379 ? -64.280 16.717 35.020 1.00 87.00 379 VAL A CA 1
ATOM 2924 C C . VAL A 1 379 ? -65.066 17.937 35.504 1.00 87.00 379 VAL A C 1
ATOM 2926 O O . VAL A 1 379 ? -65.393 18.788 34.686 1.00 87.00 379 VAL A O 1
ATOM 2929 N N . ASN A 1 380 ? -65.286 18.075 36.819 1.00 85.75 380 ASN A N 1
ATOM 2930 C CA . ASN A 1 380 ? -65.971 19.242 37.391 1.00 85.75 380 ASN A CA 1
ATOM 2931 C C . ASN A 1 380 ? -65.263 20.555 37.030 1.00 85.75 380 ASN A C 1
ATOM 2933 O O . ASN A 1 380 ? -65.886 21.474 36.516 1.00 85.75 380 ASN A O 1
ATOM 2937 N N . LYS A 1 381 ? -63.934 20.602 37.193 1.00 88.38 381 LYS A N 1
ATOM 2938 C CA . LYS A 1 381 ? -63.117 21.775 36.836 1.00 88.38 381 LYS A CA 1
ATOM 2939 C C . LYS A 1 381 ? -63.179 22.152 35.356 1.00 88.38 381 LYS A C 1
ATOM 2941 O O . LYS A 1 381 ? -62.965 23.308 35.016 1.00 88.38 381 LYS A O 1
ATOM 2946 N N . LEU A 1 382 ? -63.408 21.188 34.463 1.00 86.69 382 LEU A N 1
ATOM 2947 C CA . LEU A 1 382 ? -63.593 21.475 33.038 1.00 86.69 382 LEU A CA 1
ATOM 2948 C C . LEU A 1 382 ? -64.986 22.045 32.739 1.00 86.69 382 LEU A C 1
ATOM 2950 O O . LEU A 1 382 ? -65.136 22.722 31.725 1.00 86.69 382 LEU A O 1
ATOM 2954 N N . ARG A 1 383 ? -65.980 21.770 33.592 1.00 82.44 383 ARG A N 1
ATOM 2955 C CA . ARG A 1 383 ? -67.354 22.261 33.452 1.00 82.44 383 ARG A CA 1
ATOM 2956 C C . ARG A 1 383 ? -67.555 23.645 34.073 1.00 82.44 383 ARG A C 1
ATOM 2958 O O . ARG A 1 383 ? -68.235 24.456 33.460 1.00 82.44 383 ARG A O 1
ATOM 2965 N N . GLU A 1 384 ? -66.916 23.926 35.212 1.00 83.06 384 GLU A N 1
ATOM 2966 C CA . GLU A 1 384 ? -67.024 25.197 35.961 1.00 83.06 384 GLU A CA 1
ATOM 2967 C C . GLU A 1 384 ? -67.030 26.459 35.061 1.00 83.06 384 GLU A C 1
ATOM 2969 O O . GLU A 1 384 ? -67.988 27.222 35.141 1.00 83.06 384 GLU A O 1
ATOM 2974 N N . PRO A 1 385 ? -66.089 26.657 34.111 1.00 78.38 385 PRO A N 1
ATOM 2975 C CA . PRO A 1 385 ? -66.081 27.862 33.272 1.00 78.38 385 PRO A CA 1
ATOM 2976 C C . PRO A 1 385 ? -67.266 27.984 32.301 1.00 78.38 385 PRO A C 1
ATOM 2978 O O . PRO A 1 385 ? -67.574 29.082 31.848 1.00 78.38 385 PRO A O 1
ATOM 2981 N N . LEU A 1 386 ? -67.891 26.865 31.921 1.00 76.81 386 LEU A N 1
ATOM 2982 C CA . LEU A 1 386 ? -69.059 26.856 31.035 1.00 76.81 386 LEU A CA 1
ATOM 2983 C C . LEU A 1 386 ? -70.338 27.174 31.801 1.00 76.81 386 LEU A C 1
ATOM 2985 O O . LEU A 1 386 ? -71.185 27.899 31.286 1.00 76.81 386 LEU A O 1
ATOM 2989 N N . ASP A 1 387 ? -70.453 26.652 33.023 1.00 71.88 387 ASP A N 1
ATOM 2990 C CA . ASP A 1 387 ? -71.568 26.957 33.917 1.00 71.88 387 ASP A CA 1
ATOM 2991 C C . ASP A 1 387 ? -71.529 28.443 34.326 1.00 71.88 387 ASP A C 1
ATOM 2993 O O . ASP A 1 387 ? -72.563 29.112 34.301 1.00 71.88 387 ASP A O 1
ATOM 2997 N N . ASP A 1 388 ? -70.335 28.987 34.596 1.00 73.25 388 ASP A N 1
ATOM 2998 C CA . ASP A 1 388 ? -70.127 30.412 34.891 1.00 73.25 388 ASP A CA 1
ATOM 2999 C C . ASP A 1 388 ? -70.467 31.314 33.687 1.00 73.25 388 ASP A C 1
ATOM 3001 O O . ASP A 1 388 ? -71.094 32.363 33.847 1.00 73.25 388 ASP A O 1
ATOM 3005 N N . ALA A 1 389 ? -70.096 30.906 32.466 1.00 68.31 389 ALA A N 1
ATOM 3006 C CA . ALA A 1 389 ? -70.413 31.647 31.242 1.00 68.31 389 ALA A CA 1
ATOM 3007 C C . ALA A 1 389 ? -71.917 31.629 30.916 1.00 68.31 389 ALA A C 1
ATOM 3009 O O . ALA A 1 389 ? -72.478 32.665 30.561 1.00 68.31 389 ALA A O 1
ATOM 3010 N N . ALA A 1 390 ? -72.581 30.482 31.088 1.00 64.06 390 ALA A N 1
ATOM 3011 C CA . ALA A 1 390 ? -74.024 30.358 30.894 1.00 64.06 390 ALA A CA 1
ATOM 3012 C C . ALA A 1 390 ? -74.813 31.195 31.916 1.00 64.06 390 ALA A C 1
ATOM 3014 O O . ALA A 1 390 ? -75.782 31.859 31.550 1.00 64.06 390 ALA A O 1
ATOM 3015 N N . ALA A 1 391 ? -74.376 31.220 33.181 1.00 66.31 391 ALA A N 1
ATOM 3016 C CA . ALA A 1 391 ? -74.988 32.049 34.218 1.00 66.31 391 ALA A CA 1
ATOM 3017 C C . ALA A 1 391 ? -74.853 33.554 33.917 1.00 66.31 391 ALA A C 1
ATOM 3019 O O . ALA A 1 391 ? -75.814 34.303 34.090 1.00 66.31 391 ALA A O 1
ATOM 3020 N N . ALA A 1 392 ? -73.693 33.990 33.412 1.00 65.25 392 ALA A N 1
ATOM 3021 C CA . ALA A 1 392 ? -73.460 35.380 33.025 1.00 65.25 392 ALA A CA 1
ATOM 3022 C C . ALA A 1 392 ? -74.291 35.812 31.797 1.00 65.25 392 ALA A C 1
ATOM 3024 O O . ALA A 1 392 ? -74.830 36.921 31.773 1.00 65.25 392 ALA A O 1
ATOM 3025 N N . GLU A 1 393 ? -74.446 34.951 30.784 1.00 61.88 393 GLU A N 1
ATOM 3026 C CA . GLU A 1 393 ? -75.315 35.228 29.626 1.00 61.88 393 GLU A CA 1
ATOM 3027 C C . GLU A 1 393 ? -76.796 35.317 30.024 1.00 61.88 393 GLU A C 1
ATOM 3029 O O . GLU A 1 393 ? -77.515 36.194 29.541 1.00 61.88 393 GLU A O 1
ATOM 3034 N N . GLU A 1 394 ? -77.250 34.470 30.950 1.00 60.03 394 GLU A N 1
ATOM 3035 C CA . GLU A 1 394 ? -78.630 34.487 31.444 1.00 60.03 394 GLU A CA 1
ATOM 3036 C C . GLU A 1 394 ? -78.932 35.730 32.303 1.00 60.03 394 GLU A C 1
ATOM 3038 O O . GLU A 1 394 ? -80.037 36.273 32.247 1.00 60.03 394 GLU A O 1
ATOM 3043 N N . GLU A 1 395 ? -77.948 36.224 33.059 1.00 62.56 395 GLU A N 1
ATOM 3044 C CA . GLU A 1 395 ? -78.040 37.484 33.806 1.00 62.56 395 GLU A CA 1
ATOM 3045 C C . GLU A 1 395 ? -78.075 38.701 32.866 1.00 62.56 395 GLU A C 1
ATOM 3047 O O . GLU A 1 395 ? -78.851 39.631 33.083 1.00 62.56 395 GLU A O 1
ATOM 3052 N N . THR A 1 396 ? -77.328 38.652 31.758 1.00 60.22 396 THR A N 1
ATOM 3053 C CA . THR A 1 396 ? -77.321 39.706 30.728 1.00 60.22 396 THR A CA 1
ATOM 3054 C C . THR A 1 396 ? -78.604 39.712 29.886 1.00 60.22 396 THR A C 1
ATOM 3056 O O . THR A 1 396 ? -79.052 40.773 29.474 1.00 60.22 396 THR A O 1
ATOM 3059 N N . ALA A 1 397 ? -79.226 38.553 29.644 1.00 57.00 397 ALA A N 1
ATOM 3060 C CA . ALA A 1 397 ? -80.497 38.442 28.917 1.00 57.00 397 ALA A CA 1
ATOM 3061 C C . ALA A 1 397 ? -81.731 38.841 29.755 1.00 57.00 397 ALA A C 1
ATOM 3063 O O . ALA A 1 397 ? -82.816 39.039 29.203 1.00 57.00 397 ALA A O 1
ATOM 3064 N N . ARG A 1 398 ? -81.587 38.916 31.086 1.00 58.56 398 ARG A N 1
ATOM 3065 C CA . ARG A 1 398 ? -82.637 39.352 32.025 1.00 58.56 398 ARG A CA 1
ATOM 3066 C C . ARG A 1 398 ? -82.562 40.844 32.378 1.00 58.56 398 ARG A C 1
ATOM 3068 O O . ARG A 1 398 ? -83.530 41.350 32.948 1.00 58.56 398 ARG A O 1
ATOM 3075 N N . ALA A 1 399 ? -81.444 41.507 32.077 1.00 53.00 399 ALA A N 1
ATOM 3076 C CA . ALA A 1 399 ? -81.252 42.955 32.190 1.00 53.00 399 ALA A CA 1
ATOM 3077 C C . ALA A 1 399 ? -81.710 43.667 30.910 1.00 53.00 399 ALA A C 1
ATOM 3079 O O . ALA A 1 399 ? -82.263 44.785 31.038 1.00 53.00 399 ALA A O 1
#

Secondary structure (DSSP, 8-state):
---PPPPPPEE----GGGSPPPP-HHHHHHHHHTTT-SSPPTTTT-TT-EEEEEETTT-EEEEEE--TTS-TTSTTSSSSEEP-GGGTTS--SEEEEE---SSSSSPPP-HHHHHHHHHHHHHHHHHHHHT-EEPTTSS-EE--HHHHHHHHHHHHHHSTT-PPP--S-TTEEEHHHHHHH-GGGS-GGGGGS-HHHHHHHHHHHHHHTTSPPPGGG------HHHHTT--HHHHHHTT-EEE-HHHHHHHHHHHHHTTPPEEEHHHHHHH-TTSS-TT--HHHHHHHHHHHHHHHHHTT-EEES--HHHHHHHHHHHHHHHHHHHHHHHHHHHHHHHHHHHHHHHHHHHHHHHHTSSS--SS-HHHHHHHHT--HHHHHHHHHHHHHHHHHHHHHHH-

pLDDT: mean 88.22, std 11.53, range [40.59, 98.56]